Protein AF-A0A351SPX7-F1 (afdb_monomer)

pLDDT: mean 95.23, std 3.9, range [54.38, 98.81]

Mean predicted aligned error: 4.17 Å

Secondary structure (DSSP, 8-state):
----EEEE-SSEEEEE-SSEEEEEETTS-SS--TT-TTSSEEEEETTSS-EEETT---TTB-----S--TT-SS--PPPP-S-BTTSEEEEE-TT--EE-TTS-EE--SS----EEEEE-TT-HHHHHHHHHHHH-PPPPPPGGGGSEEEEEES---HHHHHHHHHHHHHTT----EEEESSS-SSSSS--TTT-S-HHHHHHHHHHTT-EEEEEE--SEEEEEETTEEEEEE--TT-HHHHHHHIIIIIHHHHHHT--EEEE---SS-HHHHHHHHHHHHHHHTTSTTS---EEE---STTGGGSSEEE--S-EESHHHHHHHHHHHHHHGGGT---EEEEET-SEEE---HHHHHHHHHHHHHSSEEEEEEESSTT----GGGS-HHHHHHHHHHHHHHHHTHHHHHHHHHHH-

Foldseek 3Di:
DFDWDWDDDPQWTWIDGPFKIWIAGPPDDQADDPVCRPPGIKIGGPPDPAIDGVPDDLPQFLAAADQFCVAHLARDDGHGFQDGQSQKDKDWCQFPWDQDPVRFIDTDPDRDTDMDMGRGNPPLVVSLVVLCVVQNAFDQDDLLQLAAEEAEQDFAALCRVVVQVVLCVVLLFDAQEYEYEPQDPFQQDGDCVRPVDLLVSLVVCVVVNHAYEYEDQQQWHWDADPNDIDIDGRDLRDPVSLVCSCVRGVVVVVVSGHLEYEYNHPDPPLSSQVSVQVSQQVSQCVPPPHHGAYEYGASQRSSSRHNAYENPQFEQDPSSLVRVVVNQVSNCSRLDQHYDYQQRGADDDAGDLVSSLSSLQVLLVGNGHYNHYYDDPRDDSSLVVDDPVSSVSSRVSSVSSVVCSVVSSVVSVVSD

Radius of gyration: 24.27 Å; Cα contacts (8 Å, |Δi|>4): 787; chains: 1; bounding box: 57×60×69 Å

Sequence (416 aa):
MPRVIVTEDEQKLILKTSYFELTYEKEKPFLGPKLSPEQYLKVKLLDTDKMWYFTQAEARNFKGTTTSLDDKMSIPKLEKGLYSTDGFVSIDDSKSLIFNPDGSVGKRSDVRQDTYLFMYKKDFGFCLKDYYRLTGYPPLIPRYALGVWWNRDMGYTVNDIYSLISKFRKNEIPISVLLLNKWSKNDVSFDTELIPSPENVLRDLHSDGIKIGVSLNLDQVPATNNGELVEVPFNVYDKVFMGNYFETFIRPLIEMGVDFYAIDYRGKDMYALRMMNYYFYNYMNKEPGKRGFILSRNGLVNAHLYPANTSGETIVDWKTLKMIPEFNSTSSNIGVSWWSHAIGGFKDGTEDAELYTRFVQLGTYSPIFRLSSKEGHYYKREPWKWDVKTMKIVRDYTNVRHKLIPYLYSEAYKYS

Nearest PDB structures (foldseek):
  7wj9-assembly1_A  TM=9.040E-01  e=1.070E-37  Lactococcus cremoris subsp. cremoris MG1363
  7wjc-assembly1_A  TM=8.987E-01  e=2.762E-37  Lactococcus cremoris subsp. cremoris MG1363
  4kmq-assembly1_A  TM=7.541E-01  e=2.410E-21  Listeria monocytogenes EGD-e
  5f7u-assembly1_A  TM=7.435E-01  e=3.242E-21  Listeria monocytogenes EGD-e
  4kwu-assembly1_A  TM=7.488E-01  e=1.126E-20  Listeria monocytogenes EGD-e

Structure (mmCIF, N/CA/C/O backbone):
data_AF-A0A351SPX7-F1
#
_entry.id   AF-A0A351SPX7-F1
#
loop_
_atom_site.group_PDB
_atom_site.id
_atom_site.type_symbol
_atom_site.label_atom_id
_atom_site.label_alt_id
_atom_site.label_comp_id
_atom_site.label_asym_id
_atom_site.label_entity_id
_atom_site.label_seq_id
_atom_site.pdbx_PDB_ins_code
_atom_site.Cartn_x
_atom_site.Cartn_y
_atom_site.Cartn_z
_atom_site.occupancy
_atom_site.B_iso_or_equiv
_atom_site.auth_seq_id
_atom_site.auth_comp_id
_atom_site.auth_asym_id
_atom_site.auth_atom_id
_atom_site.pdbx_PDB_model_num
ATOM 1 N N . MET A 1 1 ? -29.445 3.024 9.832 1.00 54.38 1 MET A N 1
ATOM 2 C CA . MET A 1 1 ? -28.714 3.030 11.118 1.00 54.38 1 MET A CA 1
ATOM 3 C C . MET A 1 1 ? -29.307 1.959 12.019 1.00 54.38 1 MET A C 1
ATOM 5 O O . MET A 1 1 ? -30.509 1.729 11.897 1.00 54.38 1 MET A O 1
ATOM 9 N N . PRO A 1 2 ? -28.515 1.275 12.864 1.00 68.12 2 PRO A N 1
ATOM 10 C CA . PRO A 1 2 ? -29.072 0.339 13.833 1.00 68.12 2 PRO A CA 1
ATOM 11 C C . PRO A 1 2 ? -30.033 1.076 14.771 1.00 68.12 2 PRO A C 1
ATOM 13 O O . PRO A 1 2 ? -29.800 2.228 15.133 1.00 68.12 2 PRO A O 1
ATOM 16 N N . ARG A 1 3 ? -31.130 0.417 15.146 1.00 87.56 3 ARG A N 1
ATOM 17 C CA . ARG A 1 3 ? -32.047 0.944 16.158 1.00 87.56 3 ARG A CA 1
ATOM 18 C C . ARG A 1 3 ? -31.314 0.949 17.499 1.00 87.56 3 ARG A C 1
ATOM 20 O O . ARG A 1 3 ? -30.902 -0.111 17.968 1.00 87.56 3 ARG A O 1
ATOM 27 N N . VAL A 1 4 ? -31.154 2.130 18.088 1.00 93.94 4 VAL A N 1
ATOM 28 C CA . VAL A 1 4 ? -30.577 2.308 19.424 1.00 93.94 4 VAL A CA 1
ATOM 29 C C . VAL A 1 4 ? -31.713 2.618 20.388 1.00 93.94 4 VAL A C 1
ATOM 31 O O . VAL A 1 4 ? -32.516 3.514 20.135 1.00 93.94 4 VAL A O 1
ATOM 34 N N . ILE A 1 5 ? -31.801 1.851 21.468 1.00 96.69 5 ILE A N 1
ATOM 35 C CA . ILE A 1 5 ? -32.680 2.142 22.599 1.00 96.69 5 ILE A CA 1
ATOM 36 C C . ILE A 1 5 ? -31.833 2.874 23.633 1.00 96.69 5 ILE A C 1
ATOM 38 O O . ILE A 1 5 ? -30.783 2.369 24.034 1.00 96.69 5 ILE A O 1
ATOM 42 N N . VAL A 1 6 ? -32.285 4.060 24.028 1.00 97.25 6 VAL A N 1
ATOM 43 C CA . VAL A 1 6 ? -31.617 4.908 25.017 1.00 97.25 6 VAL A CA 1
ATOM 44 C C . VAL A 1 6 ? -32.428 4.870 26.303 1.00 97.25 6 VAL A C 1
ATOM 46 O O . VAL A 1 6 ? -33.627 5.145 26.280 1.00 97.25 6 VAL A O 1
ATOM 49 N N . THR A 1 7 ? -31.769 4.537 27.408 1.00 97.25 7 THR A N 1
ATOM 50 C CA . THR A 1 7 ? -32.321 4.648 28.759 1.00 97.25 7 THR A CA 1
ATOM 51 C C . THR A 1 7 ? -31.362 5.495 29.578 1.00 97.25 7 THR A C 1
ATOM 53 O O . THR A 1 7 ? -30.182 5.163 29.667 1.00 97.25 7 THR A O 1
ATOM 56 N N . GLU A 1 8 ? -31.850 6.581 30.165 1.00 97.38 8 GLU A N 1
ATOM 57 C CA . GLU A 1 8 ? -31.019 7.539 30.891 1.00 97.38 8 GLU A CA 1
ATOM 58 C C . GLU A 1 8 ? -31.727 8.014 32.163 1.00 97.38 8 GLU A C 1
ATOM 60 O O . GLU A 1 8 ? -32.934 8.262 32.148 1.00 97.38 8 GLU A O 1
ATOM 65 N N . ASP A 1 9 ? -30.964 8.136 33.246 1.00 96.38 9 ASP A N 1
ATOM 66 C CA . ASP A 1 9 ? -31.350 8.821 34.479 1.00 96.38 9 ASP A CA 1
ATOM 67 C C . ASP A 1 9 ? -30.281 9.869 34.866 1.00 96.38 9 ASP A C 1
ATOM 69 O O . ASP A 1 9 ? -29.381 10.194 34.084 1.00 96.38 9 ASP A O 1
ATOM 73 N N . GLU A 1 10 ? -30.386 10.453 36.062 1.00 95.81 10 GLU A N 1
ATOM 74 C CA . GLU A 1 10 ? -29.439 11.476 36.529 1.00 95.81 10 GLU A CA 1
ATOM 75 C C . GLU A 1 10 ? -27.996 10.960 36.654 1.00 95.81 10 GLU A C 1
ATOM 77 O O . GLU A 1 10 ? -27.054 11.735 36.502 1.00 95.81 10 GLU A O 1
ATOM 82 N N . GLN A 1 11 ? -27.805 9.662 36.899 1.00 96.19 11 GLN A N 1
ATOM 83 C CA . GLN A 1 11 ? -26.508 9.055 37.202 1.00 96.19 11 GLN A CA 1
ATOM 84 C C . GLN A 1 11 ? -25.972 8.181 36.066 1.00 96.19 11 GLN A C 1
ATOM 86 O O . GLN A 1 11 ? -24.767 7.932 36.003 1.00 96.19 11 GLN A O 1
ATOM 91 N N . LYS A 1 12 ? -26.832 7.689 35.172 1.00 97.25 12 LYS A N 1
ATOM 92 C CA . LYS A 1 12 ? -26.485 6.607 34.253 1.00 97.25 12 LYS A CA 1
ATOM 93 C C . LYS A 1 12 ? -27.075 6.800 32.863 1.00 97.25 12 LYS A C 1
ATOM 95 O O . LYS A 1 12 ? -28.247 7.123 32.705 1.00 97.25 12 LYS A O 1
ATOM 100 N N . LEU A 1 13 ? -26.268 6.486 31.854 1.00 98.00 13 LEU A N 1
ATOM 101 C CA . LEU A 1 13 ? -26.671 6.345 30.458 1.00 98.00 13 LEU A CA 1
ATOM 102 C C . LEU A 1 13 ? -26.510 4.885 30.019 1.00 98.00 13 LEU A C 1
ATOM 104 O O . LEU A 1 13 ? -25.454 4.275 30.206 1.00 98.00 13 LEU A O 1
ATOM 108 N N . ILE A 1 14 ? -27.546 4.328 29.397 1.00 98.12 14 ILE A N 1
ATOM 109 C CA . ILE A 1 14 ? -27.534 3.000 28.786 1.00 98.12 14 ILE A CA 1
ATOM 110 C C . ILE A 1 14 ? -27.940 3.123 27.320 1.00 98.12 14 ILE A C 1
ATOM 112 O O . ILE A 1 14 ? -29.027 3.605 27.001 1.00 98.12 14 ILE A O 1
ATOM 116 N N . LEU A 1 15 ? -27.081 2.636 26.424 1.00 97.69 15 LEU A N 1
ATOM 117 C CA . LEU A 1 15 ? -27.372 2.524 24.995 1.00 97.69 15 LEU A CA 1
ATOM 118 C C . LEU A 1 15 ? -27.417 1.051 24.613 1.00 97.69 15 LEU A C 1
ATOM 120 O O . LEU A 1 15 ? -26.423 0.340 24.759 1.00 97.69 15 LEU A O 1
ATOM 124 N N . LYS A 1 16 ? -28.547 0.585 24.088 1.00 97.25 16 LYS A N 1
ATOM 125 C CA . LYS A 1 16 ? -28.729 -0.814 23.696 1.00 97.25 16 LYS A CA 1
ATOM 126 C C . LYS A 1 16 ? -29.019 -0.945 22.211 1.00 97.25 16 LYS A C 1
ATOM 128 O O . LYS A 1 16 ? -29.904 -0.282 21.674 1.00 97.25 16 LYS A O 1
ATOM 133 N N . THR A 1 17 ? -28.288 -1.841 21.560 1.00 95.06 17 THR A N 1
ATOM 134 C CA . THR A 1 17 ? -28.510 -2.257 20.169 1.00 95.06 17 THR A CA 1
ATOM 135 C C . THR A 1 17 ? -28.829 -3.752 20.113 1.00 95.06 17 THR A C 1
ATOM 137 O O . THR A 1 17 ? -28.938 -4.412 21.143 1.00 95.06 17 THR A O 1
ATOM 140 N N . SER A 1 18 ? -28.949 -4.323 18.912 1.00 92.88 18 SER A N 1
ATOM 141 C CA . SER A 1 18 ? -28.992 -5.781 18.727 1.00 92.88 18 SER A CA 1
ATOM 142 C C . SER A 1 18 ? -27.634 -6.473 18.937 1.00 92.88 18 SER A C 1
ATOM 144 O O . SER A 1 18 ? -27.575 -7.700 18.994 1.00 92.88 18 SER A O 1
ATOM 146 N N . TYR A 1 19 ? -26.536 -5.714 19.032 1.00 94.38 19 TYR A N 1
ATOM 147 C CA . TYR A 1 19 ? -25.175 -6.254 19.133 1.00 94.38 19 TYR A CA 1
ATOM 148 C C . TYR A 1 19 ? -24.564 -6.072 20.516 1.00 94.38 19 TYR A C 1
ATOM 150 O O . TYR A 1 19 ? -23.892 -6.977 21.008 1.00 94.38 19 TYR A O 1
ATOM 158 N N . PHE A 1 20 ? -24.785 -4.919 21.138 1.00 96.62 20 PHE A N 1
ATOM 159 C CA . PHE A 1 20 ? -24.135 -4.548 22.387 1.00 96.62 20 PHE A CA 1
ATOM 160 C C . PHE A 1 20 ? -25.026 -3.676 23.274 1.00 96.62 20 PHE A C 1
ATOM 162 O O . PHE A 1 20 ? -25.981 -3.051 22.808 1.00 96.62 20 PHE A O 1
ATOM 169 N N . GLU A 1 21 ? -24.663 -3.618 24.549 1.00 97.88 21 GLU A N 1
ATOM 170 C CA . GLU A 1 21 ? -25.208 -2.703 25.546 1.00 97.88 21 GLU A CA 1
ATOM 171 C C . GLU A 1 21 ? -24.055 -1.898 26.155 1.00 97.88 21 GLU A C 1
ATOM 173 O O . GLU A 1 21 ? -23.156 -2.463 26.779 1.00 97.88 21 GLU A O 1
ATOM 178 N N . LEU A 1 22 ? -24.057 -0.585 25.933 1.00 97.94 22 LEU A N 1
ATOM 179 C CA . LEU A 1 22 ? -23.143 0.364 26.559 1.00 97.94 22 LEU A CA 1
ATOM 180 C C . LEU A 1 22 ? -23.775 0.872 27.848 1.00 97.94 22 LEU A C 1
ATOM 182 O O . LEU A 1 22 ? -24.947 1.232 27.867 1.00 97.94 22 LEU A O 1
ATOM 186 N N . THR A 1 23 ? -22.9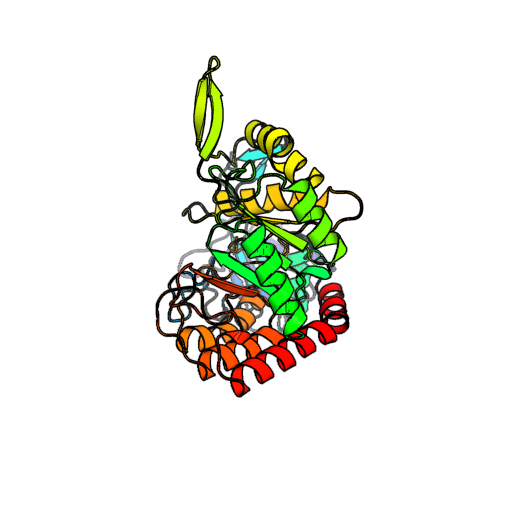86 0.914 28.912 1.00 98.12 23 THR A N 1
ATOM 187 C CA . THR A 1 23 ? -23.332 1.525 30.193 1.00 98.12 23 THR A CA 1
ATOM 188 C C . THR A 1 23 ? -22.275 2.561 30.540 1.00 98.12 23 THR A C 1
ATOM 190 O O . THR A 1 23 ? -21.090 2.227 30.555 1.00 98.12 23 THR A O 1
ATOM 193 N N . TYR A 1 24 ? -22.715 3.779 30.846 1.00 98.19 24 TYR A N 1
ATOM 194 C CA . TYR A 1 24 ? -21.867 4.879 31.284 1.00 98.19 24 TYR A CA 1
ATOM 195 C C . TYR A 1 24 ? -22.415 5.516 32.570 1.00 98.19 24 TYR A C 1
ATOM 197 O O . TYR A 1 24 ? -23.602 5.833 32.636 1.00 98.19 24 TYR A O 1
ATOM 205 N N . GLU A 1 25 ? -21.566 5.692 33.582 1.00 98.00 25 GLU A N 1
ATOM 206 C CA . GLU A 1 25 ? -21.853 6.528 34.753 1.00 98.00 25 GLU A CA 1
ATOM 207 C C . GLU A 1 25 ? -21.552 7.991 34.411 1.00 98.00 25 GLU A C 1
ATOM 209 O O . GLU A 1 25 ? -20.409 8.355 34.130 1.00 98.00 25 GLU A O 1
ATOM 214 N N . LYS A 1 26 ? -22.586 8.833 34.414 1.00 96.81 26 LYS A N 1
ATOM 215 C CA . LYS A 1 26 ? -22.487 10.239 34.012 1.00 96.81 26 LYS A CA 1
ATOM 216 C C . LYS A 1 26 ? -21.538 11.006 34.930 1.00 96.81 26 LYS A C 1
ATOM 218 O O . LYS A 1 26 ? -21.416 10.703 36.116 1.00 96.81 26 LYS A O 1
ATOM 223 N N . GLU A 1 27 ? -20.850 11.997 34.365 1.00 95.62 27 GLU A N 1
ATOM 224 C CA . GLU A 1 27 ? -19.856 12.835 35.058 1.00 95.62 27 GLU A CA 1
ATOM 225 C C . GLU A 1 27 ? -18.655 12.065 35.650 1.00 95.62 27 GLU A C 1
ATOM 227 O O . GLU A 1 27 ? -17.842 12.627 36.390 1.00 95.62 27 GLU A O 1
ATOM 232 N N . LYS A 1 28 ? -18.499 10.773 35.328 1.00 96.19 28 LYS A N 1
ATOM 233 C CA . LYS A 1 28 ? -17.324 9.972 35.688 1.00 96.19 28 LYS A CA 1
ATOM 234 C C . LYS A 1 28 ? -16.335 9.891 34.522 1.00 96.19 28 LYS A C 1
ATOM 236 O O . LYS A 1 28 ? -16.743 9.947 33.358 1.00 96.19 28 LYS A O 1
ATOM 241 N N . PRO A 1 29 ? -15.026 9.725 34.793 1.00 94.69 29 PRO A N 1
ATOM 242 C CA . PRO A 1 29 ? -14.066 9.422 33.736 1.00 94.69 29 PRO A CA 1
ATOM 243 C C . PRO A 1 29 ? -14.404 8.081 33.071 1.00 94.69 29 PRO A C 1
ATOM 245 O O . PRO A 1 29 ? -15.003 7.211 33.693 1.00 94.69 29 PRO A O 1
ATOM 248 N N . PHE A 1 30 ? -13.973 7.869 31.825 1.00 94.94 30 PHE A N 1
ATOM 249 C CA . PHE A 1 30 ? -14.219 6.594 31.137 1.00 94.94 30 PHE A CA 1
ATOM 250 C C . PHE A 1 30 ? -13.492 5.401 31.777 1.00 94.94 30 PHE A C 1
ATOM 252 O O . PHE A 1 30 ? -13.995 4.283 31.728 1.00 94.94 30 PHE A O 1
ATOM 259 N 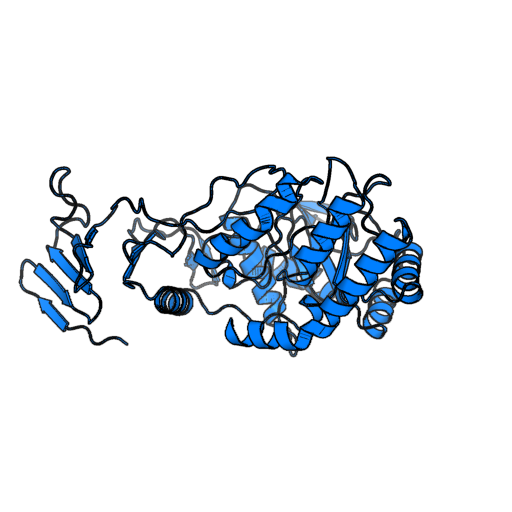N . LEU A 1 31 ? -12.320 5.621 32.384 1.00 95.44 31 LEU A N 1
ATOM 260 C CA . LEU A 1 31 ? -11.579 4.580 33.099 1.00 95.44 31 LEU A CA 1
ATOM 261 C C . LEU A 1 31 ? -11.982 4.544 34.576 1.00 95.44 31 LEU A C 1
ATOM 263 O O . LEU A 1 31 ? -11.848 5.545 35.282 1.00 95.44 31 LEU A O 1
ATOM 267 N N . GLY A 1 32 ? -12.425 3.377 35.040 1.00 96.12 32 GLY A N 1
ATOM 268 C CA . GLY A 1 32 ? -12.705 3.105 36.447 1.00 96.12 32 GLY A CA 1
ATOM 269 C C . GLY A 1 32 ? -11.456 2.944 37.327 1.00 96.12 32 GLY A C 1
ATOM 270 O O . GLY A 1 32 ? -10.319 2.997 36.847 1.00 96.12 32 GLY A O 1
ATOM 271 N N . PRO A 1 33 ? -11.640 2.720 38.641 1.00 96.25 33 PRO A N 1
ATOM 272 C CA . PRO A 1 33 ? -10.552 2.401 39.564 1.00 96.25 33 PRO A CA 1
ATOM 273 C C . PRO A 1 33 ? -9.794 1.131 39.153 1.00 96.25 33 PRO A C 1
ATOM 275 O O . PRO A 1 33 ? -10.348 0.240 38.522 1.00 96.25 33 PRO A O 1
ATOM 278 N N . LYS A 1 34 ? -8.539 0.978 39.594 1.00 93.81 34 LYS A N 1
ATOM 279 C CA . LYS A 1 34 ? -7.668 -0.154 39.205 1.00 93.81 34 LYS A CA 1
ATOM 280 C C . LYS A 1 34 ? -8.270 -1.550 39.458 1.00 93.81 34 LYS A C 1
ATOM 282 O O . LYS A 1 34 ? -7.951 -2.478 38.724 1.00 93.81 34 LYS A O 1
ATOM 287 N N . LEU A 1 35 ? -9.096 -1.704 40.495 1.00 95.19 35 LEU A N 1
ATOM 288 C CA . LEU A 1 35 ? -9.753 -2.974 40.843 1.00 95.19 35 LEU A CA 1
ATOM 289 C C . LEU A 1 35 ? -11.065 -3.219 40.071 1.00 95.19 35 LEU A C 1
ATOM 291 O O . LEU A 1 35 ? -11.552 -4.345 40.064 1.00 95.19 35 LEU A O 1
ATOM 295 N N . SER A 1 36 ? -11.614 -2.185 39.429 1.00 95.69 36 SER A N 1
ATOM 296 C CA . SER A 1 36 ? -12.869 -2.214 38.662 1.00 95.69 36 SER A CA 1
ATOM 297 C C . SER A 1 36 ? -12.788 -1.230 37.483 1.00 95.69 36 SER A C 1
ATOM 299 O O . SER A 1 36 ? -13.504 -0.224 37.458 1.00 95.69 36 SER A O 1
ATOM 301 N N . PRO A 1 37 ? -11.866 -1.443 36.524 1.00 96.38 37 PRO A N 1
ATOM 302 C CA . PRO A 1 37 ? -11.621 -0.494 35.435 1.00 96.38 37 PRO A CA 1
ATOM 303 C C . PRO A 1 37 ? -12.846 -0.267 34.532 1.00 96.38 37 PRO A C 1
ATOM 305 O O . PRO A 1 37 ? -12.955 0.772 33.886 1.00 96.38 37 PRO A O 1
ATOM 308 N N . GLU A 1 38 ? -13.785 -1.208 34.517 1.00 97.12 38 GLU A N 1
ATOM 309 C CA . GLU A 1 38 ? -15.047 -1.182 33.781 1.00 97.12 38 GLU A CA 1
ATOM 310 C C . GLU A 1 38 ? -16.186 -0.435 34.485 1.00 97.12 38 GLU A C 1
ATOM 312 O O . GLU A 1 38 ? -17.274 -0.324 33.922 1.00 97.12 38 GLU A O 1
ATOM 317 N N . GLN A 1 39 ? -15.973 0.036 35.720 1.00 97.00 39 GLN A N 1
ATOM 318 C CA . GLN A 1 39 ? -17.034 0.582 36.570 1.00 97.00 39 GLN A CA 1
ATOM 319 C C . GLN A 1 39 ? -17.809 1.714 35.885 1.00 97.00 39 GLN A C 1
ATOM 321 O O . GLN A 1 39 ? -19.037 1.687 35.867 1.00 97.00 39 GLN A O 1
ATOM 326 N N . TYR A 1 40 ? -17.091 2.677 35.305 1.00 97.56 40 TYR A N 1
ATOM 327 C CA . TYR A 1 40 ? -17.694 3.905 34.794 1.00 97.56 40 TYR A CA 1
ATOM 328 C C . TYR A 1 40 ? -18.104 3.826 33.328 1.00 97.56 40 TYR A C 1
ATOM 330 O O . TYR A 1 40 ? -19.131 4.389 32.977 1.00 97.56 40 TYR A O 1
ATOM 338 N N . LEU A 1 41 ? -17.352 3.131 32.469 1.00 97.88 41 LEU A N 1
ATOM 339 C CA . LEU A 1 41 ? -17.728 2.891 31.075 1.00 97.88 41 LEU A CA 1
ATOM 340 C C . LEU A 1 41 ? -17.442 1.443 30.690 1.00 97.88 41 LEU A C 1
ATOM 342 O O . LEU A 1 41 ? -16.296 0.987 30.706 1.00 97.88 41 LEU A O 1
ATOM 346 N N . LYS A 1 42 ? -18.489 0.749 30.246 1.00 97.69 42 LYS A N 1
ATOM 347 C CA . LYS A 1 42 ? -18.383 -0.607 29.712 1.00 97.69 42 LYS A CA 1
ATOM 348 C C . LYS A 1 42 ? -19.362 -0.853 28.585 1.00 97.69 42 LYS A C 1
ATOM 350 O O . LYS A 1 42 ? -20.456 -0.296 28.553 1.00 97.69 42 LYS A O 1
ATOM 355 N N . VAL A 1 43 ? -18.979 -1.743 27.683 1.00 98.25 43 VAL A N 1
ATOM 356 C CA . VAL A 1 43 ? -19.771 -2.139 26.525 1.00 98.25 43 VAL A CA 1
ATOM 357 C C . VAL A 1 43 ? -19.817 -3.658 26.475 1.00 98.25 43 VAL A C 1
ATOM 359 O O . VAL A 1 43 ? -18.838 -4.320 26.134 1.00 98.25 43 VAL A O 1
ATOM 362 N N . LYS A 1 44 ? -20.954 -4.235 26.860 1.00 98.00 44 LYS A N 1
ATOM 363 C CA . LYS A 1 44 ? -21.171 -5.682 26.836 1.00 98.00 44 LYS A CA 1
ATOM 364 C C . LYS A 1 44 ? -21.610 -6.113 25.446 1.00 98.00 44 LYS A C 1
ATOM 366 O O . LYS A 1 44 ? -22.560 -5.559 24.898 1.00 98.00 44 LYS A O 1
ATOM 371 N N . LEU A 1 45 ? -20.969 -7.138 24.904 1.00 96.94 45 LEU A N 1
ATOM 372 C CA . LEU A 1 45 ? -21.406 -7.779 23.675 1.00 96.94 45 LEU A CA 1
ATOM 373 C C . LEU A 1 45 ? -22.563 -8.737 24.009 1.00 96.94 45 LEU A C 1
ATOM 375 O O . LEU A 1 45 ? -22.402 -9.666 24.806 1.00 96.94 45 LEU A O 1
ATOM 379 N N . LEU A 1 46 ? -23.747 -8.493 23.446 1.00 96.25 46 LEU A N 1
ATOM 380 C CA . LEU A 1 46 ? -24.952 -9.258 23.780 1.00 96.25 46 LEU A CA 1
ATOM 381 C C . LEU A 1 46 ? -24.795 -10.738 23.408 1.00 96.25 46 LEU A C 1
ATOM 383 O O . LEU A 1 46 ? -24.131 -11.072 22.428 1.00 96.25 46 LEU A O 1
ATOM 387 N N . ASP A 1 47 ? -25.430 -11.611 24.193 1.00 94.94 47 ASP A N 1
ATOM 388 C CA . ASP A 1 47 ? -25.401 -13.078 24.041 1.00 94.94 47 ASP A CA 1
ATOM 389 C C . ASP A 1 47 ? -24.010 -13.713 24.209 1.00 94.94 47 ASP A C 1
ATOM 391 O O . ASP A 1 47 ? -23.758 -14.828 23.755 1.00 94.94 47 ASP A O 1
ATOM 395 N N . THR A 1 48 ? -23.090 -13.004 24.866 1.00 95.25 48 THR A N 1
ATOM 396 C CA . THR A 1 48 ? -21.747 -13.497 25.186 1.00 95.25 48 THR A CA 1
ATOM 397 C C . THR A 1 48 ? -21.342 -13.089 26.606 1.00 95.25 48 THR A C 1
ATOM 399 O O . THR A 1 48 ? -21.982 -12.246 27.244 1.00 95.25 48 THR A O 1
ATOM 402 N N . ASP A 1 49 ? -20.247 -13.667 27.091 1.00 94.75 49 ASP A N 1
ATOM 403 C CA . ASP A 1 49 ? -19.533 -13.253 28.302 1.00 94.75 49 ASP A CA 1
ATOM 404 C C . ASP A 1 49 ? -18.531 -12.112 28.038 1.00 94.75 49 ASP A C 1
ATOM 406 O O . ASP A 1 49 ? -17.787 -11.706 28.930 1.00 94.75 49 ASP A O 1
ATOM 410 N N . LYS A 1 50 ? -18.496 -11.588 26.807 1.00 96.56 50 LYS A N 1
ATOM 411 C CA . LYS A 1 50 ? -17.516 -10.608 26.354 1.00 96.56 50 LYS A CA 1
ATOM 412 C C . LYS A 1 50 ? -17.967 -9.189 26.652 1.00 96.56 50 LYS A C 1
ATOM 414 O O . LYS A 1 50 ? -19.122 -8.801 26.465 1.00 96.56 50 LYS A O 1
ATOM 419 N N . MET A 1 51 ? -17.008 -8.394 27.090 1.00 96.62 51 MET A N 1
ATOM 420 C CA . MET A 1 51 ? -17.183 -6.991 27.412 1.00 96.62 51 MET A CA 1
ATOM 421 C C . MET A 1 51 ? -15.918 -6.250 27.018 1.00 96.62 51 MET A C 1
ATOM 423 O O . MET A 1 51 ? -14.823 -6.800 27.149 1.00 96.62 51 MET A O 1
ATOM 427 N N . TRP A 1 52 ? -16.112 -5.027 26.542 1.00 97.81 52 TRP A N 1
ATOM 428 C CA . TRP A 1 52 ? -15.074 -4.028 26.396 1.00 97.81 52 TRP A CA 1
ATOM 429 C C . TRP A 1 52 ? -15.207 -2.975 27.505 1.00 97.81 52 TRP A C 1
ATOM 431 O O . TRP A 1 52 ? -16.320 -2.536 27.802 1.00 97.81 52 TRP A O 1
ATOM 441 N N . TYR A 1 53 ? -14.100 -2.529 28.084 1.00 96.62 53 TYR A N 1
ATOM 442 C CA . TYR A 1 53 ? -14.020 -1.308 28.889 1.00 96.62 53 TYR A CA 1
ATOM 443 C C . TYR A 1 53 ? -12.882 -0.416 28.390 1.00 96.62 53 TYR A C 1
ATOM 445 O O . TYR A 1 53 ? -11.973 -0.868 27.687 1.00 96.62 53 TYR A O 1
ATOM 453 N N . PHE A 1 54 ? -12.926 0.869 28.740 1.00 94.56 54 PHE A N 1
ATOM 454 C CA . PHE A 1 54 ? -11.940 1.834 28.262 1.00 94.56 54 PHE A CA 1
ATOM 455 C C . PHE A 1 54 ? -10.529 1.410 28.684 1.00 94.56 54 PHE A C 1
ATOM 457 O O . PHE A 1 54 ? -10.296 1.130 29.855 1.00 94.56 54 PHE A O 1
ATOM 464 N N . THR A 1 55 ? -9.581 1.357 27.742 1.00 90.75 55 THR A N 1
ATOM 465 C CA . THR A 1 55 ? -8.209 0.816 27.912 1.00 90.75 55 THR A CA 1
ATOM 466 C C . THR A 1 55 ? -8.073 -0.705 28.083 1.00 90.75 55 THR A C 1
ATOM 468 O O . THR A 1 55 ? -6.970 -1.185 28.355 1.00 90.75 55 THR A O 1
ATOM 471 N N . GLN A 1 56 ? -9.136 -1.491 27.881 1.00 94.12 56 GLN A N 1
ATOM 472 C CA . GLN A 1 56 ? -9.045 -2.950 27.957 1.00 94.12 56 GLN A CA 1
ATOM 473 C C . GLN A 1 56 ? -7.981 -3.516 27.012 1.00 94.12 56 GLN A C 1
ATOM 475 O O . GLN A 1 56 ? -7.908 -3.176 25.829 1.00 94.12 56 GLN A O 1
ATOM 480 N N . ALA A 1 57 ? -7.178 -4.445 27.533 1.00 93.88 57 ALA A N 1
ATOM 481 C CA . ALA A 1 57 ? -6.208 -5.167 26.730 1.00 93.88 57 ALA A CA 1
ATOM 482 C C . ALA A 1 57 ? -6.921 -6.089 25.727 1.00 93.88 57 ALA A C 1
ATOM 484 O O . ALA A 1 57 ? -7.580 -7.060 26.096 1.00 93.88 57 ALA A O 1
ATOM 485 N N . GLU A 1 58 ? -6.733 -5.827 24.438 1.00 96.19 58 GLU A N 1
ATOM 486 C CA . GLU A 1 58 ? -7.283 -6.630 23.338 1.00 96.19 58 GLU A CA 1
ATOM 487 C C . GLU A 1 58 ? -6.305 -7.757 22.961 1.00 96.19 58 GLU A C 1
ATOM 489 O O . GLU A 1 58 ? -5.764 -7.816 21.854 1.00 96.19 58 GLU A O 1
ATOM 494 N N . ALA A 1 59 ? -6.022 -8.642 23.923 1.00 95.06 59 ALA A N 1
ATOM 495 C CA . ALA A 1 59 ? -4.982 -9.668 23.801 1.00 95.06 59 ALA A CA 1
ATOM 496 C C . ALA A 1 59 ? -5.270 -10.720 22.714 1.00 95.06 59 ALA A C 1
ATOM 498 O O . ALA A 1 59 ? -4.335 -11.308 22.177 1.00 95.06 59 ALA A O 1
ATOM 499 N N . ARG A 1 60 ? -6.545 -10.935 22.357 1.00 96.00 60 ARG A N 1
ATOM 500 C CA . ARG A 1 60 ? -6.960 -11.898 21.322 1.00 96.00 60 ARG A CA 1
ATOM 501 C C . ARG A 1 60 ? -7.114 -11.295 19.918 1.00 96.00 60 ARG A C 1
ATOM 503 O O . ARG A 1 60 ? -7.821 -11.851 19.075 1.00 96.00 60 ARG A O 1
ATOM 510 N N . ASN A 1 61 ? -6.473 -10.152 19.673 1.00 96.56 61 ASN A N 1
ATOM 511 C CA . ASN A 1 61 ? -6.421 -9.494 18.372 1.00 96.56 61 ASN A CA 1
ATOM 512 C C . ASN A 1 61 ? -5.430 -10.198 17.431 1.00 96.56 61 ASN A C 1
ATOM 514 O O . ASN A 1 61 ? -4.271 -10.408 17.791 1.00 96.56 61 ASN A O 1
ATOM 518 N N . PHE A 1 62 ? -5.864 -10.482 16.204 1.00 96.06 62 PHE A N 1
ATOM 519 C CA . PHE A 1 62 ? -5.083 -11.204 15.188 1.00 96.06 62 PHE A CA 1
ATOM 520 C C . PHE A 1 62 ? -4.083 -10.321 14.434 1.00 96.06 62 PHE A C 1
ATOM 522 O O . PHE A 1 62 ? -3.450 -10.773 13.482 1.00 96.06 62 PHE A O 1
ATOM 529 N N . LYS A 1 63 ? -3.918 -9.071 14.884 1.00 96.38 63 LYS A N 1
ATOM 530 C CA . LYS A 1 63 ? -3.063 -8.048 14.279 1.00 96.38 63 LYS A CA 1
ATOM 531 C C . LYS A 1 63 ? -3.477 -7.729 12.845 1.00 96.38 63 LYS A C 1
ATOM 533 O O . LYS A 1 63 ? -4.416 -8.303 12.303 1.00 96.38 63 LYS A O 1
ATOM 538 N N . GLY A 1 64 ? -2.841 -6.716 12.282 1.00 95.81 64 GLY A N 1
ATOM 539 C CA . GLY A 1 64 ? -3.045 -6.279 10.913 1.00 95.81 64 GLY A CA 1
ATOM 540 C C . GLY A 1 64 ? -1.760 -6.454 10.130 1.00 95.81 64 GLY A C 1
ATOM 541 O O . GLY A 1 64 ? -1.418 -7.524 9.638 1.00 95.81 64 GLY A O 1
ATOM 542 N N . THR A 1 65 ? -1.023 -5.364 10.026 1.00 95.94 65 THR A N 1
ATOM 543 C CA . THR A 1 65 ? 0.125 -5.259 9.134 1.00 95.94 65 THR A CA 1
ATOM 544 C C . THR A 1 65 ? 1.141 -4.277 9.711 1.00 95.94 65 THR A C 1
ATOM 546 O O . THR A 1 65 ? 1.011 -3.838 10.852 1.00 95.94 65 THR A O 1
ATOM 549 N N . THR A 1 66 ? 2.167 -3.949 8.942 1.00 95.75 66 THR A N 1
ATOM 550 C CA . THR A 1 66 ? 3.156 -2.923 9.263 1.00 95.75 66 THR A CA 1
ATOM 551 C C . THR A 1 66 ? 3.337 -1.992 8.060 1.00 95.75 66 THR A C 1
ATOM 553 O O . THR A 1 66 ? 2.702 -2.180 7.019 1.00 95.75 66 THR A O 1
ATOM 556 N N . THR A 1 67 ? 4.191 -0.984 8.194 1.00 95.19 67 THR A N 1
ATOM 557 C CA . THR A 1 67 ? 4.475 -0.002 7.142 1.00 95.19 67 THR A CA 1
ATOM 558 C C . THR A 1 67 ? 5.106 -0.650 5.904 1.00 95.19 67 THR A C 1
ATOM 560 O O . THR A 1 67 ? 4.732 -0.323 4.778 1.00 95.19 67 THR A O 1
ATOM 563 N N . SER A 1 68 ? 6.045 -1.583 6.099 1.00 94.94 68 SER A N 1
ATOM 564 C CA . SER A 1 68 ? 6.747 -2.295 5.024 1.00 94.94 68 SER A CA 1
ATOM 565 C C . SER A 1 68 ? 7.463 -3.553 5.540 1.00 94.94 68 SER A C 1
ATOM 567 O O . SER A 1 68 ? 7.526 -3.813 6.741 1.00 94.94 68 SER A O 1
ATOM 569 N N . LEU A 1 69 ? 8.037 -4.329 4.621 1.00 96.06 69 LEU A N 1
ATOM 570 C CA . LEU A 1 69 ? 8.916 -5.469 4.892 1.00 96.06 69 LEU A CA 1
ATOM 571 C C . LEU A 1 69 ? 10.381 -5.160 4.531 1.00 96.06 69 LEU A C 1
ATOM 573 O O . LEU A 1 69 ? 11.150 -6.088 4.276 1.00 96.06 69 LEU A O 1
ATOM 577 N N . ASP A 1 70 ? 10.768 -3.876 4.518 1.00 94.56 70 ASP A N 1
ATOM 578 C CA . ASP A 1 70 ? 12.146 -3.453 4.236 1.00 94.56 70 ASP A CA 1
ATOM 579 C C . ASP A 1 70 ? 13.132 -4.207 5.148 1.00 94.56 70 ASP A C 1
ATOM 581 O O . ASP A 1 70 ? 12.995 -4.212 6.382 1.00 94.56 70 ASP A O 1
ATOM 585 N N . ASP A 1 71 ? 14.106 -4.873 4.522 1.00 92.94 71 ASP A N 1
ATOM 586 C CA . ASP A 1 71 ? 15.194 -5.610 5.178 1.00 92.94 71 ASP A CA 1
ATOM 587 C C . ASP A 1 71 ? 14.738 -6.720 6.154 1.00 92.94 71 ASP A C 1
ATOM 589 O O . ASP A 1 71 ? 15.487 -7.130 7.047 1.00 92.94 71 ASP A O 1
ATOM 593 N N . LYS A 1 72 ? 13.495 -7.216 6.042 1.00 91.38 72 LYS A N 1
ATOM 594 C CA . LYS A 1 72 ? 12.961 -8.251 6.946 1.00 91.38 72 LYS A CA 1
ATOM 595 C C . LYS A 1 72 ? 13.207 -9.663 6.420 1.00 91.38 72 LYS A C 1
ATOM 597 O O . LYS A 1 72 ? 12.961 -9.954 5.257 1.00 91.38 72 LYS A O 1
ATOM 602 N N . MET A 1 73 ? 13.607 -10.559 7.327 1.00 86.62 73 MET A N 1
ATOM 603 C CA . MET A 1 73 ? 13.726 -12.013 7.097 1.00 86.62 73 MET A CA 1
ATOM 604 C C . MET A 1 73 ? 12.699 -12.838 7.901 1.00 86.62 73 MET A C 1
ATOM 606 O O . MET A 1 73 ? 12.670 -14.065 7.807 1.00 86.62 73 MET A O 1
ATOM 610 N N . SER A 1 74 ? 11.891 -12.186 8.737 1.00 91.94 74 SER A N 1
ATOM 611 C CA . SER A 1 74 ? 10.769 -12.765 9.488 1.00 91.94 74 SER A CA 1
ATOM 612 C C . SER A 1 74 ? 9.654 -11.723 9.617 1.00 91.94 74 SER A C 1
ATOM 614 O O . SER A 1 74 ? 9.909 -10.525 9.450 1.00 91.94 74 SER A O 1
ATOM 616 N N . ILE A 1 75 ? 8.417 -12.174 9.862 1.00 89.94 75 ILE A N 1
ATOM 617 C CA . ILE A 1 75 ? 7.275 -11.264 9.983 1.00 89.94 75 ILE A CA 1
ATOM 618 C C . ILE A 1 75 ? 7.586 -10.295 11.126 1.00 89.94 75 ILE A C 1
ATOM 620 O O . ILE A 1 75 ? 7.842 -10.742 12.251 1.00 89.94 75 ILE A O 1
ATOM 624 N N . PRO A 1 76 ? 7.636 -8.981 10.850 1.00 93.25 76 PRO A N 1
ATOM 625 C CA . PRO A 1 76 ? 7.961 -8.004 11.871 1.00 93.25 76 PRO A CA 1
ATOM 626 C C . PRO A 1 76 ? 6.813 -7.894 12.874 1.00 93.25 76 PRO A C 1
ATOM 628 O O . PRO A 1 76 ? 5.734 -8.465 12.705 1.00 93.25 76 PRO A O 1
ATOM 631 N N . LYS A 1 77 ? 7.021 -7.099 13.924 1.00 94.50 77 LYS A N 1
ATOM 632 C CA . LYS A 1 77 ? 5.926 -6.728 14.817 1.00 94.50 77 LYS A CA 1
ATOM 633 C C . LYS A 1 77 ? 4.816 -6.056 14.000 1.00 94.50 77 LYS A C 1
ATOM 635 O O . LYS A 1 77 ? 5.037 -5.008 13.396 1.00 94.50 77 LYS A O 1
ATOM 640 N N . LEU A 1 78 ? 3.640 -6.676 14.003 1.00 96.00 78 LEU A N 1
ATOM 641 C CA . LEU A 1 78 ? 2.453 -6.166 13.331 1.00 96.00 78 LEU A CA 1
ATOM 642 C C . LEU A 1 78 ? 1.660 -5.248 14.261 1.00 96.00 78 LEU A C 1
ATOM 644 O O . LEU A 1 78 ? 1.556 -5.490 15.470 1.00 96.00 78 LEU A O 1
ATOM 648 N N . GLU A 1 79 ? 1.066 -4.221 13.670 1.00 95.50 79 GLU A N 1
ATOM 649 C CA . GLU A 1 79 ? 0.163 -3.307 14.351 1.00 95.50 79 GLU A CA 1
ATOM 650 C C . GLU A 1 79 ? -1.192 -3.957 14.620 1.00 95.50 79 GLU A C 1
ATOM 652 O O . GLU A 1 79 ? -1.522 -5.033 14.111 1.00 95.50 79 GLU A O 1
ATOM 657 N N . LYS A 1 80 ? -1.986 -3.310 15.471 1.00 95.44 80 LYS A N 1
ATOM 658 C CA . LYS A 1 80 ? -3.314 -3.802 15.831 1.00 95.44 80 LYS A CA 1
ATOM 659 C C . LYS A 1 80 ? -4.214 -3.889 14.593 1.00 95.44 80 LYS A C 1
ATOM 661 O O . LYS A 1 80 ? -4.316 -2.934 13.830 1.00 95.44 80 LYS A O 1
ATOM 666 N N . GLY A 1 81 ? -4.847 -5.048 14.407 1.00 96.12 81 GLY A N 1
ATOM 667 C CA . GLY A 1 81 ? -5.835 -5.272 13.352 1.00 96.12 81 GLY A CA 1
ATOM 668 C C . GLY A 1 81 ? -7.246 -4.997 13.840 1.00 96.12 81 GLY A C 1
ATOM 669 O O . GLY A 1 81 ? -7.432 -4.712 15.018 1.00 96.12 81 GLY A O 1
ATOM 670 N N . LEU A 1 82 ? -8.246 -5.149 12.979 1.00 96.81 82 LEU A N 1
ATOM 671 C CA . LEU A 1 82 ? -9.649 -5.053 13.381 1.00 96.81 82 LEU A CA 1
ATOM 672 C C . LEU A 1 82 ? -10.224 -6.399 13.832 1.00 96.81 82 LEU A C 1
ATOM 674 O O . LEU A 1 82 ? -11.181 -6.419 14.601 1.00 96.81 82 LEU A O 1
ATOM 678 N N . TYR A 1 83 ? -9.636 -7.520 13.406 1.00 97.06 83 TYR A N 1
ATOM 679 C CA . TYR A 1 83 ? -10.119 -8.856 13.755 1.00 97.06 83 TYR A CA 1
ATOM 680 C C . TYR A 1 83 ? -9.638 -9.330 15.139 1.00 97.06 83 TYR A C 1
ATOM 682 O O . TYR A 1 83 ? -8.446 -9.302 15.465 1.00 97.06 83 TYR A O 1
ATOM 690 N N . SER A 1 84 ? -10.579 -9.808 15.951 1.00 96.81 84 SER A N 1
ATOM 691 C CA . SER A 1 84 ? -10.377 -10.333 17.300 1.00 96.81 84 SER A CA 1
ATOM 692 C C . SER A 1 84 ? -11.371 -11.455 17.580 1.00 96.81 84 SER A C 1
ATOM 694 O O . SER A 1 84 ? -12.558 -11.331 17.276 1.00 96.81 84 SER A O 1
ATOM 696 N N . THR A 1 85 ? -10.924 -12.530 18.237 1.00 96.25 85 THR A N 1
ATOM 697 C CA . THR A 1 85 ? -11.847 -13.612 18.649 1.00 96.25 85 THR A CA 1
ATOM 698 C C . THR A 1 85 ? -12.784 -13.221 19.789 1.00 96.25 85 THR A C 1
ATOM 700 O O . THR A 1 85 ? -13.745 -13.941 20.047 1.00 96.25 85 THR A O 1
ATOM 703 N N . ASP A 1 86 ? -12.534 -12.097 20.468 1.00 96.88 86 ASP A N 1
ATOM 704 C CA . ASP A 1 86 ? -13.478 -11.553 21.453 1.00 96.88 86 ASP A CA 1
ATOM 705 C C . ASP A 1 86 ? -14.661 -10.824 20.786 1.00 96.88 86 ASP A C 1
ATOM 707 O O . ASP A 1 86 ? -15.645 -10.509 21.452 1.00 96.88 86 ASP A O 1
ATOM 711 N N . GLY A 1 87 ? -14.599 -10.599 19.467 1.00 96.50 87 GLY A N 1
ATOM 712 C CA . GLY A 1 87 ? -15.688 -10.014 18.687 1.00 96.50 87 GLY A CA 1
ATOM 713 C C . GLY A 1 87 ? -15.830 -8.502 18.815 1.00 96.50 87 GLY A C 1
ATOM 714 O O . GLY A 1 87 ? -16.888 -7.952 18.495 1.00 96.50 87 GLY A O 1
ATOM 715 N N . PHE A 1 88 ? -14.777 -7.841 19.294 1.00 97.19 88 PHE A N 1
ATOM 716 C CA . PHE A 1 88 ? -14.670 -6.392 19.345 1.00 97.19 88 PHE A CA 1
ATOM 717 C C . PHE A 1 88 ? -13.226 -5.913 19.186 1.00 97.19 88 PHE A C 1
ATOM 719 O O . PHE A 1 88 ? -12.270 -6.660 19.422 1.00 97.19 88 PHE A O 1
ATOM 726 N N . VAL A 1 89 ? -13.078 -4.643 18.816 1.00 97.31 89 VAL A N 1
ATOM 727 C CA . VAL A 1 89 ? -11.795 -3.933 18.757 1.00 97.31 89 VAL A CA 1
ATOM 728 C C . VAL A 1 89 ? -12.017 -2.430 18.896 1.00 97.31 89 VAL A C 1
ATOM 730 O O . VAL A 1 89 ? -13.016 -1.905 18.408 1.00 97.31 89 VAL A O 1
ATOM 733 N N . SER A 1 90 ? -11.071 -1.727 19.508 1.00 96.62 90 SER A N 1
ATOM 734 C CA . SER A 1 90 ? -11.047 -0.267 19.576 1.00 96.62 90 SER A CA 1
ATOM 735 C C . SER A 1 90 ? -9.955 0.342 18.691 1.00 96.62 90 SER A C 1
ATOM 737 O O . SER A 1 90 ? -8.938 -0.289 18.411 1.00 96.62 90 SER A O 1
ATOM 739 N N . ILE A 1 91 ? -10.110 1.596 18.284 1.00 95.19 91 ILE A N 1
ATOM 740 C CA . ILE A 1 91 ? -9.067 2.427 17.671 1.00 95.19 91 ILE A CA 1
ATOM 741 C C . ILE A 1 91 ? -8.989 3.715 18.482 1.00 95.19 91 ILE A C 1
ATOM 743 O O . ILE A 1 91 ? -10.020 4.321 18.751 1.00 95.19 91 ILE A O 1
ATOM 747 N N . ASP A 1 92 ? -7.778 4.115 18.861 1.00 93.50 92 ASP A N 1
ATOM 748 C CA . ASP A 1 92 ? -7.509 5.405 19.501 1.00 93.50 92 ASP A CA 1
ATOM 749 C C . ASP A 1 92 ? -7.000 6.393 18.443 1.00 93.50 92 ASP A C 1
ATOM 751 O O . ASP A 1 92 ? -5.917 6.205 17.885 1.00 93.50 92 ASP A O 1
ATOM 755 N N . ASP A 1 93 ? -7.798 7.422 18.164 1.00 92.81 93 ASP A N 1
ATOM 756 C CA . ASP A 1 93 ? -7.515 8.503 17.215 1.00 92.81 93 ASP A CA 1
ATOM 757 C C . ASP A 1 93 ? -7.193 9.838 17.916 1.00 92.81 93 ASP A C 1
ATOM 759 O O . ASP A 1 93 ? -7.065 10.892 17.288 1.00 92.81 93 ASP A O 1
ATOM 763 N N . SER A 1 94 ? -6.998 9.811 19.238 1.00 92.38 94 SER A N 1
ATOM 764 C CA . SER A 1 94 ? -6.832 11.015 20.067 1.00 92.38 94 SER A CA 1
ATOM 765 C C . SER A 1 94 ? -5.629 11.878 19.666 1.00 92.38 94 SER A C 1
ATOM 767 O O . SER A 1 94 ? -5.578 13.066 19.983 1.00 92.38 94 SER A O 1
ATOM 769 N N . LYS A 1 95 ? -4.632 11.289 18.989 1.00 90.19 95 LYS A N 1
ATOM 770 C CA . LYS A 1 95 ? -3.366 11.947 18.619 1.00 90.19 95 LYS A CA 1
ATOM 771 C C . LYS A 1 95 ? -3.237 12.275 17.133 1.00 90.19 95 LYS A C 1
ATOM 773 O O . LYS A 1 95 ? -2.226 12.868 16.755 1.00 90.19 95 LYS A O 1
ATOM 778 N N . SER A 1 96 ? -4.207 11.886 16.307 1.00 89.81 96 SER A N 1
ATOM 779 C CA . SER A 1 96 ? -4.144 12.137 14.869 1.00 89.81 96 SER A CA 1
ATOM 780 C C . SER A 1 96 ? -4.243 13.627 14.551 1.00 89.81 96 SER A C 1
ATOM 782 O O . SER A 1 96 ? -4.861 14.408 15.283 1.00 89.81 96 SER A O 1
ATOM 784 N N . LEU A 1 97 ? -3.617 14.013 13.439 1.00 91.06 97 LEU A N 1
ATOM 785 C CA . LEU A 1 97 ? -3.772 15.346 12.866 1.00 91.06 97 LEU A CA 1
ATOM 786 C C . LEU A 1 97 ? -5.188 15.520 12.305 1.00 91.06 97 LEU A C 1
ATOM 788 O O . LEU A 1 97 ? -5.831 14.548 11.910 1.00 91.06 97 LEU A O 1
ATOM 792 N N . ILE A 1 98 ? -5.652 16.765 12.252 1.00 91.88 98 ILE A N 1
ATOM 793 C CA . ILE A 1 98 ? -6.947 17.143 11.685 1.00 91.88 98 ILE A CA 1
ATOM 794 C C . ILE A 1 98 ? -6.756 18.068 10.486 1.00 91.88 98 ILE A C 1
ATOM 796 O O . ILE A 1 98 ? -5.771 18.804 10.407 1.00 91.88 98 ILE A O 1
ATOM 800 N N . PHE A 1 99 ? -7.728 18.047 9.576 1.00 90.81 99 PHE A N 1
ATOM 801 C CA . PHE A 1 99 ? -7.869 19.091 8.572 1.00 90.81 99 PHE A CA 1
ATOM 802 C C . PHE A 1 99 ? -8.535 20.310 9.207 1.00 90.81 99 PHE A C 1
ATOM 804 O O . PHE A 1 99 ? -9.610 20.209 9.800 1.00 90.81 99 PHE A O 1
ATOM 811 N N . ASN A 1 100 ? -7.894 21.460 9.068 1.00 90.19 100 ASN A N 1
ATOM 812 C CA . ASN A 1 100 ? -8.465 22.747 9.424 1.00 90.19 100 ASN A CA 1
ATOM 813 C C . ASN A 1 100 ? -9.495 23.177 8.360 1.00 90.19 100 ASN A C 1
ATOM 815 O O . ASN A 1 100 ? -9.438 22.701 7.222 1.00 90.19 100 ASN A O 1
ATOM 819 N N . PRO A 1 101 ? -10.423 24.103 8.676 1.00 89.69 101 PRO A N 1
ATOM 820 C CA . PRO A 1 101 ? -11.414 24.592 7.711 1.00 89.69 101 PRO A CA 1
ATOM 821 C C . PRO A 1 101 ? -10.808 25.204 6.441 1.00 89.69 101 PRO A C 1
ATOM 823 O O . PRO A 1 101 ? -11.418 25.159 5.377 1.00 89.69 101 PRO A O 1
ATOM 826 N N . ASP A 1 102 ? -9.595 25.752 6.538 1.00 87.19 102 ASP A N 1
ATOM 827 C CA . ASP A 1 102 ? -8.843 26.286 5.402 1.00 87.19 102 ASP A CA 1
ATOM 828 C C . ASP A 1 102 ? -8.167 25.191 4.553 1.00 87.19 102 ASP A C 1
ATOM 830 O O . ASP A 1 102 ? -7.529 25.498 3.548 1.00 87.19 102 ASP A O 1
ATOM 834 N N . GLY A 1 103 ? -8.296 23.915 4.925 1.00 83.88 103 GLY A N 1
ATOM 835 C CA . GLY A 1 103 ? -7.701 22.759 4.258 1.00 83.88 103 GLY A CA 1
ATOM 836 C C . GLY A 1 103 ? -6.241 22.480 4.622 1.00 83.88 103 GLY A C 1
ATOM 837 O O . GLY A 1 103 ? -5.664 21.556 4.052 1.00 83.88 103 GLY A O 1
ATOM 838 N N . SER A 1 104 ? -5.628 23.255 5.524 1.00 87.69 104 SER A N 1
ATOM 839 C CA . SER A 1 104 ? -4.322 22.914 6.102 1.00 87.69 104 SER A CA 1
ATOM 840 C C . SER A 1 104 ? -4.451 21.747 7.086 1.00 87.69 104 SER A C 1
ATOM 842 O O . SER A 1 104 ? -5.551 21.408 7.525 1.00 87.69 104 SER A O 1
ATOM 844 N N . VAL A 1 105 ? -3.331 21.113 7.437 1.00 91.56 105 VAL A N 1
ATOM 845 C CA . VAL A 1 105 ? -3.307 20.017 8.414 1.00 91.56 105 VAL A CA 1
ATOM 846 C C . VAL A 1 105 ? -2.546 20.441 9.653 1.00 91.56 105 VAL A C 1
ATOM 848 O O . VAL A 1 105 ? -1.460 21.008 9.566 1.00 91.56 105 VAL A O 1
ATOM 851 N N . GLY A 1 106 ? -3.112 20.147 10.820 1.00 90.81 106 GLY A N 1
ATOM 852 C CA . GLY A 1 106 ? -2.534 20.547 12.093 1.00 90.81 106 GLY A CA 1
ATOM 853 C C . GLY A 1 106 ? -2.880 19.606 13.233 1.00 90.81 106 GLY A C 1
ATOM 854 O O . GLY A 1 106 ? -3.703 18.697 13.117 1.00 90.81 106 GLY A O 1
ATOM 855 N N . LYS A 1 107 ? -2.220 19.826 14.370 1.00 90.44 107 LYS A N 1
ATOM 856 C CA . LYS A 1 107 ? -2.601 19.181 15.627 1.00 90.44 107 LYS A CA 1
ATOM 857 C C . LYS A 1 107 ? -3.918 19.776 16.119 1.00 90.44 107 LYS A C 1
ATOM 859 O O . LYS A 1 107 ? -4.199 20.950 15.891 1.00 90.44 107 LYS A O 1
ATOM 864 N N . ARG A 1 108 ? -4.689 18.971 16.845 1.00 88.25 108 ARG A N 1
ATOM 865 C CA . ARG A 1 108 ? -5.869 19.449 17.574 1.00 88.25 108 ARG A CA 1
ATOM 866 C C . ARG A 1 108 ? -5.443 20.507 18.599 1.00 88.25 108 ARG A C 1
ATOM 868 O O . ARG A 1 108 ? -4.383 20.379 19.212 1.00 88.25 108 ARG A O 1
ATOM 875 N N . SER A 1 109 ? -6.260 21.544 18.767 1.00 88.31 109 SER A N 1
ATOM 876 C CA . SER A 1 109 ? -6.014 22.618 19.740 1.00 88.31 109 SER A CA 1
ATOM 877 C C . SER A 1 109 ? -6.323 22.197 21.178 1.00 88.31 109 SER A C 1
ATOM 879 O O . SER A 1 109 ? -5.792 22.775 22.120 1.00 88.31 109 SER A O 1
ATOM 881 N N . ASP A 1 110 ? -7.193 21.205 21.348 1.00 89.44 110 ASP A N 1
ATOM 882 C CA . ASP A 1 110 ? -7.662 20.690 22.628 1.00 89.44 110 ASP A CA 1
ATOM 883 C C . ASP A 1 110 ? -7.143 19.273 22.910 1.00 89.44 110 ASP A C 1
ATOM 885 O O . ASP A 1 110 ? -6.864 18.486 22.002 1.00 89.44 110 ASP A O 1
ATOM 889 N N . VAL A 1 111 ? -7.048 18.933 24.198 1.00 87.12 111 VAL A N 1
ATOM 890 C CA . VAL A 1 111 ? -6.791 17.562 24.649 1.00 87.12 111 VAL A CA 1
ATOM 891 C C . VAL A 1 111 ? -8.123 16.825 24.691 1.00 87.12 111 VAL A C 1
ATOM 893 O O . VAL A 1 111 ? -8.979 17.144 25.513 1.00 87.12 111 VAL A O 1
ATOM 896 N N . ARG A 1 112 ? -8.288 15.820 23.830 1.00 89.12 112 ARG A N 1
ATOM 897 C CA . ARG A 1 112 ? -9.503 15.003 23.762 1.00 89.12 112 ARG A CA 1
ATOM 898 C C . ARG A 1 112 ? -9.194 13.517 23.729 1.00 89.12 112 ARG A C 1
ATOM 900 O O . ARG A 1 112 ? -8.115 13.113 23.304 1.00 89.12 112 ARG A O 1
ATOM 907 N N . GLN A 1 113 ? -10.171 12.725 24.152 1.00 90.50 113 GLN A N 1
ATOM 908 C CA . GLN A 1 113 ? -10.210 11.285 23.924 1.00 90.50 113 GLN A CA 1
ATOM 909 C C . GLN A 1 113 ? -11.102 11.029 22.709 1.00 90.50 113 GLN A C 1
ATOM 911 O O . GLN A 1 113 ? -12.249 11.468 22.691 1.00 90.50 113 GLN A O 1
ATOM 916 N N . ASP A 1 114 ? -10.567 10.353 21.698 1.00 92.56 114 ASP A N 1
ATOM 917 C CA . ASP A 1 114 ? -11.264 10.042 20.449 1.00 92.56 114 ASP A CA 1
ATOM 918 C C . ASP A 1 114 ? -11.098 8.544 20.160 1.00 92.56 114 ASP A C 1
ATOM 920 O O . ASP A 1 114 ? -10.144 8.118 19.510 1.00 92.56 114 ASP A O 1
ATOM 924 N N . THR A 1 115 ? -11.979 7.727 20.746 1.00 94.38 115 THR A N 1
ATOM 925 C CA . THR A 1 115 ? -11.920 6.262 20.651 1.00 94.38 115 THR A CA 1
ATOM 926 C C . THR A 1 115 ? -13.109 5.726 19.871 1.00 94.38 115 THR A C 1
ATOM 928 O O . THR A 1 115 ? -14.260 5.924 20.253 1.00 94.38 115 THR A O 1
ATOM 931 N N . TYR A 1 116 ? -12.822 4.942 18.838 1.00 95.50 116 TYR A N 1
ATOM 932 C CA . TYR A 1 116 ? -13.817 4.219 18.052 1.00 95.50 116 TYR A CA 1
ATOM 933 C C . TYR A 1 116 ? -13.852 2.765 18.503 1.00 95.50 116 TYR A C 1
ATOM 935 O O . TYR A 1 116 ? -12.814 2.111 18.524 1.00 95.50 116 TYR A O 1
ATOM 943 N N . LEU A 1 117 ? -15.026 2.243 18.850 1.00 96.94 117 LEU A N 1
ATOM 944 C CA . LEU A 1 117 ? -15.212 0.854 19.268 1.00 96.94 117 LEU A CA 1
ATOM 945 C C . LEU A 1 117 ? -16.102 0.118 18.266 1.00 96.94 117 LEU A C 1
ATOM 947 O O . LEU A 1 117 ? -17.253 0.493 18.053 1.00 96.94 117 LEU A O 1
ATOM 951 N N . PHE A 1 118 ? -15.586 -0.966 17.695 1.00 96.81 118 PHE A N 1
ATOM 952 C CA . PHE A 1 118 ? -16.323 -1.848 16.798 1.00 96.81 118 PHE A CA 1
ATOM 953 C C . PHE A 1 118 ? -16.742 -3.097 17.568 1.00 96.81 118 PHE A C 1
ATOM 955 O O . PHE A 1 118 ? -15.890 -3.837 18.056 1.00 96.81 118 PHE A O 1
ATOM 962 N N . MET A 1 119 ? -18.050 -3.342 17.652 1.00 96.44 119 MET A N 1
ATOM 963 C CA . MET A 1 119 ? -18.652 -4.490 18.339 1.00 96.44 119 MET A CA 1
ATOM 964 C C . MET A 1 119 ? -19.378 -5.359 17.307 1.00 96.44 119 MET A C 1
ATOM 966 O O . MET A 1 119 ? -20.447 -4.983 16.831 1.00 96.44 119 MET A O 1
ATOM 970 N N . TYR A 1 120 ? -18.811 -6.508 16.941 1.00 95.62 120 TYR A N 1
ATOM 971 C CA . TYR A 1 120 ? -19.230 -7.243 15.737 1.00 95.62 120 TYR A CA 1
ATOM 972 C C . TYR A 1 120 ? -19.436 -8.751 15.933 1.00 95.62 120 TYR A C 1
ATOM 974 O O . TYR A 1 120 ? -19.758 -9.458 14.976 1.00 95.62 120 TYR A O 1
ATOM 982 N N . LYS A 1 121 ? -19.307 -9.282 17.156 1.00 93.94 121 LYS A N 1
ATOM 983 C CA . LYS A 1 121 ? -19.468 -10.723 17.436 1.00 93.94 121 LYS A CA 1
ATOM 984 C C . LYS A 1 121 ? -18.534 -11.558 16.547 1.00 93.94 121 LYS A C 1
ATOM 986 O O . LYS A 1 121 ? -17.323 -11.488 16.697 1.00 93.94 121 LYS A O 1
ATOM 991 N N . LYS A 1 122 ? -19.077 -12.355 15.625 1.00 93.38 122 LYS A N 1
ATOM 992 C CA . LYS A 1 122 ? -18.304 -13.158 14.660 1.00 93.38 122 LYS A CA 1
ATOM 993 C C . LYS A 1 122 ? -18.372 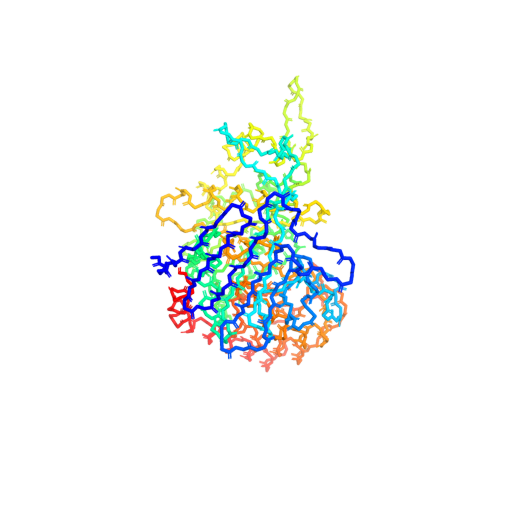-12.603 13.232 1.00 93.38 122 LYS A C 1
ATOM 995 O O . LYS A 1 122 ? -17.816 -13.207 12.323 1.00 93.38 122 LYS A O 1
ATOM 1000 N N . ASP A 1 123 ? -19.050 -11.476 13.026 1.00 94.75 123 ASP A N 1
ATOM 1001 C CA . ASP A 1 123 ? -19.265 -10.884 11.706 1.00 94.75 123 ASP A CA 1
ATOM 1002 C C . ASP A 1 123 ? -18.165 -9.867 11.377 1.00 94.75 123 ASP A C 1
ATOM 1004 O O . ASP A 1 123 ? -18.338 -8.649 11.458 1.00 94.75 123 ASP A O 1
ATOM 1008 N N . PHE A 1 124 ? -16.987 -10.381 11.023 1.00 95.94 124 PHE A N 1
ATOM 1009 C CA . PHE A 1 124 ? -15.863 -9.523 10.653 1.00 95.94 124 PHE A CA 1
ATOM 1010 C C . PHE A 1 124 ? -16.138 -8.703 9.378 1.00 95.94 124 PHE A C 1
ATOM 1012 O O . PHE A 1 124 ? -15.672 -7.571 9.254 1.00 95.94 124 PHE A O 1
ATOM 1019 N N . GLY A 1 125 ? -16.958 -9.224 8.459 1.00 95.00 125 GLY A N 1
ATOM 1020 C CA . GLY A 1 125 ? -17.381 -8.483 7.271 1.00 95.00 125 GLY A CA 1
ATOM 1021 C C . GLY A 1 125 ? -18.188 -7.232 7.627 1.00 95.00 125 GLY A C 1
ATOM 1022 O O . GLY A 1 125 ? -17.999 -6.181 7.016 1.00 95.00 125 GLY A O 1
ATOM 1023 N N . PHE A 1 126 ? -19.049 -7.312 8.644 1.00 93.19 126 PHE A N 1
ATOM 1024 C CA . PHE A 1 126 ? -19.759 -6.151 9.177 1.00 93.19 126 PHE A CA 1
ATOM 1025 C C . PHE A 1 126 ? -18.811 -5.144 9.841 1.00 93.19 126 PHE A C 1
ATOM 1027 O O . PHE A 1 126 ? -18.935 -3.949 9.582 1.00 93.19 126 PHE A O 1
ATOM 1034 N N . CYS A 1 127 ? -17.810 -5.614 10.599 1.00 96.12 127 CYS A N 1
ATOM 1035 C CA . CYS A 1 127 ? -16.767 -4.748 11.162 1.00 96.12 127 CYS A CA 1
ATOM 1036 C C . CYS A 1 127 ? -16.035 -3.942 10.083 1.00 96.12 127 CYS A C 1
ATOM 1038 O O . CYS A 1 127 ? -15.906 -2.726 10.217 1.00 96.12 127 CYS A O 1
ATOM 1040 N N . LEU A 1 128 ? -15.601 -4.598 9.001 1.00 95.81 128 LEU A N 1
ATOM 1041 C CA . LEU A 1 128 ? -14.936 -3.921 7.886 1.00 95.81 128 LEU A CA 1
ATOM 1042 C C . LEU A 1 128 ? -15.855 -2.903 7.205 1.00 95.81 128 LEU A C 1
ATOM 1044 O O . LEU A 1 128 ? -15.425 -1.78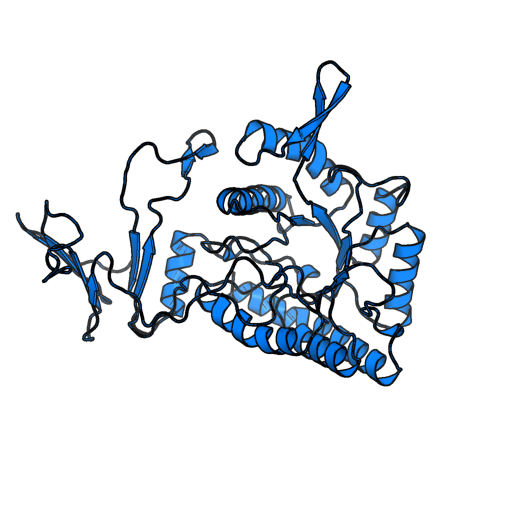9 6.925 1.00 95.81 128 LEU A O 1
ATOM 1048 N N . LYS A 1 129 ? -17.135 -3.233 6.996 1.00 95.31 129 LYS A N 1
ATOM 1049 C CA . LYS A 1 129 ? -18.107 -2.285 6.425 1.00 95.31 129 LYS A CA 1
ATOM 1050 C C . LYS A 1 129 ? -18.304 -1.055 7.308 1.00 95.31 129 LYS A C 1
ATOM 1052 O O . LYS A 1 129 ? -18.366 0.049 6.779 1.00 95.31 129 LYS A O 1
ATOM 1057 N N . ASP A 1 130 ? -18.395 -1.216 8.626 1.00 95.06 130 ASP A N 1
ATOM 1058 C CA . ASP A 1 130 ? -18.490 -0.077 9.546 1.00 95.06 130 ASP A CA 1
ATOM 1059 C C . ASP A 1 130 ? -17.200 0.747 9.569 1.00 95.06 130 ASP A C 1
ATOM 1061 O O . ASP A 1 130 ? -17.254 1.977 9.554 1.00 95.06 130 ASP A O 1
ATOM 1065 N N . TYR A 1 131 ? -16.042 0.089 9.501 1.00 96.62 131 TYR A N 1
ATOM 1066 C CA . TYR A 1 131 ? -14.759 0.768 9.363 1.00 96.62 131 TYR A CA 1
ATOM 1067 C C . TYR A 1 131 ? -14.678 1.597 8.072 1.00 96.62 131 TYR A C 1
ATOM 1069 O O . TYR A 1 131 ? -14.270 2.758 8.111 1.00 96.62 131 TYR A O 1
ATOM 1077 N N . TYR A 1 132 ? -15.134 1.056 6.941 1.00 96.19 132 TYR A N 1
ATOM 1078 C CA . TYR A 1 132 ? -15.182 1.770 5.662 1.00 96.19 132 TYR A CA 1
ATOM 1079 C C . TYR A 1 132 ? -16.239 2.875 5.634 1.00 96.19 132 TYR A C 1
ATOM 1081 O O . TYR A 1 132 ? -16.013 3.921 5.040 1.00 96.19 132 TYR A O 1
ATOM 1089 N N . ARG A 1 133 ? -17.377 2.714 6.316 1.00 95.25 133 ARG A N 1
ATOM 1090 C CA . ARG A 1 133 ? -18.347 3.812 6.480 1.00 95.25 133 ARG A CA 1
ATOM 1091 C C . ARG A 1 133 ? -17.746 4.995 7.231 1.00 95.25 133 ARG A C 1
ATOM 1093 O O . ARG A 1 133 ? -18.068 6.130 6.902 1.00 95.25 133 ARG A O 1
ATOM 1100 N N . LEU A 1 134 ? -16.900 4.722 8.224 1.00 94.19 134 LEU A N 1
ATOM 1101 C CA . LEU A 1 134 ? -16.228 5.752 9.009 1.00 94.19 134 LEU A CA 1
ATOM 1102 C C . LEU A 1 134 ? -15.081 6.415 8.237 1.00 94.19 134 LEU A C 1
ATOM 1104 O O . LEU A 1 134 ? -14.919 7.629 8.294 1.00 94.19 134 LEU A O 1
ATOM 1108 N N . THR A 1 135 ? -14.266 5.616 7.550 1.00 93.75 135 THR A N 1
ATOM 1109 C CA . THR A 1 135 ? -12.987 6.076 6.983 1.00 93.75 135 THR A CA 1
ATOM 1110 C C . THR A 1 135 ? -13.022 6.328 5.478 1.00 93.75 135 THR A C 1
ATOM 1112 O O . THR A 1 135 ? -12.139 7.001 4.962 1.00 93.75 135 THR A O 1
ATOM 1115 N N . GLY A 1 136 ? -14.039 5.828 4.778 1.00 95.06 136 GLY A N 1
ATOM 1116 C CA . GLY A 1 136 ? -14.142 5.778 3.321 1.00 95.06 136 GLY A CA 1
ATOM 1117 C C . GLY A 1 136 ? -13.963 4.354 2.784 1.00 95.06 136 GLY A C 1
ATOM 1118 O O . GLY A 1 136 ? -13.274 3.524 3.383 1.00 95.06 136 GLY A O 1
ATOM 1119 N N . TYR A 1 137 ? -14.606 4.066 1.652 1.00 95.44 137 TYR A N 1
ATOM 1120 C CA . TYR A 1 137 ? -14.493 2.774 0.970 1.00 95.44 137 TYR A CA 1
ATOM 1121 C C . TYR A 1 137 ? -13.217 2.707 0.120 1.00 95.44 137 TYR A C 1
ATOM 1123 O O . TYR A 1 137 ? -12.786 3.743 -0.401 1.00 95.44 137 TYR A O 1
ATOM 1131 N N . PRO A 1 138 ? -12.602 1.518 -0.033 1.00 95.38 138 PRO A N 1
ATOM 1132 C CA . PRO A 1 138 ? -11.435 1.354 -0.891 1.00 95.38 138 PRO A CA 1
ATOM 1133 C C . PRO A 1 138 ? -11.750 1.760 -2.337 1.00 95.38 138 PRO A C 1
ATOM 1135 O O . PRO A 1 138 ? -12.763 1.330 -2.885 1.00 95.38 138 PRO A O 1
ATOM 1138 N N . PRO A 1 139 ? -10.901 2.544 -3.014 1.00 95.25 139 PRO A N 1
ATOM 1139 C CA . PRO A 1 139 ? -11.158 2.899 -4.398 1.00 95.25 139 PRO A CA 1
ATOM 1140 C C . PRO A 1 139 ? -10.918 1.716 -5.331 1.00 95.25 139 PRO A C 1
ATOM 1142 O O . PRO A 1 139 ? -10.043 0.874 -5.107 1.00 95.25 139 PRO A O 1
ATOM 1145 N N . LEU A 1 140 ? -11.660 1.689 -6.436 1.00 95.81 140 LEU A N 1
ATOM 1146 C CA . LEU A 1 140 ? -11.427 0.705 -7.481 1.00 95.81 140 LEU A CA 1
ATOM 1147 C C . LEU A 1 140 ? -10.147 1.052 -8.242 1.00 95.81 140 LEU A C 1
ATOM 1149 O O . LEU A 1 140 ? -10.044 2.113 -8.853 1.00 95.81 140 LEU A O 1
ATOM 1153 N N . ILE A 1 141 ? -9.182 0.137 -8.260 1.00 95.62 141 ILE A N 1
ATOM 1154 C CA . ILE A 1 141 ? -7.906 0.353 -8.949 1.00 95.62 141 ILE A CA 1
ATOM 1155 C C . ILE A 1 141 ? -8.085 0.394 -10.484 1.00 95.62 141 ILE A C 1
ATOM 1157 O O . ILE A 1 141 ? -9.052 -0.162 -11.030 1.00 95.62 141 ILE A O 1
ATOM 1161 N N . PRO A 1 142 ? -7.183 1.048 -11.237 1.00 96.75 142 PRO A N 1
ATOM 1162 C CA . PRO A 1 142 ? -7.207 0.989 -12.689 1.00 96.75 142 PRO A CA 1
ATOM 1163 C C . PRO A 1 142 ? -6.835 -0.413 -13.182 1.00 96.75 142 PRO A C 1
ATOM 1165 O O . PRO A 1 142 ? -5.965 -1.088 -12.635 1.00 96.75 142 PRO A O 1
ATOM 1168 N N . ARG A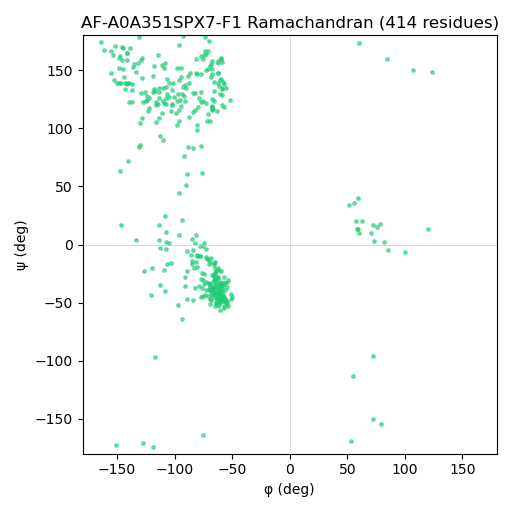 1 143 ? -7.470 -0.851 -14.274 1.00 96.62 143 ARG A N 1
ATOM 1169 C CA . ARG A 1 143 ? -7.311 -2.217 -14.801 1.00 96.62 143 ARG A CA 1
ATOM 1170 C C . ARG A 1 143 ? -5.862 -2.564 -15.168 1.00 96.62 143 ARG A C 1
ATOM 1172 O O . ARG A 1 143 ? -5.466 -3.713 -14.999 1.00 96.62 143 ARG A O 1
ATOM 1179 N N . TYR A 1 144 ? -5.071 -1.594 -15.635 1.00 97.25 144 TYR A N 1
ATOM 1180 C CA . TYR A 1 144 ? -3.667 -1.823 -16.001 1.00 97.25 144 TYR A CA 1
ATOM 1181 C C . TYR A 1 144 ? -2.806 -2.268 -14.809 1.00 97.25 144 TYR A C 1
ATOM 1183 O O . TYR A 1 144 ? -1.857 -3.027 -14.995 1.00 97.25 144 TYR A O 1
ATOM 1191 N N . ALA A 1 145 ? -3.161 -1.858 -13.582 1.00 97.88 145 ALA A N 1
ATOM 1192 C CA . ALA A 1 145 ? -2.424 -2.208 -12.369 1.00 97.88 145 ALA A CA 1
ATOM 1193 C C . ALA A 1 145 ? -2.471 -3.717 -12.076 1.00 97.88 145 ALA A C 1
ATOM 1195 O O . ALA A 1 145 ? -1.591 -4.251 -11.406 1.00 97.88 145 ALA A O 1
ATOM 1196 N N . LEU A 1 146 ? -3.456 -4.432 -12.627 1.00 98.12 146 LEU A N 1
ATOM 1197 C CA . LEU A 1 146 ? -3.586 -5.881 -12.490 1.00 98.12 146 LEU A CA 1
ATOM 1198 C C . LEU A 1 146 ? -2.682 -6.669 -13.449 1.00 98.12 146 LEU A C 1
ATOM 1200 O O . LEU A 1 146 ? -2.567 -7.883 -13.295 1.00 98.12 146 LEU A O 1
ATOM 1204 N N . GLY A 1 147 ? -2.041 -6.016 -14.419 1.00 98.19 147 GLY A N 1
ATOM 1205 C CA . GLY A 1 147 ? -1.132 -6.662 -15.363 1.00 98.19 147 GLY A CA 1
ATOM 1206 C C . GLY A 1 147 ? 0.234 -7.021 -14.772 1.00 98.19 147 GLY A C 1
ATOM 1207 O O . GLY A 1 147 ? 0.422 -7.059 -13.557 1.00 98.19 147 GLY A O 1
ATOM 1208 N N . VAL A 1 148 ? 1.197 -7.298 -15.653 1.00 98.69 148 VAL A N 1
ATOM 1209 C CA . VAL A 1 148 ? 2.590 -7.597 -15.283 1.00 98.69 148 VAL A CA 1
ATOM 1210 C C . VAL A 1 148 ? 3.399 -6.309 -15.287 1.00 98.69 148 VAL A C 1
ATOM 1212 O O . VAL A 1 148 ? 3.391 -5.573 -16.275 1.00 98.69 148 VAL A O 1
ATOM 1215 N N . TRP A 1 149 ? 4.097 -6.040 -14.189 1.00 98.69 149 TRP A N 1
ATOM 1216 C CA . TRP A 1 149 ? 4.917 -4.846 -14.051 1.00 98.69 149 TRP A CA 1
ATOM 1217 C C . TRP A 1 149 ? 6.393 -5.195 -14.138 1.00 98.69 149 TRP A C 1
ATOM 1219 O O . TRP A 1 149 ? 6.837 -6.202 -13.573 1.00 98.69 149 TRP A O 1
ATOM 1229 N N . TRP A 1 150 ? 7.149 -4.306 -14.772 1.00 98.69 150 TRP A N 1
ATOM 1230 C CA . TRP A 1 150 ? 8.598 -4.286 -14.710 1.00 98.69 150 TRP A CA 1
ATOM 1231 C C . TRP A 1 150 ? 9.089 -3.085 -13.911 1.00 98.69 150 TRP A C 1
ATOM 1233 O O . TRP A 1 150 ? 8.644 -1.954 -14.112 1.00 98.69 150 TRP A O 1
ATOM 1243 N N . ASN A 1 151 ? 10.042 -3.342 -13.025 1.00 97.81 151 ASN A N 1
ATOM 1244 C CA . ASN A 1 151 ? 10.726 -2.335 -12.249 1.00 97.81 151 ASN A CA 1
ATOM 1245 C C . ASN A 1 151 ? 12.170 -2.774 -11.976 1.00 97.81 151 ASN A C 1
ATOM 1247 O O . ASN A 1 151 ? 12.435 -3.932 -11.658 1.00 97.81 151 ASN A O 1
ATOM 1251 N N . ARG A 1 152 ? 13.111 -1.841 -12.070 1.00 96.94 152 ARG A N 1
ATOM 1252 C CA . ARG A 1 152 ? 14.462 -2.019 -11.540 1.00 96.94 152 ARG A CA 1
ATOM 1253 C C . ARG A 1 152 ? 14.999 -0.666 -11.132 1.00 96.94 152 ARG A C 1
ATOM 1255 O O . ARG A 1 152 ? 14.837 0.288 -11.890 1.00 96.94 152 ARG A O 1
ATOM 1262 N N . ASP A 1 153 ? 15.672 -0.633 -9.992 1.00 96.19 153 ASP A N 1
ATOM 1263 C CA . ASP A 1 153 ? 16.201 0.588 -9.393 1.00 96.19 153 ASP A CA 1
ATOM 1264 C C . ASP A 1 153 ? 17.470 1.108 -10.093 1.00 96.19 153 ASP A C 1
ATOM 1266 O O . ASP A 1 153 ? 18.557 1.150 -9.524 1.00 96.19 153 ASP A O 1
ATOM 1270 N N . MET A 1 154 ? 17.338 1.440 -11.378 1.00 96.19 154 MET A N 1
ATOM 1271 C CA . MET A 1 154 ? 18.393 1.980 -12.234 1.00 96.19 154 MET A CA 1
ATOM 1272 C C . MET A 1 154 ? 17.846 3.065 -13.167 1.00 96.19 154 MET A C 1
ATOM 1274 O O . MET A 1 154 ? 16.631 3.182 -13.357 1.00 96.19 154 MET A O 1
ATOM 1278 N N . GLY A 1 155 ? 18.754 3.838 -13.763 1.00 97.06 155 GLY A N 1
ATOM 1279 C CA . GLY A 1 155 ? 18.433 4.728 -14.878 1.00 97.06 155 GLY A CA 1
ATOM 1280 C C . GLY A 1 155 ? 18.298 3.930 -16.172 1.00 97.06 155 GLY A C 1
ATOM 1281 O O . GLY A 1 155 ? 18.980 2.920 -16.350 1.00 97.06 155 GLY A O 1
ATOM 1282 N N . TYR A 1 156 ? 17.414 4.370 -17.062 1.00 98.06 156 TYR A N 1
ATOM 1283 C CA . TYR A 1 156 ? 17.209 3.749 -18.368 1.00 98.06 156 TYR A CA 1
ATOM 1284 C C . TYR A 1 156 ? 17.442 4.769 -19.466 1.00 98.06 156 TYR A C 1
ATOM 1286 O O . TYR A 1 156 ? 16.781 5.805 -19.483 1.00 98.06 156 TYR A O 1
ATOM 1294 N N . THR A 1 157 ? 18.312 4.444 -20.419 1.00 98.56 157 THR A N 1
ATOM 1295 C CA . THR A 1 157 ? 18.344 5.179 -21.682 1.00 98.56 157 THR A CA 1
ATOM 1296 C C . THR A 1 157 ? 17.153 4.792 -22.561 1.00 98.56 157 THR A C 1
ATOM 1298 O O . THR A 1 157 ? 16.549 3.729 -22.388 1.00 98.56 157 THR A O 1
ATOM 1301 N N . VAL A 1 158 ? 16.852 5.605 -23.575 1.00 98.38 158 VAL A N 1
ATOM 1302 C CA . VAL A 1 158 ? 15.854 5.270 -24.612 1.00 98.38 158 VAL A CA 1
ATOM 1303 C C . VAL A 1 158 ? 16.100 3.877 -25.220 1.00 98.38 158 VAL A C 1
ATOM 1305 O O . VAL A 1 158 ? 15.174 3.076 -25.369 1.00 98.38 158 VAL A O 1
ATOM 1308 N N . ASN A 1 159 ? 17.364 3.544 -25.504 1.00 98.50 159 ASN A N 1
ATOM 1309 C CA . ASN A 1 159 ? 17.745 2.242 -26.056 1.00 98.50 159 ASN A CA 1
ATOM 1310 C C . ASN A 1 159 ? 17.497 1.094 -25.071 1.00 98.50 159 ASN A C 1
ATOM 1312 O O . ASN A 1 159 ? 17.058 0.019 -25.489 1.00 98.50 159 ASN A O 1
ATOM 1316 N N . ASP A 1 160 ? 17.743 1.306 -23.775 1.00 98.19 160 ASP A N 1
ATOM 1317 C CA . ASP A 1 160 ? 17.462 0.301 -22.746 1.00 98.19 160 ASP A CA 1
ATOM 1318 C C . ASP A 1 160 ? 15.968 -0.017 -22.684 1.00 98.19 160 ASP A C 1
ATOM 1320 O O . ASP A 1 160 ? 15.597 -1.193 -22.649 1.00 98.19 160 ASP A O 1
ATOM 1324 N N . ILE A 1 161 ? 15.113 1.014 -22.728 1.00 98.56 161 ILE A N 1
ATOM 1325 C CA . ILE A 1 161 ? 13.651 0.870 -22.708 1.00 98.56 161 ILE A CA 1
ATOM 1326 C C . ILE A 1 161 ? 13.186 0.052 -23.914 1.00 98.56 161 ILE A C 1
ATOM 1328 O O . ILE A 1 161 ? 12.563 -0.997 -23.740 1.00 98.56 161 ILE A O 1
ATOM 1332 N N . TYR A 1 162 ? 13.523 0.464 -25.139 1.00 98.50 162 TYR A N 1
ATOM 1333 C CA . TYR A 1 162 ? 13.062 -0.255 -26.331 1.00 98.50 162 TYR A CA 1
ATOM 1334 C C . TYR A 1 162 ? 13.643 -1.672 -26.426 1.00 98.50 162 TYR A C 1
ATOM 1336 O O . TYR A 1 162 ? 12.936 -2.607 -26.809 1.00 98.50 162 TYR A O 1
ATOM 1344 N N . SER A 1 163 ? 14.902 -1.876 -26.020 1.00 98.50 163 SER A N 1
ATOM 1345 C CA . SER A 1 163 ? 15.520 -3.208 -25.947 1.00 98.50 163 SER A CA 1
ATOM 1346 C C . SER A 1 163 ? 14.800 -4.110 -24.944 1.00 98.50 163 SER A C 1
ATOM 1348 O O . SER A 1 163 ? 14.550 -5.286 -25.227 1.00 98.50 163 SER A O 1
ATOM 1350 N N . LEU A 1 164 ? 14.428 -3.570 -23.782 1.00 98.38 164 LEU A N 1
ATOM 1351 C CA . LEU A 1 164 ? 13.665 -4.282 -22.764 1.00 98.38 164 LEU A CA 1
ATOM 1352 C C . LEU A 1 164 ? 12.283 -4.689 -23.289 1.00 98.38 164 LEU A C 1
ATOM 1354 O O . LEU A 1 164 ? 11.942 -5.872 -23.229 1.00 98.38 164 LEU A O 1
ATOM 1358 N N . ILE A 1 165 ? 11.513 -3.747 -23.840 1.00 98.50 165 ILE A N 1
ATOM 1359 C CA . ILE A 1 165 ? 10.171 -4.024 -24.375 1.00 98.50 165 ILE A CA 1
ATOM 1360 C C . ILE A 1 165 ? 10.234 -5.029 -25.531 1.00 98.50 165 ILE A C 1
ATOM 1362 O O . ILE A 1 165 ? 9.456 -5.984 -25.569 1.00 98.50 165 ILE A O 1
ATOM 1366 N N . SER A 1 166 ? 11.215 -4.890 -26.425 1.00 98.56 166 SER A N 1
ATOM 1367 C CA . SER A 1 166 ? 11.456 -5.847 -27.510 1.00 98.56 166 SER A CA 1
ATOM 1368 C C . SER A 1 166 ? 11.725 -7.260 -26.982 1.00 98.56 166 SER A C 1
ATOM 1370 O O . SER A 1 166 ? 11.198 -8.234 -27.520 1.00 98.56 166 SER A O 1
ATOM 1372 N N . LYS A 1 167 ? 12.469 -7.403 -25.877 1.00 98.56 167 LYS A N 1
ATOM 1373 C CA . LYS A 1 167 ? 12.696 -8.708 -25.234 1.00 98.56 167 LYS A CA 1
ATOM 1374 C C . LYS A 1 167 ? 11.430 -9.277 -24.600 1.00 98.56 167 LYS A C 1
ATOM 1376 O O . LYS A 1 167 ? 11.205 -10.475 -24.745 1.00 98.56 167 LYS A O 1
ATOM 1381 N N . PHE A 1 168 ? 10.589 -8.471 -23.952 1.00 98.62 168 PHE A N 1
ATOM 1382 C CA . PHE A 1 168 ? 9.276 -8.940 -23.484 1.00 98.62 168 PHE A CA 1
ATOM 1383 C C . PHE A 1 168 ? 8.441 -9.487 -24.648 1.00 98.62 168 PHE A C 1
ATOM 1385 O O . PHE A 1 168 ? 7.977 -10.627 -24.593 1.00 98.62 168 PHE A O 1
ATOM 1392 N N . ARG A 1 169 ? 8.355 -8.723 -25.744 1.00 98.25 169 ARG A N 1
ATOM 1393 C CA . ARG A 1 169 ? 7.612 -9.094 -26.955 1.00 98.25 169 ARG A CA 1
ATOM 1394 C C . ARG A 1 169 ? 8.154 -10.364 -27.611 1.00 98.25 169 ARG A C 1
ATOM 1396 O O . ARG A 1 169 ? 7.396 -11.300 -27.839 1.00 98.25 169 ARG A O 1
ATOM 1403 N N . LYS A 1 170 ? 9.465 -10.427 -27.871 1.00 98.44 170 LYS A N 1
ATOM 1404 C CA . LYS A 1 170 ? 10.139 -11.576 -28.505 1.00 98.44 170 LYS A CA 1
ATOM 1405 C C . LYS A 1 170 ? 9.933 -12.876 -27.729 1.00 98.44 170 LYS A C 1
ATOM 1407 O O . LYS A 1 170 ? 9.898 -13.944 -28.328 1.00 98.44 170 LYS A O 1
ATOM 1412 N N . ASN A 1 171 ? 9.833 -12.779 -26.407 1.00 98.38 171 ASN A N 1
ATOM 1413 C CA . ASN A 1 171 ? 9.667 -13.929 -25.529 1.00 98.38 171 ASN A CA 1
ATOM 1414 C C . ASN A 1 171 ? 8.199 -14.198 -25.158 1.00 98.38 171 ASN A C 1
ATOM 1416 O O . ASN A 1 171 ? 7.955 -15.050 -24.308 1.00 98.38 171 ASN A O 1
ATOM 1420 N N . GLU A 1 172 ? 7.239 -13.496 -25.774 1.00 98.19 172 GLU A N 1
ATOM 1421 C CA . GLU A 1 172 ? 5.793 -13.660 -25.547 1.00 98.19 172 GLU A CA 1
ATOM 1422 C C . GLU A 1 172 ? 5.394 -13.486 -24.067 1.00 98.19 172 GLU A C 1
ATOM 1424 O O . GLU A 1 172 ? 4.521 -14.181 -23.538 1.00 98.19 172 GLU A O 1
ATOM 1429 N N . ILE A 1 173 ? 6.068 -12.566 -23.373 1.00 98.44 173 ILE A N 1
ATOM 1430 C CA . ILE A 1 173 ? 5.802 -12.237 -21.973 1.00 98.44 173 ILE A CA 1
ATOM 1431 C C . ILE A 1 173 ? 5.021 -10.923 -21.944 1.00 98.44 173 ILE A C 1
ATOM 1433 O O . ILE A 1 173 ? 5.532 -9.912 -22.434 1.00 98.44 173 ILE A O 1
ATOM 1437 N N . PRO A 1 174 ? 3.801 -10.898 -21.380 1.00 98.31 174 PRO A N 1
ATOM 1438 C CA . PRO A 1 174 ? 3.032 -9.668 -21.304 1.00 98.31 174 PRO A CA 1
ATOM 1439 C C . PRO A 1 174 ? 3.703 -8.670 -20.360 1.00 98.31 174 PRO A C 1
ATOM 1441 O O . PRO A 1 174 ? 4.269 -9.043 -19.332 1.00 98.31 174 PRO A O 1
ATOM 1444 N N . ILE A 1 175 ? 3.564 -7.389 -20.680 1.00 98.50 175 ILE A N 1
ATOM 1445 C CA . ILE A 1 175 ? 3.932 -6.267 -19.822 1.00 98.50 175 ILE A CA 1
ATOM 1446 C C . ILE A 1 175 ? 2.818 -5.226 -19.907 1.00 98.50 175 ILE A C 1
ATOM 1448 O O . ILE A 1 175 ? 2.243 -5.000 -20.967 1.00 98.50 175 ILE A O 1
ATOM 1452 N N . SER A 1 176 ? 2.460 -4.645 -18.770 1.00 98.62 176 SER A N 1
ATOM 1453 C CA . SER A 1 176 ? 1.392 -3.644 -18.667 1.00 98.62 176 SER A CA 1
ATOM 1454 C C . SER A 1 176 ? 1.860 -2.372 -17.984 1.00 98.62 176 SER A C 1
ATOM 1456 O O . SER A 1 176 ? 1.257 -1.327 -18.193 1.00 98.62 176 SER A O 1
ATOM 1458 N N . VAL A 1 177 ? 2.918 -2.453 -17.174 1.00 98.81 177 VAL A N 1
ATOM 1459 C CA . VAL A 1 177 ? 3.470 -1.311 -16.449 1.00 98.81 177 VAL A CA 1
ATOM 1460 C C . VAL A 1 177 ? 4.992 -1.327 -16.517 1.00 98.81 177 VAL A C 1
ATOM 1462 O O . VAL A 1 177 ? 5.615 -2.351 -16.227 1.00 98.81 177 VAL A O 1
ATOM 1465 N N . LEU A 1 178 ? 5.576 -0.176 -16.835 1.00 98.81 178 LEU A N 1
ATOM 1466 C CA . LEU A 1 178 ? 6.988 0.129 -16.651 1.00 98.81 178 LEU A CA 1
ATOM 1467 C C . LEU A 1 178 ? 7.114 1.179 -15.540 1.00 98.81 178 LEU A C 1
ATOM 1469 O O . LEU A 1 178 ? 6.657 2.306 -15.702 1.00 98.81 178 LEU A O 1
ATOM 1473 N N . LEU A 1 179 ? 7.710 0.805 -14.407 1.00 98.75 179 LEU A N 1
ATOM 1474 C CA . LEU A 1 179 ? 7.980 1.716 -13.291 1.00 98.75 179 LEU A CA 1
ATOM 1475 C C . LEU A 1 179 ? 9.464 2.102 -13.286 1.00 98.75 179 LEU A C 1
ATOM 1477 O O . LEU A 1 179 ? 10.319 1.241 -13.054 1.00 98.75 179 LEU A O 1
ATOM 1481 N N . LEU A 1 180 ? 9.749 3.383 -13.519 1.00 98.44 180 LEU A N 1
ATOM 1482 C CA . LEU A 1 180 ? 11.095 3.950 -13.596 1.00 98.44 180 LEU A CA 1
ATOM 1483 C C . LEU A 1 180 ? 11.499 4.585 -12.257 1.00 98.44 180 LEU A C 1
ATOM 1485 O O . LEU A 1 180 ? 10.752 5.393 -11.711 1.00 98.44 180 LEU A O 1
ATOM 1489 N N . ASN A 1 181 ? 12.680 4.234 -11.735 1.00 95.06 181 ASN A N 1
ATOM 1490 C CA . ASN A 1 181 ? 13.170 4.778 -10.464 1.00 95.06 181 ASN A CA 1
ATOM 1491 C C . ASN A 1 181 ? 14.065 6.005 -10.639 1.00 95.06 181 ASN A C 1
ATOM 1493 O O . ASN A 1 181 ? 13.705 7.104 -10.242 1.00 95.06 181 ASN A O 1
ATOM 1497 N N . LYS A 1 182 ? 15.225 5.826 -11.278 1.00 95.56 182 LYS A N 1
ATOM 1498 C CA . LYS A 1 182 ? 16.203 6.899 -11.512 1.00 95.56 182 LYS A CA 1
ATOM 1499 C C . LYS A 1 182 ? 15.917 7.601 -12.843 1.00 95.56 182 LYS A C 1
ATOM 1501 O O . LYS A 1 182 ? 16.766 7.659 -13.727 1.00 95.56 182 LYS A O 1
ATOM 1506 N N . TRP A 1 183 ? 14.664 8.018 -13.021 1.00 96.62 183 TRP A N 1
ATOM 1507 C CA . TRP A 1 183 ? 14.178 8.723 -14.216 1.00 96.62 183 TRP A CA 1
ATOM 1508 C C . TRP A 1 183 ? 14.527 10.217 -14.189 1.00 96.62 183 TRP A C 1
ATOM 1510 O O . TRP A 1 183 ? 14.504 10.866 -15.231 1.00 96.62 183 TRP A O 1
ATOM 1520 N N . SER A 1 184 ? 14.829 10.744 -13.000 1.00 95.56 184 SER A N 1
ATOM 1521 C CA . SER A 1 184 ? 15.094 12.150 -12.712 1.00 95.56 184 SER A CA 1
ATOM 1522 C C . SER A 1 184 ? 16.316 12.296 -11.806 1.00 95.56 184 SER A C 1
ATOM 1524 O O . SER A 1 184 ? 16.637 11.386 -11.040 1.00 95.56 184 SER A O 1
ATOM 1526 N N . LYS A 1 185 ? 16.966 13.465 -11.865 1.00 91.25 185 LYS A N 1
ATOM 1527 C CA . LYS A 1 185 ? 18.008 13.881 -10.911 1.00 91.25 185 LYS A CA 1
ATOM 1528 C C . LYS A 1 185 ? 17.420 14.497 -9.627 1.00 91.25 185 LYS A C 1
ATOM 1530 O O . LYS A 1 185 ? 18.120 14.549 -8.625 1.00 91.25 185 LYS A O 1
ATOM 1535 N N . ASN A 1 186 ? 16.170 14.968 -9.657 1.00 88.75 186 ASN A N 1
ATOM 1536 C CA . ASN A 1 186 ? 15.551 15.788 -8.603 1.00 88.75 186 ASN A CA 1
ATOM 1537 C C . ASN A 1 186 ? 14.038 15.536 -8.416 1.00 88.75 186 ASN A C 1
ATOM 1539 O O . ASN A 1 186 ? 13.339 16.369 -7.846 1.00 88.75 186 ASN A O 1
ATOM 1543 N N . ASP A 1 187 ? 13.525 14.420 -8.937 1.00 91.31 187 ASP A N 1
ATOM 1544 C CA . ASP A 1 187 ? 12.120 13.994 -8.882 1.00 91.31 187 ASP A CA 1
ATOM 1545 C C . ASP A 1 187 ? 11.086 14.957 -9.503 1.00 91.31 187 ASP A C 1
ATOM 1547 O O . ASP A 1 187 ? 9.884 14.771 -9.301 1.00 91.31 187 ASP A O 1
ATOM 1551 N N . VAL A 1 188 ? 11.506 15.966 -10.279 1.00 93.19 188 VAL A N 1
ATOM 1552 C CA . VAL A 1 188 ? 10.573 16.935 -10.892 1.00 93.19 188 VAL A CA 1
ATOM 1553 C C . VAL A 1 188 ? 10.601 16.984 -12.419 1.00 93.19 188 VAL A C 1
ATOM 1555 O O . VAL A 1 188 ? 9.630 17.427 -13.028 1.00 93.19 188 VAL A O 1
ATOM 1558 N N . SER A 1 189 ? 11.668 16.511 -13.061 1.00 94.75 189 SER A N 1
ATOM 1559 C CA . SER A 1 189 ? 11.766 16.437 -14.524 1.00 94.75 189 SER A CA 1
ATOM 1560 C C . SER A 1 189 ? 12.614 15.253 -14.983 1.00 94.75 189 SER A C 1
ATOM 1562 O O . SER A 1 189 ? 13.503 14.797 -14.262 1.00 94.75 189 SER A O 1
ATOM 1564 N N . PHE A 1 190 ? 12.338 14.735 -16.183 1.00 97.62 190 PHE A N 1
ATOM 1565 C CA . PHE A 1 190 ? 13.116 13.635 -16.753 1.00 97.62 190 PHE A CA 1
ATOM 1566 C C . PHE A 1 190 ? 14.575 14.045 -16.966 1.00 97.62 190 PHE A C 1
ATOM 1568 O O . PHE A 1 190 ? 14.860 15.149 -17.432 1.00 97.62 190 PHE A O 1
ATOM 1575 N N . ASP A 1 191 ? 15.495 13.132 -16.662 1.00 97.50 191 ASP A N 1
ATOM 1576 C CA . ASP A 1 191 ? 16.903 13.283 -17.003 1.00 97.50 191 ASP A CA 1
ATOM 1577 C C . ASP A 1 191 ? 17.083 13.179 -18.523 1.00 97.50 191 ASP A C 1
ATOM 1579 O O . ASP A 1 191 ? 16.994 12.096 -19.110 1.00 97.50 191 ASP A O 1
ATOM 1583 N N . THR A 1 192 ? 17.335 14.317 -19.167 1.00 96.50 192 THR A N 1
ATOM 1584 C CA . THR A 1 192 ? 17.457 14.416 -20.624 1.00 96.50 192 THR A CA 1
ATOM 1585 C C . THR A 1 192 ? 18.740 13.789 -21.167 1.00 96.50 192 THR A C 1
ATOM 1587 O O . THR A 1 192 ? 18.818 13.546 -22.369 1.00 96.50 192 THR A O 1
ATOM 1590 N N . GLU A 1 193 ? 19.719 13.456 -20.317 1.00 97.69 193 GLU A N 1
ATOM 1591 C CA . GLU A 1 193 ? 20.885 12.655 -20.720 1.00 97.69 193 GLU A CA 1
ATOM 1592 C C . GLU A 1 193 ? 20.497 11.185 -20.946 1.00 97.69 193 GLU A C 1
ATOM 1594 O O . GLU A 1 193 ? 21.056 10.514 -21.815 1.00 97.69 193 GLU A O 1
ATOM 1599 N N . LEU A 1 194 ? 19.510 10.688 -20.195 1.00 97.81 194 LEU A N 1
ATOM 1600 C CA . LEU A 1 194 ? 18.985 9.329 -20.325 1.00 97.81 194 LEU A CA 1
ATOM 1601 C C . LEU A 1 194 ? 17.845 9.259 -21.348 1.00 97.81 194 LEU A C 1
ATOM 1603 O O . LEU A 1 194 ? 17.815 8.374 -22.211 1.00 97.81 194 LEU A O 1
ATOM 1607 N N . ILE A 1 195 ? 16.902 10.198 -21.259 1.00 97.81 195 ILE A N 1
ATOM 1608 C CA . ILE A 1 195 ? 15.682 10.239 -22.066 1.00 97.81 195 ILE A CA 1
ATOM 1609 C C . ILE A 1 195 ? 15.529 11.651 -22.660 1.00 97.81 195 ILE A C 1
ATOM 1611 O O . ILE A 1 195 ? 14.800 12.472 -22.109 1.00 97.81 195 ILE A O 1
ATOM 1615 N N . PRO A 1 196 ? 16.187 11.956 -23.798 1.00 97.19 196 PRO A N 1
ATOM 1616 C CA . PRO A 1 196 ? 16.185 13.304 -24.382 1.00 97.19 196 PRO A CA 1
ATOM 1617 C C . PRO A 1 196 ? 14.816 13.819 -24.854 1.00 97.19 196 PRO A C 1
ATOM 1619 O O . PRO A 1 196 ? 14.631 15.021 -25.019 1.00 97.19 196 PRO A O 1
ATOM 1622 N N . SER A 1 197 ? 13.864 12.926 -25.142 1.00 96.25 197 SER A N 1
ATOM 1623 C CA . SER A 1 197 ? 12.517 13.276 -25.626 1.00 96.25 197 SER A CA 1
ATOM 1624 C C . SER A 1 197 ? 11.464 12.374 -24.974 1.00 96.25 197 SER A C 1
ATOM 1626 O O . SER A 1 197 ? 10.945 11.458 -25.627 1.00 96.25 197 SER A O 1
ATOM 1628 N N . PRO A 1 198 ? 11.192 12.566 -23.671 1.00 97.38 198 PRO A N 1
ATOM 1629 C CA . PRO A 1 198 ? 10.346 11.667 -22.892 1.00 97.38 198 PRO A CA 1
ATOM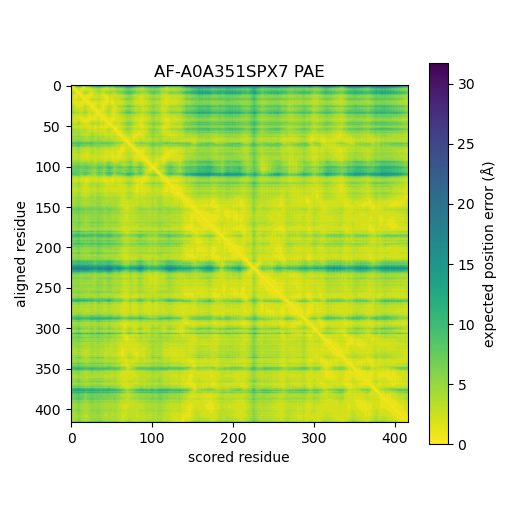 1630 C C . PRO A 1 198 ? 8.919 11.568 -23.440 1.00 97.38 198 PRO A C 1
ATOM 1632 O O . PRO A 1 198 ? 8.368 10.472 -23.466 1.00 97.38 198 PRO A O 1
ATOM 1635 N N . GLU A 1 199 ? 8.352 12.645 -23.989 1.00 97.50 199 GLU A N 1
ATOM 1636 C CA . GLU A 1 199 ? 7.009 12.671 -24.585 1.00 97.50 199 GLU A CA 1
ATOM 1637 C C . GLU A 1 199 ? 6.851 11.631 -25.702 1.00 97.50 199 GLU A C 1
ATOM 1639 O O . GLU A 1 199 ? 5.795 11.016 -25.844 1.00 97.50 199 GLU A O 1
ATOM 1644 N N . ASN A 1 200 ? 7.886 11.446 -26.528 1.00 97.69 200 ASN A N 1
ATOM 1645 C CA . ASN A 1 200 ? 7.849 10.485 -27.630 1.00 97.69 200 ASN A CA 1
ATOM 1646 C C . ASN A 1 200 ? 7.946 9.053 -27.095 1.00 97.69 200 ASN A C 1
ATOM 1648 O O . ASN A 1 200 ? 7.156 8.201 -27.489 1.00 97.69 200 ASN A O 1
ATOM 1652 N N . VAL A 1 201 ? 8.843 8.810 -26.134 1.00 98.31 201 VAL A N 1
ATOM 1653 C CA . VAL A 1 201 ? 9.008 7.488 -25.510 1.00 98.31 201 VAL A CA 1
ATOM 1654 C C . VAL A 1 201 ? 7.733 7.059 -24.781 1.00 98.31 201 VAL A C 1
ATOM 1656 O O . VAL A 1 201 ? 7.278 5.929 -24.947 1.00 98.31 201 VAL A O 1
ATOM 1659 N N . LEU A 1 202 ? 7.124 7.955 -24.001 1.00 98.50 202 LEU A N 1
ATOM 1660 C CA . LEU A 1 202 ? 5.876 7.688 -23.282 1.00 98.50 202 LEU A CA 1
ATOM 1661 C C . LEU A 1 202 ? 4.722 7.420 -24.256 1.00 98.50 202 LEU A C 1
ATOM 1663 O O . LEU A 1 202 ? 3.968 6.468 -24.056 1.00 98.50 202 LEU A O 1
ATOM 1667 N N . ARG A 1 203 ? 4.623 8.191 -25.347 1.00 98.56 203 ARG A N 1
ATOM 1668 C CA . ARG A 1 203 ? 3.618 7.975 -26.400 1.00 98.56 203 ARG A CA 1
ATOM 1669 C C . ARG A 1 203 ? 3.774 6.616 -27.078 1.00 98.56 203 ARG A C 1
ATOM 1671 O O . ARG A 1 203 ? 2.774 5.925 -27.270 1.00 98.56 203 ARG A O 1
ATOM 1678 N N . ASP A 1 204 ? 5.000 6.215 -27.404 1.00 98.38 204 ASP A N 1
ATOM 1679 C CA . ASP A 1 204 ? 5.278 4.912 -28.012 1.00 98.38 204 ASP A CA 1
ATOM 1680 C C . ASP A 1 204 ? 4.886 3.771 -27.063 1.00 98.38 204 ASP A C 1
ATOM 1682 O O . ASP A 1 204 ? 4.161 2.855 -27.456 1.00 98.38 204 ASP A O 1
ATOM 1686 N N . LEU A 1 205 ? 5.276 3.859 -25.787 1.00 98.62 205 LEU A N 1
ATOM 1687 C CA . LEU A 1 205 ? 4.897 2.884 -24.760 1.00 98.62 205 LEU A CA 1
ATOM 1688 C C . LEU A 1 205 ? 3.374 2.806 -24.569 1.00 98.62 205 LEU A C 1
ATOM 1690 O O . LEU A 1 205 ? 2.821 1.708 -24.472 1.00 98.62 205 LEU A O 1
ATOM 1694 N N . HIS A 1 206 ? 2.673 3.944 -24.568 1.00 98.69 206 HIS A N 1
ATOM 1695 C CA . HIS A 1 206 ? 1.210 3.975 -24.521 1.00 98.69 206 HIS A CA 1
ATOM 1696 C C . HIS A 1 206 ? 0.571 3.342 -25.757 1.00 98.69 206 HIS A C 1
ATOM 1698 O O . HIS A 1 206 ? -0.451 2.670 -25.611 1.00 98.69 206 HIS A O 1
ATOM 1704 N N . SER A 1 207 ? 1.158 3.512 -26.946 1.00 98.25 207 SER A N 1
ATOM 1705 C CA . SER A 1 207 ? 0.672 2.870 -28.177 1.00 98.25 207 SER A CA 1
ATOM 1706 C C . SER A 1 207 ? 0.783 1.339 -28.123 1.00 98.25 207 SER A C 1
ATOM 1708 O O . SER A 1 207 ? -0.075 0.638 -28.656 1.00 98.25 207 SER A O 1
ATOM 1710 N N . ASP A 1 208 ? 1.762 0.831 -27.369 1.00 96.94 208 ASP A N 1
ATOM 1711 C CA . ASP A 1 208 ? 1.930 -0.587 -27.032 1.00 96.94 208 ASP A CA 1
ATOM 1712 C C . ASP A 1 208 ? 1.056 -1.041 -25.838 1.00 96.94 208 ASP A C 1
ATOM 1714 O O . ASP A 1 208 ? 1.107 -2.200 -25.421 1.00 96.94 208 ASP A O 1
ATOM 1718 N N . GLY A 1 209 ? 0.245 -0.147 -25.260 1.00 97.56 209 GLY A N 1
ATOM 1719 C CA . GLY A 1 209 ? -0.619 -0.429 -24.109 1.00 97.56 209 GLY A CA 1
ATOM 1720 C C . GLY A 1 209 ? 0.110 -0.515 -22.762 1.00 97.56 209 GLY A C 1
ATOM 1721 O O . GLY A 1 209 ? -0.463 -1.011 -21.788 1.00 97.56 209 GLY A O 1
ATOM 1722 N N . ILE A 1 210 ? 1.355 -0.039 -22.684 1.00 98.75 210 ILE A N 1
ATOM 1723 C CA . ILE A 1 210 ? 2.189 -0.062 -21.478 1.00 98.75 210 ILE A CA 1
ATOM 1724 C C . ILE A 1 210 ? 2.028 1.254 -20.728 1.00 98.75 210 ILE A C 1
ATOM 1726 O O . ILE A 1 210 ? 2.178 2.323 -21.303 1.00 98.75 210 ILE A O 1
ATOM 1730 N N . LYS A 1 211 ? 1.744 1.175 -19.430 1.00 98.62 211 LYS A N 1
ATOM 1731 C CA . LYS A 1 211 ? 1.560 2.326 -18.544 1.00 98.62 211 LYS A CA 1
ATOM 1732 C C . LYS A 1 211 ? 2.845 2.681 -17.812 1.00 98.62 211 LYS A C 1
ATOM 1734 O O . LYS A 1 211 ? 3.608 1.789 -17.444 1.00 98.62 211 LYS A O 1
ATOM 1739 N N . ILE A 1 212 ? 3.087 3.969 -17.602 1.00 98.62 212 ILE A N 1
ATOM 1740 C CA . ILE A 1 212 ? 4.351 4.478 -17.074 1.00 98.62 212 ILE A CA 1
ATOM 1741 C C . ILE A 1 212 ? 4.135 4.980 -15.654 1.00 98.62 212 ILE A C 1
ATOM 1743 O O . ILE A 1 212 ? 3.318 5.863 -15.406 1.00 98.62 212 ILE A O 1
ATOM 1747 N N . GLY A 1 213 ? 4.888 4.409 -14.721 1.00 98.50 213 GLY A N 1
ATOM 1748 C CA . GLY A 1 213 ? 5.029 4.943 -13.375 1.00 98.50 213 GLY A CA 1
ATOM 1749 C C . GLY A 1 213 ? 6.419 5.518 -13.167 1.00 98.50 213 GLY A C 1
ATOM 1750 O O . GLY A 1 213 ? 7.388 5.023 -13.746 1.00 98.50 213 GLY A O 1
ATOM 1751 N N . VAL A 1 214 ? 6.530 6.505 -12.286 1.00 98.56 214 VAL A N 1
ATOM 1752 C CA . VAL A 1 214 ? 7.820 7.056 -11.853 1.00 98.56 214 VAL A CA 1
ATOM 1753 C C . VAL A 1 214 ? 7.908 7.075 -10.328 1.00 98.56 214 VAL A C 1
ATOM 1755 O O . VAL A 1 214 ? 6.889 7.273 -9.662 1.00 98.56 214 VAL A O 1
ATOM 1758 N N . SER A 1 215 ? 9.085 6.817 -9.752 1.00 97.38 215 SER A N 1
ATOM 1759 C CA . SER A 1 215 ? 9.272 6.934 -8.298 1.00 97.38 215 SER A CA 1
ATOM 1760 C C . SER A 1 215 ? 9.645 8.345 -7.872 1.00 97.38 215 SER A C 1
ATOM 1762 O O . SER A 1 215 ? 10.360 9.027 -8.596 1.00 97.38 215 SER A O 1
ATOM 1764 N N . LEU A 1 216 ? 9.211 8.739 -6.678 1.00 96.75 216 LEU A N 1
ATOM 1765 C CA . LEU A 1 216 ? 9.540 10.011 -6.044 1.00 96.75 216 LEU A CA 1
ATOM 1766 C C . LEU A 1 216 ? 10.079 9.729 -4.636 1.00 96.75 216 LEU A C 1
ATOM 1768 O O . LEU A 1 216 ? 9.373 9.115 -3.833 1.00 96.75 216 LEU A O 1
ATOM 1772 N N . ASN A 1 217 ? 11.297 10.172 -4.332 1.00 92.06 217 ASN A N 1
ATOM 1773 C CA . ASN A 1 217 ? 11.891 10.083 -2.996 1.00 92.06 217 ASN A CA 1
ATOM 1774 C C . ASN A 1 217 ? 11.339 11.178 -2.073 1.00 92.06 217 ASN A C 1
ATOM 1776 O O . ASN A 1 217 ? 11.074 10.917 -0.901 1.00 92.06 217 ASN A O 1
ATOM 1780 N N . LEU A 1 218 ? 11.083 12.371 -2.632 1.00 89.88 218 LEU A N 1
ATOM 1781 C CA . LEU A 1 218 ? 10.469 13.518 -1.943 1.00 89.88 218 LEU A CA 1
ATOM 1782 C C . LEU A 1 218 ? 11.254 14.003 -0.711 1.00 89.88 218 LEU A C 1
ATOM 1784 O O . LEU A 1 218 ? 10.657 14.368 0.301 1.00 89.88 218 LEU A O 1
ATOM 1788 N N . ASP A 1 219 ? 12.584 14.025 -0.794 1.00 89.19 219 ASP A N 1
ATOM 1789 C CA . ASP A 1 219 ? 13.432 14.584 0.267 1.00 89.19 219 ASP A CA 1
ATOM 1790 C C . ASP A 1 219 ? 13.581 16.106 0.120 1.00 89.19 219 ASP A C 1
ATOM 1792 O O . ASP A 1 219 ? 13.402 16.869 1.075 1.00 89.19 219 ASP A O 1
ATOM 1796 N N . GLN A 1 220 ? 13.890 16.557 -1.096 1.00 90.88 220 GLN A N 1
ATOM 1797 C CA . GLN A 1 220 ? 14.095 17.960 -1.447 1.00 90.88 220 GLN A CA 1
ATOM 1798 C C . GLN A 1 220 ? 13.503 18.245 -2.824 1.00 90.88 220 GLN A C 1
ATOM 1800 O O . GLN A 1 220 ? 13.300 17.331 -3.623 1.00 90.88 220 GLN A O 1
ATOM 1805 N N . VAL A 1 221 ? 13.219 19.516 -3.094 1.00 91.75 221 VAL A N 1
ATOM 1806 C CA . VAL A 1 221 ? 12.759 19.979 -4.405 1.00 91.75 221 VAL A CA 1
ATOM 1807 C C . VAL A 1 221 ? 13.524 21.221 -4.838 1.00 91.75 221 VAL A C 1
ATOM 1809 O O . VAL A 1 221 ? 13.894 22.039 -3.988 1.00 91.75 221 VAL A O 1
ATOM 1812 N N . PRO A 1 222 ? 13.739 21.400 -6.150 1.00 90.62 222 PRO A N 1
ATOM 1813 C CA . PRO A 1 222 ? 14.314 22.628 -6.663 1.00 90.62 222 PRO A CA 1
ATOM 1814 C C . PRO A 1 222 ? 13.360 23.807 -6.445 1.00 90.62 222 PRO A C 1
ATOM 1816 O O . PRO A 1 222 ? 12.148 23.708 -6.646 1.00 90.62 222 PRO A O 1
ATOM 1819 N N . ALA A 1 223 ? 13.930 24.946 -6.075 1.00 88.25 223 ALA A N 1
ATOM 1820 C CA . ALA A 1 223 ? 13.258 26.225 -5.929 1.00 88.25 223 ALA A CA 1
ATOM 1821 C C . ALA A 1 223 ? 14.164 27.355 -6.431 1.00 88.25 223 ALA A C 1
ATOM 1823 O O . ALA A 1 223 ? 15.369 27.182 -6.608 1.00 88.25 223 ALA A O 1
ATOM 1824 N N . THR A 1 224 ? 13.589 28.533 -6.650 1.00 85.56 224 THR A N 1
ATOM 1825 C CA . THR A 1 224 ? 14.353 29.732 -7.006 1.00 85.56 224 THR A CA 1
ATOM 1826 C C . THR A 1 224 ? 14.319 30.716 -5.848 1.00 85.56 224 THR A C 1
ATOM 1828 O O . THR A 1 224 ? 13.243 31.127 -5.417 1.00 85.56 224 THR A O 1
ATOM 1831 N N . ASN A 1 225 ? 15.491 31.120 -5.361 1.00 84.94 225 ASN A N 1
ATOM 1832 C CA . ASN A 1 225 ? 15.639 32.154 -4.343 1.00 84.94 225 ASN A CA 1
ATOM 1833 C C . ASN A 1 225 ? 16.522 33.276 -4.901 1.00 84.94 225 ASN A C 1
ATOM 1835 O O . ASN A 1 225 ? 17.667 33.034 -5.261 1.00 84.94 225 ASN A O 1
ATOM 1839 N N . ASN A 1 226 ? 15.981 34.492 -5.022 1.00 86.94 226 ASN A N 1
ATOM 1840 C CA . ASN A 1 226 ? 16.673 35.648 -5.617 1.00 86.94 226 ASN A CA 1
ATOM 1841 C C . ASN A 1 226 ? 17.299 35.386 -7.006 1.00 86.94 226 ASN A C 1
ATOM 1843 O O . ASN A 1 226 ? 18.331 35.956 -7.346 1.00 86.94 226 ASN A O 1
ATOM 1847 N N . GLY A 1 227 ? 16.665 34.538 -7.821 1.00 86.88 227 GLY A N 1
ATOM 1848 C CA . GLY A 1 227 ? 17.149 34.178 -9.160 1.00 86.88 227 GLY A CA 1
ATOM 1849 C C . GLY A 1 227 ? 18.159 33.027 -9.191 1.00 86.88 227 GLY A C 1
ATOM 1850 O O . GLY A 1 227 ? 18.501 32.567 -10.277 1.00 86.88 227 GLY A O 1
ATOM 1851 N N . GLU A 1 228 ? 18.587 32.516 -8.036 1.00 89.00 228 GLU A N 1
ATOM 1852 C CA . GLU A 1 228 ? 19.465 31.350 -7.936 1.00 89.00 228 GLU A CA 1
ATOM 1853 C C . GLU A 1 228 ? 18.660 30.071 -7.697 1.00 89.00 228 GLU A C 1
ATOM 1855 O O . GLU A 1 228 ? 17.667 30.064 -6.962 1.00 89.00 228 GLU A O 1
ATOM 1860 N N . LEU A 1 229 ? 19.094 28.977 -8.328 1.00 88.12 229 LEU A N 1
ATOM 1861 C CA . LEU A 1 229 ? 18.533 27.652 -8.097 1.00 88.12 229 LEU A CA 1
ATOM 1862 C C . LEU A 1 229 ? 19.040 27.120 -6.754 1.00 88.12 229 LEU A C 1
ATOM 1864 O O . LEU A 1 229 ? 20.245 27.007 -6.539 1.00 88.12 229 LEU A O 1
ATOM 1868 N N . VAL A 1 230 ? 18.112 26.775 -5.871 1.00 91.44 230 VAL A N 1
ATOM 1869 C CA . VAL A 1 230 ? 18.383 26.195 -4.554 1.00 91.44 230 VAL A CA 1
ATOM 1870 C C . VAL A 1 230 ? 17.545 24.935 -4.365 1.00 91.44 230 VAL A C 1
ATOM 1872 O O . VAL A 1 230 ? 16.515 24.769 -5.015 1.00 91.44 230 VAL A O 1
ATOM 1875 N N . GLU A 1 231 ? 17.953 24.060 -3.453 1.00 92.06 231 GLU A N 1
ATOM 1876 C CA . GLU A 1 231 ? 17.134 22.929 -3.017 1.00 92.06 231 GLU A CA 1
ATOM 1877 C C . GLU A 1 231 ? 16.507 23.248 -1.661 1.00 92.06 231 GLU A C 1
ATOM 1879 O O . GLU A 1 231 ? 17.175 23.734 -0.744 1.00 92.06 231 GLU A O 1
ATOM 1884 N N . VAL A 1 232 ? 15.204 23.000 -1.535 1.00 92.56 232 VAL A N 1
ATOM 1885 C CA . VAL A 1 232 ? 14.463 23.185 -0.283 1.00 92.56 232 VAL A CA 1
ATOM 1886 C C . VAL A 1 232 ? 13.880 21.853 0.188 1.00 92.56 232 VAL A C 1
ATOM 1888 O O . VAL A 1 232 ? 13.464 21.048 -0.648 1.00 92.56 232 VAL A O 1
ATOM 1891 N N . PRO A 1 233 ? 13.815 21.596 1.509 1.00 93.56 233 PRO A N 1
ATOM 1892 C CA . PRO A 1 233 ? 13.195 20.383 2.032 1.00 93.56 233 PRO A CA 1
ATOM 1893 C C . PRO A 1 233 ? 11.742 20.244 1.576 1.00 93.56 233 PRO A C 1
ATOM 1895 O O . PRO A 1 233 ? 10.980 21.214 1.610 1.00 93.56 233 PRO A O 1
ATOM 1898 N N . PHE A 1 234 ? 11.335 19.031 1.201 1.00 94.12 234 PHE A N 1
ATOM 1899 C CA . PHE A 1 234 ? 9.946 18.772 0.841 1.00 94.12 234 PHE A CA 1
ATOM 1900 C C . PHE A 1 234 ? 9.040 18.901 2.074 1.00 94.12 234 PHE A C 1
ATOM 1902 O O . PHE A 1 234 ? 9.148 18.127 3.028 1.00 94.12 234 PHE A O 1
ATOM 1909 N N . ASN A 1 235 ? 8.123 19.871 2.067 1.00 94.00 235 ASN A N 1
ATOM 1910 C CA . ASN A 1 235 ? 7.245 20.137 3.204 1.00 94.00 235 ASN A CA 1
ATOM 1911 C C . ASN A 1 235 ? 5.793 19.757 2.904 1.00 94.00 235 ASN A C 1
ATOM 1913 O O . ASN A 1 235 ? 4.982 20.583 2.491 1.00 94.00 235 ASN A O 1
ATOM 1917 N N . VAL A 1 236 ? 5.442 18.504 3.195 1.00 94.50 236 VAL A N 1
ATOM 1918 C CA . VAL A 1 236 ? 4.080 17.993 2.977 1.00 94.50 236 VAL A CA 1
ATOM 1919 C C . VAL A 1 236 ? 3.016 18.659 3.863 1.00 94.50 236 VAL A C 1
ATOM 1921 O O . VAL A 1 236 ? 1.827 18.570 3.572 1.00 94.50 236 VAL A O 1
ATOM 1924 N N . TYR A 1 237 ? 3.404 19.334 4.946 1.00 94.25 237 TYR A N 1
ATOM 1925 C CA . TYR A 1 237 ? 2.457 19.996 5.849 1.00 94.25 237 TYR A CA 1
ATOM 1926 C C . TYR A 1 237 ? 2.072 21.404 5.393 1.00 94.25 237 TYR A C 1
ATOM 1928 O O . TYR A 1 237 ? 1.063 21.941 5.851 1.00 94.25 237 TYR A O 1
ATOM 1936 N N . ASP A 1 238 ? 2.845 21.997 4.485 1.00 93.94 238 ASP A N 1
ATOM 1937 C CA . ASP A 1 238 ? 2.541 23.302 3.918 1.00 93.94 238 ASP A CA 1
ATOM 1938 C C . ASP A 1 238 ? 1.624 23.140 2.698 1.00 93.94 238 ASP A C 1
ATOM 1940 O O . ASP A 1 238 ? 2.006 22.655 1.632 1.00 93.94 238 ASP A O 1
ATOM 1944 N N . LYS A 1 239 ? 0.369 23.562 2.867 1.00 91.62 239 LYS A N 1
ATOM 1945 C CA . LYS A 1 239 ? -0.658 23.488 1.824 1.00 91.62 239 LYS A CA 1
ATOM 1946 C C . LYS A 1 239 ? -0.285 24.305 0.579 1.00 91.62 239 LYS A C 1
ATOM 1948 O O . LYS A 1 239 ? -0.597 23.876 -0.531 1.00 91.62 239 LYS A O 1
ATOM 1953 N N . VAL A 1 240 ? 0.332 25.478 0.747 1.00 92.75 240 VAL A N 1
ATOM 1954 C CA . VAL A 1 240 ? 0.716 26.349 -0.376 1.00 92.75 240 VAL A CA 1
ATOM 1955 C C . VAL A 1 240 ? 1.873 25.714 -1.134 1.00 92.75 240 VAL A C 1
ATOM 1957 O O . VAL A 1 240 ? 1.820 25.625 -2.359 1.00 92.75 240 VAL A O 1
ATOM 1960 N N . PHE A 1 241 ? 2.863 25.191 -0.406 1.00 94.56 241 PHE A N 1
ATOM 1961 C CA . PHE A 1 241 ? 3.949 24.407 -0.988 1.00 94.56 241 PHE A CA 1
ATOM 1962 C C . PHE A 1 241 ? 3.409 23.235 -1.813 1.00 94.56 241 PHE A C 1
ATOM 1964 O O . PHE A 1 241 ? 3.762 23.104 -2.982 1.00 94.56 241 PHE A O 1
ATOM 1971 N N . MET A 1 242 ? 2.504 22.425 -1.250 1.00 95.44 242 MET A N 1
ATOM 1972 C CA . MET A 1 242 ? 1.932 21.273 -1.954 1.00 95.44 242 MET A CA 1
ATOM 1973 C C . MET A 1 242 ? 1.142 21.681 -3.201 1.00 95.44 242 MET A C 1
ATOM 1975 O O . MET A 1 242 ? 1.271 21.035 -4.239 1.00 95.44 242 MET A O 1
ATOM 1979 N N . GLY A 1 243 ? 0.353 22.758 -3.126 1.00 94.81 243 GLY A N 1
ATOM 1980 C CA . GLY A 1 243 ? -0.364 23.294 -4.285 1.00 94.81 243 GLY A CA 1
ATOM 1981 C C . GLY A 1 243 ? 0.586 23.700 -5.412 1.00 94.81 243 GLY A C 1
ATOM 1982 O O . GLY A 1 243 ? 0.409 23.274 -6.551 1.00 94.81 243 GLY A O 1
ATOM 1983 N N . ASN A 1 244 ? 1.638 24.451 -5.079 1.00 94.94 244 ASN A N 1
ATOM 1984 C CA . ASN A 1 244 ? 2.643 24.877 -6.050 1.00 94.94 244 ASN A CA 1
ATOM 1985 C C . ASN A 1 244 ? 3.430 23.691 -6.616 1.00 94.94 244 ASN A C 1
ATOM 1987 O O . ASN A 1 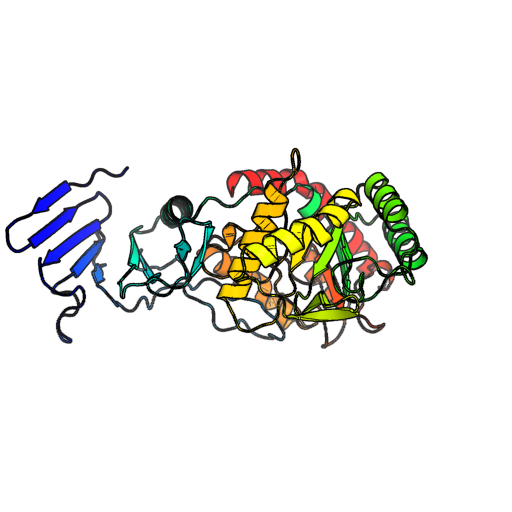244 ? 3.673 23.647 -7.819 1.00 94.94 244 ASN A O 1
ATOM 1991 N N . TYR A 1 245 ? 3.800 22.720 -5.778 1.00 96.50 245 TYR A N 1
ATOM 1992 C CA . TYR A 1 245 ? 4.515 21.518 -6.199 1.00 96.50 245 TYR A CA 1
ATOM 1993 C C . TYR A 1 245 ? 3.705 20.716 -7.224 1.00 96.50 245 TYR A C 1
ATOM 1995 O O . TYR A 1 245 ? 4.239 20.320 -8.262 1.00 96.50 245 TYR A O 1
ATOM 2003 N N . PHE A 1 246 ? 2.405 20.521 -6.976 1.00 97.00 246 PHE A N 1
ATOM 2004 C CA . PHE A 1 246 ? 1.556 19.798 -7.915 1.00 97.00 246 PHE A CA 1
ATOM 2005 C C . PHE A 1 246 ? 1.425 20.514 -9.257 1.00 97.00 246 PHE A C 1
ATOM 2007 O O . PHE A 1 246 ? 1.663 19.894 -10.288 1.00 97.00 246 PHE A O 1
ATOM 2014 N N . GLU A 1 247 ? 1.106 21.807 -9.257 1.00 96.12 247 GLU A N 1
ATOM 2015 C CA . GLU A 1 247 ? 0.902 22.547 -10.507 1.00 96.12 247 GLU A CA 1
ATOM 2016 C C . GLU A 1 247 ? 2.203 22.760 -11.290 1.00 96.12 247 GLU A C 1
ATOM 2018 O O . GLU A 1 247 ? 2.193 22.726 -12.518 1.00 96.12 247 GLU A O 1
ATOM 2023 N N . THR A 1 248 ? 3.330 22.940 -10.596 1.00 95.25 248 THR A N 1
ATOM 2024 C CA . THR A 1 248 ? 4.620 23.234 -11.240 1.00 95.25 248 THR A CA 1
ATOM 2025 C C . THR A 1 248 ? 5.312 21.976 -11.752 1.00 95.25 248 THR A C 1
ATOM 2027 O O . THR A 1 248 ? 5.941 22.022 -12.805 1.00 95.25 248 THR A O 1
ATOM 2030 N N . PHE A 1 249 ? 5.222 20.857 -11.024 1.00 96.00 249 PHE A N 1
ATOM 2031 C CA . PHE A 1 249 ? 6.047 19.677 -11.303 1.00 96.00 249 PHE A CA 1
ATOM 2032 C C . PHE A 1 249 ? 5.234 18.427 -11.625 1.00 96.00 249 PHE A C 1
ATOM 2034 O O . PHE A 1 249 ? 5.552 17.718 -12.574 1.00 96.00 249 PHE A O 1
ATOM 2041 N N . ILE A 1 250 ? 4.157 18.151 -10.889 1.00 97.00 250 ILE A N 1
ATOM 2042 C CA . ILE A 1 250 ? 3.372 16.928 -11.114 1.00 97.00 250 ILE A CA 1
ATOM 2043 C C . ILE A 1 250 ? 2.474 17.062 -12.345 1.00 97.00 250 ILE A C 1
ATOM 2045 O O . ILE A 1 250 ? 2.452 16.157 -13.179 1.00 97.00 250 ILE A O 1
ATOM 2049 N N . ARG A 1 251 ? 1.772 18.188 -12.510 1.00 96.75 251 ARG A N 1
ATOM 2050 C CA . ARG A 1 251 ? 0.853 18.410 -13.632 1.00 96.75 251 ARG A CA 1
ATOM 2051 C C . ARG A 1 251 ? 1.534 18.277 -14.999 1.00 96.75 251 ARG A C 1
ATOM 2053 O O . ARG A 1 251 ? 1.014 17.511 -15.811 1.00 96.75 251 ARG A O 1
ATOM 2060 N N . PRO A 1 252 ? 2.714 18.884 -15.246 1.00 96.75 252 PRO A N 1
ATOM 2061 C CA . PRO A 1 252 ? 3.421 18.687 -16.511 1.00 96.75 252 PRO A CA 1
ATOM 2062 C C . PRO A 1 252 ? 3.787 17.223 -16.783 1.00 96.75 252 PRO A C 1
ATOM 2064 O O . PRO A 1 252 ? 3.715 16.775 -17.922 1.00 96.75 252 PRO A O 1
ATOM 2067 N N . LEU A 1 253 ? 4.134 16.443 -15.753 1.00 97.38 253 LEU A N 1
ATOM 2068 C CA . LEU A 1 253 ? 4.445 15.017 -15.907 1.00 97.38 253 LEU A CA 1
ATOM 2069 C C . LEU A 1 253 ? 3.198 14.189 -16.261 1.00 97.38 253 LEU A C 1
ATOM 2071 O O . LEU A 1 253 ? 3.280 13.287 -17.097 1.00 97.38 253 LEU A O 1
ATOM 2075 N N . ILE A 1 254 ? 2.038 14.500 -15.672 1.00 95.94 254 ILE A N 1
ATOM 2076 C CA . ILE A 1 254 ? 0.760 13.869 -16.045 1.00 95.94 254 ILE A CA 1
ATOM 2077 C C . ILE A 1 254 ? 0.414 14.193 -17.503 1.00 95.94 254 ILE A C 1
ATOM 2079 O O . ILE A 1 254 ? 0.052 13.289 -18.261 1.00 95.94 254 ILE A O 1
ATOM 2083 N N . GLU A 1 255 ? 0.539 15.462 -17.903 1.00 95.62 255 GLU A N 1
ATOM 2084 C CA . GLU A 1 255 ? 0.277 15.927 -19.273 1.00 95.62 255 GLU A CA 1
ATOM 2085 C C . GLU A 1 255 ? 1.241 15.290 -20.289 1.00 95.62 255 GLU A C 1
ATOM 2087 O O . GLU A 1 255 ? 0.831 14.947 -21.398 1.00 95.62 255 GLU A O 1
ATOM 2092 N N . MET A 1 256 ? 2.490 15.043 -19.884 1.00 96.56 256 MET A N 1
ATOM 2093 C CA . MET A 1 256 ? 3.505 14.329 -20.665 1.00 96.56 256 MET A CA 1
ATOM 2094 C C . MET A 1 256 ? 3.181 12.838 -20.863 1.00 96.56 256 MET A C 1
ATOM 2096 O O . MET A 1 256 ? 3.620 12.238 -21.845 1.00 96.56 256 MET A O 1
ATOM 2100 N N . GLY A 1 257 ? 2.407 12.232 -19.955 1.00 96.44 257 GLY A N 1
ATOM 2101 C CA . GLY A 1 257 ? 1.969 10.837 -20.050 1.00 96.44 257 GLY A CA 1
ATOM 2102 C C . GLY A 1 257 ? 2.396 9.925 -18.896 1.00 96.44 257 GLY A C 1
ATOM 2103 O O . GLY A 1 257 ? 2.258 8.708 -19.015 1.00 96.44 257 GLY A O 1
ATOM 2104 N N . VAL A 1 258 ? 2.890 10.462 -17.777 1.00 98.06 258 VAL A N 1
ATOM 2105 C CA . VAL A 1 258 ? 3.077 9.671 -16.551 1.00 98.06 258 VAL A CA 1
ATOM 2106 C C . VAL A 1 258 ? 1.704 9.269 -16.001 1.00 98.06 258 VAL A C 1
ATOM 2108 O O . VAL A 1 258 ? 0.833 10.108 -15.778 1.00 98.06 258 VAL A O 1
ATOM 2111 N N . ASP A 1 259 ? 1.485 7.969 -15.794 1.00 97.94 259 ASP A N 1
ATOM 2112 C CA . ASP A 1 259 ? 0.184 7.431 -15.382 1.00 97.94 259 ASP A CA 1
ATOM 2113 C C . ASP A 1 259 ? 0.029 7.336 -13.857 1.00 97.94 259 ASP A C 1
ATOM 2115 O O . ASP A 1 259 ? -1.096 7.382 -13.358 1.00 97.94 259 ASP A O 1
ATOM 2119 N N . PHE A 1 260 ? 1.125 7.165 -13.107 1.00 98.12 260 PHE A N 1
ATOM 2120 C CA . PHE A 1 260 ? 1.094 7.117 -11.643 1.00 98.12 260 PHE A CA 1
ATOM 2121 C C . PHE A 1 260 ? 2.455 7.377 -10.988 1.00 98.12 260 PHE A C 1
ATOM 2123 O O . PHE A 1 260 ? 3.504 7.297 -11.628 1.00 98.12 260 PHE A O 1
ATOM 2130 N N . TYR A 1 261 ? 2.426 7.595 -9.672 1.00 98.12 261 TYR A N 1
ATOM 2131 C CA . TYR A 1 261 ? 3.612 7.869 -8.864 1.00 98.12 261 TYR A CA 1
ATOM 2132 C C . TYR A 1 261 ? 3.834 6.790 -7.804 1.00 98.12 261 TYR A C 1
ATOM 2134 O O . TYR A 1 261 ? 2.902 6.385 -7.098 1.00 98.12 261 TYR A O 1
ATOM 2142 N N . ALA A 1 262 ? 5.076 6.321 -7.692 1.00 98.06 262 ALA A N 1
ATOM 2143 C CA . ALA A 1 262 ? 5.528 5.491 -6.586 1.00 98.06 262 ALA A CA 1
ATOM 2144 C C . ALA A 1 262 ? 6.210 6.372 -5.529 1.00 98.06 262 ALA A C 1
ATOM 2146 O O . ALA A 1 262 ? 7.324 6.839 -5.735 1.00 98.06 262 ALA A O 1
ATOM 2147 N N . ILE A 1 263 ? 5.539 6.608 -4.408 1.00 97.12 263 ILE A N 1
ATOM 2148 C CA . ILE A 1 263 ? 6.036 7.440 -3.310 1.00 97.12 263 ILE A CA 1
ATOM 2149 C C . ILE A 1 263 ? 6.994 6.586 -2.472 1.00 97.12 263 ILE A C 1
ATOM 2151 O O . ILE A 1 263 ? 6.562 5.731 -1.696 1.00 97.12 263 ILE A O 1
ATOM 2155 N N . ASP A 1 264 ? 8.298 6.796 -2.637 1.00 93.31 264 ASP A N 1
ATOM 2156 C CA . ASP A 1 264 ? 9.358 6.061 -1.938 1.00 93.31 264 ASP A CA 1
ATOM 2157 C C . ASP A 1 264 ? 9.856 6.818 -0.698 1.00 93.31 264 ASP A C 1
ATOM 2159 O O . ASP A 1 264 ? 11.048 6.887 -0.414 1.00 93.31 264 ASP A O 1
ATOM 2163 N N . TYR A 1 265 ? 8.926 7.363 0.089 1.00 90.75 265 TYR A N 1
ATOM 2164 C CA . TYR A 1 265 ? 9.263 7.985 1.365 1.00 90.75 265 TYR A CA 1
ATOM 2165 C C . TYR A 1 265 ? 9.793 6.932 2.351 1.00 90.75 265 TYR A C 1
ATOM 2167 O O . TYR A 1 265 ? 9.120 5.935 2.650 1.00 90.75 265 TYR A O 1
ATOM 2175 N N . ARG A 1 266 ? 11.007 7.159 2.864 1.00 84.81 266 ARG A N 1
ATOM 2176 C CA . ARG A 1 266 ? 11.713 6.271 3.815 1.00 84.81 266 ARG A CA 1
ATOM 2177 C C . ARG A 1 266 ? 11.899 6.893 5.201 1.00 84.81 266 ARG A C 1
ATOM 2179 O O . ARG A 1 266 ? 12.550 6.303 6.066 1.00 84.81 266 ARG A O 1
ATOM 2186 N N . GLY A 1 267 ? 11.349 8.085 5.426 1.00 85.62 267 GLY A N 1
ATOM 2187 C CA . GLY A 1 267 ? 11.441 8.763 6.713 1.00 85.62 267 GLY A CA 1
ATOM 2188 C C . GLY A 1 267 ? 10.591 8.102 7.804 1.00 85.62 267 GLY A C 1
ATOM 2189 O O . GLY A 1 267 ? 9.734 7.256 7.553 1.00 85.62 267 GLY A O 1
ATOM 2190 N N . LYS A 1 268 ? 10.844 8.493 9.057 1.00 87.69 268 LYS A N 1
ATOM 2191 C CA . LYS A 1 268 ? 10.160 7.939 10.242 1.00 87.69 268 LYS A CA 1
ATOM 2192 C C . LYS A 1 268 ? 8.837 8.638 10.570 1.00 87.69 268 LYS A C 1
ATOM 2194 O O . LYS A 1 268 ? 8.121 8.182 11.461 1.00 87.69 268 LYS A O 1
ATOM 2199 N N . ASP A 1 269 ? 8.528 9.750 9.903 1.00 92.88 269 ASP A N 1
ATOM 2200 C CA . ASP A 1 269 ? 7.309 10.509 10.164 1.00 92.88 269 ASP A CA 1
ATOM 2201 C C . ASP A 1 269 ? 6.109 9.862 9.455 1.00 92.88 269 ASP A C 1
ATOM 2203 O O . ASP A 1 269 ? 5.859 10.053 8.264 1.00 92.88 269 ASP A O 1
ATOM 2207 N N . MET A 1 270 ? 5.345 9.078 10.217 1.00 91.94 270 MET A N 1
ATOM 2208 C CA . MET A 1 270 ? 4.144 8.406 9.718 1.00 91.94 270 MET A CA 1
ATOM 2209 C C . MET A 1 270 ? 3.028 9.377 9.327 1.00 91.94 270 MET A C 1
ATOM 2211 O O . MET A 1 270 ? 2.196 9.024 8.490 1.00 91.94 270 MET A O 1
ATOM 2215 N N . TYR A 1 271 ? 2.981 10.579 9.909 1.00 93.00 271 TYR A N 1
ATOM 2216 C CA . TYR A 1 271 ? 2.010 11.583 9.488 1.00 93.00 271 TYR A CA 1
ATOM 2217 C C . TYR A 1 271 ? 2.393 12.149 8.124 1.00 93.00 271 TYR A C 1
ATOM 2219 O O . TYR A 1 271 ? 1.517 12.267 7.270 1.00 93.00 271 TYR A O 1
ATOM 2227 N N . ALA A 1 272 ? 3.685 12.374 7.872 1.00 94.31 272 ALA A N 1
ATOM 2228 C CA . ALA A 1 272 ? 4.158 12.812 6.565 1.00 94.31 272 ALA A CA 1
ATOM 2229 C C . ALA A 1 272 ? 3.816 11.779 5.482 1.00 94.31 272 ALA A C 1
ATOM 2231 O O . ALA A 1 272 ? 3.219 12.144 4.473 1.00 94.31 272 ALA A O 1
ATOM 2232 N N . LEU A 1 273 ? 4.071 10.485 5.727 1.00 94.94 273 LEU A N 1
ATOM 2233 C CA . LEU A 1 273 ? 3.688 9.404 4.805 1.00 94.94 273 LEU A CA 1
ATOM 2234 C C . LEU A 1 273 ? 2.180 9.403 4.503 1.00 94.94 273 LEU A C 1
ATOM 2236 O O . LEU A 1 273 ? 1.772 9.328 3.344 1.00 94.94 273 LEU A O 1
ATOM 2240 N N . ARG A 1 274 ? 1.333 9.501 5.537 1.00 94.25 274 ARG A N 1
ATOM 2241 C CA . ARG A 1 274 ? -0.130 9.553 5.363 1.00 94.25 274 ARG A CA 1
ATOM 2242 C C . ARG A 1 274 ? -0.561 10.775 4.559 1.00 94.25 274 ARG A C 1
ATOM 2244 O O . ARG A 1 274 ? -1.431 10.647 3.702 1.00 94.25 274 ARG A O 1
ATOM 2251 N N . MET A 1 275 ? 0.054 11.930 4.809 1.00 94.31 275 MET A N 1
ATOM 2252 C CA . MET A 1 275 ? -0.246 13.161 4.084 1.00 94.31 275 MET A CA 1
ATOM 2253 C C . MET A 1 275 ? 0.226 13.112 2.633 1.00 94.31 275 MET A C 1
ATOM 2255 O O . MET A 1 275 ? -0.514 13.541 1.752 1.00 94.31 275 MET A O 1
ATOM 2259 N N . MET A 1 276 ? 1.396 12.530 2.357 1.00 95.25 276 MET A N 1
ATOM 2260 C CA . MET A 1 276 ? 1.864 12.292 0.990 1.00 95.25 276 MET A CA 1
ATOM 2261 C C . MET A 1 276 ? 0.872 11.397 0.245 1.00 95.25 276 MET A C 1
ATOM 2263 O O . MET A 1 276 ? 0.395 11.771 -0.824 1.00 95.25 276 MET A O 1
ATOM 2267 N N . ASN A 1 277 ? 0.474 10.270 0.845 1.00 96.12 277 ASN A N 1
ATOM 2268 C CA . ASN A 1 277 ? -0.514 9.371 0.248 1.00 96.12 277 ASN A CA 1
ATOM 2269 C C . ASN A 1 277 ? -1.842 10.092 -0.021 1.00 96.12 277 ASN A C 1
ATOM 2271 O O . ASN A 1 277 ? -2.371 9.996 -1.127 1.00 96.12 277 ASN A O 1
ATOM 2275 N N . TYR A 1 278 ? -2.342 10.859 0.954 1.00 94.75 278 TYR A N 1
ATOM 2276 C CA . TYR A 1 278 ? -3.561 11.656 0.823 1.00 94.75 278 TYR A CA 1
ATOM 2277 C C . TYR A 1 278 ? -3.486 12.646 -0.339 1.00 94.75 278 TYR A C 1
ATOM 2279 O O . TYR A 1 278 ? -4.363 12.652 -1.204 1.00 94.75 278 TYR A O 1
ATOM 2287 N N . TYR A 1 279 ? -2.458 13.493 -0.370 1.00 95.50 279 TYR A N 1
ATOM 2288 C CA . TYR A 1 279 ? -2.367 14.566 -1.350 1.00 95.50 279 TYR A CA 1
ATOM 2289 C C . TYR A 1 279 ? -2.144 14.037 -2.764 1.00 95.50 279 TYR A C 1
ATOM 2291 O O . TYR A 1 279 ? -2.884 14.423 -3.667 1.00 95.50 279 TYR A O 1
ATOM 2299 N N . PHE A 1 280 ? -1.193 13.118 -2.957 1.00 96.88 280 PHE A N 1
ATOM 2300 C CA . PHE A 1 280 ? -0.923 12.551 -4.278 1.00 96.88 280 PHE A CA 1
ATOM 2301 C C . PHE A 1 280 ? -2.116 11.758 -4.803 1.00 96.88 280 PHE A C 1
ATOM 2303 O O . PHE A 1 280 ? -2.510 11.946 -5.951 1.00 96.88 280 PHE A O 1
ATOM 2310 N N . TYR A 1 281 ? -2.735 10.906 -3.980 1.00 96.69 281 TYR A N 1
ATOM 2311 C CA . TYR A 1 281 ? -3.892 10.139 -4.432 1.00 96.69 281 TYR A CA 1
ATOM 2312 C C . TYR A 1 281 ? -5.065 11.049 -4.807 1.00 96.69 281 TYR A C 1
ATOM 2314 O O . TYR A 1 281 ? -5.638 10.888 -5.883 1.00 96.69 281 TYR A O 1
ATOM 2322 N N . ASN A 1 282 ? -5.400 12.035 -3.969 1.00 94.56 282 ASN A N 1
ATOM 2323 C CA . ASN A 1 282 ? -6.498 12.953 -4.268 1.00 94.56 282 ASN A CA 1
ATOM 2324 C C . ASN A 1 282 ? -6.213 13.849 -5.472 1.00 94.56 282 ASN A C 1
ATOM 2326 O O . ASN A 1 282 ? -7.154 14.205 -6.176 1.00 94.56 282 ASN A O 1
ATOM 2330 N N . TYR A 1 283 ? -4.954 14.220 -5.712 1.00 95.69 283 TYR A N 1
ATOM 2331 C CA . TYR A 1 283 ? -4.576 14.936 -6.926 1.00 95.69 283 TYR A CA 1
ATOM 2332 C C . TYR A 1 283 ? -4.802 14.049 -8.156 1.00 95.69 283 TYR A C 1
ATOM 2334 O O . TYR A 1 283 ? -5.592 14.395 -9.028 1.00 95.69 283 TYR A O 1
ATOM 2342 N N . MET A 1 284 ? -4.240 12.835 -8.153 1.00 95.06 284 MET A N 1
ATOM 2343 C CA . MET A 1 284 ? -4.390 11.871 -9.251 1.00 95.06 284 MET A CA 1
ATOM 2344 C C . MET A 1 284 ? -5.842 11.462 -9.514 1.00 95.06 284 MET A C 1
ATOM 2346 O O . MET A 1 284 ? -6.209 11.166 -10.647 1.00 95.06 284 MET A O 1
ATOM 2350 N N . ASN A 1 285 ? -6.678 11.409 -8.478 1.00 93.81 285 ASN A N 1
ATOM 2351 C CA . ASN A 1 285 ? -8.070 10.987 -8.603 1.00 93.81 285 ASN A CA 1
ATOM 2352 C C . ASN A 1 285 ? -9.006 12.097 -9.117 1.00 93.81 285 ASN A C 1
ATOM 2354 O O . ASN A 1 285 ? -10.162 11.815 -9.425 1.00 93.81 285 ASN A O 1
ATOM 2358 N N . LYS A 1 286 ? -8.532 13.346 -9.212 1.00 93.06 286 LYS A N 1
ATOM 2359 C CA . LYS A 1 286 ? -9.280 14.448 -9.842 1.00 93.06 286 LYS A CA 1
ATOM 2360 C C . LYS A 1 286 ? -9.164 14.451 -11.365 1.00 93.06 286 LYS A C 1
ATOM 2362 O O . LYS A 1 286 ? -9.976 15.106 -12.013 1.00 93.06 286 LYS A O 1
ATOM 2367 N N . GLU A 1 287 ? -8.205 13.714 -11.924 1.00 89.75 287 GLU A N 1
ATOM 2368 C CA . GLU A 1 287 ? -7.971 13.643 -13.365 1.00 89.75 287 GLU A CA 1
ATOM 2369 C C . GLU A 1 287 ? -9.184 13.044 -14.105 1.00 89.75 287 GLU A C 1
ATOM 2371 O O . GLU A 1 287 ? -9.511 11.864 -13.912 1.00 89.75 287 GLU A O 1
ATOM 2376 N N . PRO A 1 288 ? -9.868 13.818 -14.973 1.00 88.06 288 PRO A N 1
ATOM 2377 C CA . PRO A 1 288 ? -11.077 13.358 -15.645 1.00 88.06 288 PRO A CA 1
ATOM 2378 C C . PRO A 1 288 ? -10.844 12.094 -16.480 1.00 88.06 288 PRO A C 1
ATOM 2380 O O . PRO A 1 288 ? -9.886 11.987 -17.243 1.00 88.06 288 PRO A O 1
ATOM 2383 N N . GLY A 1 289 ? -11.753 11.124 -16.361 1.00 88.00 289 GLY A N 1
ATOM 2384 C CA . GLY A 1 289 ? -11.710 9.885 -17.147 1.00 88.00 289 GLY A CA 1
ATOM 2385 C C . GLY A 1 289 ? -10.617 8.890 -16.736 1.00 88.00 289 GLY A C 1
ATOM 2386 O O . GLY A 1 289 ? -10.503 7.830 -17.354 1.00 88.00 289 GLY A O 1
ATOM 2387 N N . LYS A 1 290 ? -9.844 9.182 -15.684 1.00 90.75 290 LYS A N 1
ATOM 2388 C CA . LYS A 1 290 ? -8.850 8.274 -15.104 1.00 90.75 290 LYS A CA 1
ATOM 2389 C C . LYS A 1 290 ? -9.259 7.878 -13.687 1.00 90.75 290 LYS A C 1
ATOM 2391 O O . LYS A 1 290 ? -10.121 8.488 -13.064 1.00 90.75 290 LYS A O 1
ATOM 2396 N N . ARG A 1 291 ? -8.651 6.804 -13.186 1.00 94.38 291 ARG A N 1
ATOM 2397 C CA . ARG A 1 291 ? -8.714 6.445 -11.766 1.00 94.38 291 ARG A CA 1
ATOM 2398 C C . ARG A 1 291 ? -7.369 6.752 -11.157 1.00 94.38 291 ARG A C 1
ATOM 2400 O O . ARG A 1 291 ? -6.360 6.308 -11.708 1.00 94.38 291 ARG A O 1
ATOM 2407 N N . GLY A 1 292 ? -7.371 7.479 -10.044 1.00 94.25 292 GLY A N 1
ATOM 2408 C CA . GLY A 1 292 ? -6.142 7.783 -9.331 1.00 94.25 292 GLY A CA 1
ATOM 2409 C C . GLY A 1 292 ? -5.420 6.499 -8.932 1.00 94.25 292 GLY A C 1
ATOM 2410 O O . GLY A 1 292 ? -6.043 5.514 -8.528 1.00 94.25 292 GLY A O 1
ATOM 2411 N N . PHE A 1 293 ? -4.098 6.503 -9.051 1.00 97.38 293 PHE A N 1
ATOM 2412 C CA . PHE A 1 293 ? -3.267 5.397 -8.606 1.00 97.38 293 PHE A CA 1
ATOM 2413 C C . PHE A 1 293 ? -1.965 5.927 -8.024 1.00 97.38 293 PHE A C 1
ATOM 2415 O O . PHE A 1 293 ? -1.321 6.795 -8.608 1.00 97.38 293 PHE A O 1
ATOM 2422 N N . ILE A 1 294 ? -1.588 5.388 -6.870 1.00 98.06 294 ILE A N 1
ATOM 2423 C CA . ILE A 1 294 ? -0.280 5.588 -6.255 1.00 98.06 294 ILE A CA 1
ATOM 2424 C C . ILE A 1 294 ? 0.218 4.242 -5.739 1.00 98.06 294 ILE A C 1
ATOM 2426 O O . ILE A 1 294 ? -0.583 3.371 -5.390 1.00 98.06 294 ILE A O 1
ATOM 2430 N N . LEU A 1 295 ? 1.536 4.088 -5.677 1.00 98.25 295 LEU A N 1
ATOM 2431 C CA . LEU A 1 295 ? 2.190 2.990 -4.976 1.00 98.25 295 LEU A CA 1
ATOM 2432 C C . LEU A 1 295 ? 3.013 3.581 -3.832 1.00 98.25 295 LEU A C 1
ATOM 2434 O O . LEU A 1 295 ? 3.908 4.372 -4.085 1.00 98.25 295 LEU A O 1
ATOM 2438 N N . SER A 1 296 ? 2.740 3.212 -2.586 1.00 97.31 296 SER A N 1
ATOM 2439 C CA . SER A 1 296 ? 3.446 3.798 -1.435 1.00 97.31 296 SER A CA 1
ATOM 2440 C C . SER A 1 296 ? 3.646 2.787 -0.314 1.00 97.31 296 SER A C 1
ATOM 2442 O O . SER A 1 296 ? 3.093 1.691 -0.357 1.00 97.31 296 SER A O 1
ATOM 2444 N N . ARG A 1 297 ? 4.450 3.115 0.697 1.00 95.88 297 ARG A N 1
ATOM 2445 C CA . ARG A 1 297 ? 4.454 2.348 1.949 1.00 95.88 297 ARG A CA 1
ATOM 2446 C C . ARG A 1 297 ? 3.121 2.529 2.684 1.00 95.88 297 ARG A C 1
ATOM 2448 O O . ARG A 1 297 ? 2.393 3.506 2.494 1.00 95.88 297 ARG A O 1
ATOM 2455 N N . ASN A 1 298 ? 2.811 1.571 3.549 1.00 95.38 298 ASN A N 1
ATOM 2456 C CA . ASN A 1 298 ? 1.527 1.503 4.227 1.00 95.38 298 ASN A CA 1
ATOM 2457 C C . ASN A 1 298 ? 1.417 2.510 5.384 1.00 95.38 298 ASN A C 1
ATOM 2459 O O . ASN A 1 298 ? 2.180 2.461 6.346 1.00 95.38 298 ASN A O 1
ATOM 2463 N N . GLY A 1 299 ? 0.407 3.382 5.321 1.00 93.81 299 GLY A N 1
ATOM 2464 C CA . GLY A 1 299 ? 0.078 4.357 6.369 1.00 93.81 299 GLY A CA 1
ATOM 2465 C C . GLY A 1 299 ? -0.560 3.759 7.636 1.00 93.81 299 GLY A C 1
ATOM 2466 O O . GLY A 1 299 ? -0.766 4.484 8.613 1.00 93.81 299 GLY A O 1
ATOM 2467 N N . LEU A 1 300 ? -0.823 2.448 7.652 1.00 92.44 300 LEU A N 1
ATOM 2468 C CA . LEU A 1 300 ? -1.510 1.676 8.691 1.00 92.44 300 LEU A CA 1
ATOM 2469 C C . LEU A 1 300 ? -3.016 1.961 8.737 1.00 92.44 300 LEU A C 1
ATOM 2471 O O . LEU A 1 300 ? -3.783 1.366 7.985 1.00 92.44 300 LEU A O 1
ATOM 2475 N N . VAL A 1 301 ? -3.452 2.859 9.619 1.00 88.06 301 VAL A N 1
ATOM 2476 C CA . VAL A 1 301 ? -4.859 3.268 9.713 1.00 88.06 301 VAL A CA 1
ATOM 2477 C C . VAL A 1 301 ? -5.267 3.891 8.383 1.00 88.06 301 VAL A C 1
ATOM 2479 O O . VAL A 1 301 ? -4.486 4.662 7.845 1.00 88.06 301 VAL A O 1
ATOM 2482 N N . ASN A 1 302 ? -6.456 3.540 7.884 1.00 91.12 302 ASN A N 1
ATOM 2483 C CA . ASN A 1 302 ? -7.099 4.000 6.647 1.00 91.12 302 ASN A CA 1
ATOM 2484 C C . ASN A 1 302 ? -6.329 3.758 5.340 1.00 91.12 302 ASN A C 1
ATOM 2486 O O . ASN A 1 302 ? -6.699 4.285 4.293 1.00 91.12 302 ASN A O 1
ATOM 2490 N N . ALA A 1 303 ? -5.293 2.921 5.366 1.00 93.19 303 ALA A N 1
ATOM 2491 C CA . ALA A 1 303 ? -4.448 2.700 4.201 1.00 93.19 303 ALA A CA 1
ATOM 2492 C C . ALA A 1 303 ? -5.163 2.038 3.010 1.00 93.19 303 ALA A C 1
ATOM 2494 O O . ALA A 1 303 ? -4.655 2.093 1.893 1.00 93.19 303 ALA A O 1
ATOM 2495 N N . HIS A 1 304 ? -6.347 1.449 3.213 1.00 95.12 304 HIS A N 1
ATOM 2496 C CA . HIS A 1 304 ? -7.192 0.922 2.136 1.00 95.12 304 HIS A CA 1
ATOM 2497 C C . HIS A 1 304 ? -7.737 2.007 1.199 1.00 95.12 304 HIS A C 1
ATOM 2499 O O . HIS A 1 304 ? -8.168 1.681 0.098 1.00 95.12 304 HIS A O 1
ATOM 2505 N N . LEU A 1 305 ? -7.696 3.282 1.600 1.00 94.88 305 LEU A N 1
ATOM 2506 C CA . LEU A 1 305 ? -8.056 4.415 0.742 1.00 94.88 305 LEU A CA 1
ATOM 2507 C C . LEU A 1 305 ? -7.039 4.659 -0.380 1.00 94.88 305 LEU A C 1
ATOM 2509 O O . LEU A 1 305 ? -7.348 5.362 -1.339 1.00 94.88 305 LEU A O 1
ATOM 2513 N N . TYR A 1 306 ? -5.833 4.097 -0.261 1.00 93.88 306 TYR A N 1
ATOM 2514 C CA . TYR A 1 306 ? -4.739 4.320 -1.196 1.00 93.88 306 TYR A CA 1
ATOM 2515 C C . TYR A 1 306 ? -4.508 3.061 -2.057 1.00 93.88 306 TYR A C 1
ATOM 2517 O O . TYR A 1 306 ? -4.246 1.990 -1.505 1.00 93.88 306 TYR A O 1
ATOM 2525 N N . PRO A 1 307 ? -4.608 3.162 -3.400 1.00 86.44 307 PRO A N 1
ATOM 2526 C CA . PRO A 1 307 ? -4.785 2.028 -4.318 1.00 86.44 307 PRO A CA 1
ATOM 2527 C C . P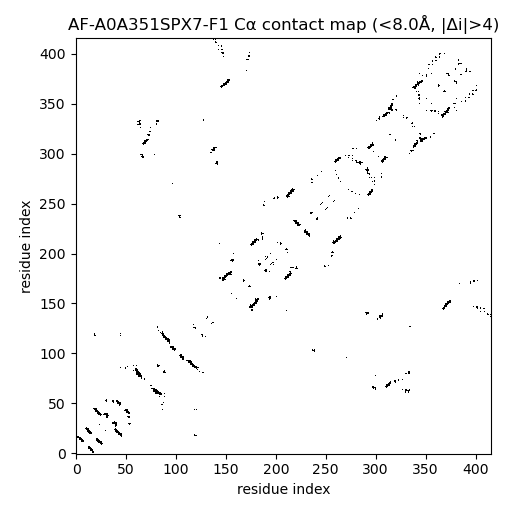RO A 1 307 ? -3.794 0.862 -4.239 1.00 86.44 307 PRO A C 1
ATOM 2529 O O . PRO A 1 307 ? -4.186 -0.259 -4.555 1.00 86.44 307 PRO A O 1
ATOM 2532 N N . ALA A 1 308 ? -2.530 1.081 -3.872 1.00 95.56 308 ALA A N 1
ATOM 2533 C CA . ALA A 1 308 ? -1.573 -0.007 -3.689 1.00 95.56 308 ALA A CA 1
ATOM 2534 C C . ALA A 1 308 ? -0.474 0.334 -2.678 1.00 95.56 308 ALA A C 1
ATOM 2536 O O . ALA A 1 308 ? 0.079 1.435 -2.667 1.00 95.56 308 ALA A O 1
ATOM 2537 N N . ASN A 1 309 ? -0.097 -0.669 -1.886 1.00 96.69 309 ASN A N 1
ATOM 2538 C CA . ASN A 1 309 ? 0.998 -0.603 -0.929 1.00 96.69 309 ASN A CA 1
ATOM 2539 C C . ASN A 1 309 ? 2.197 -1.423 -1.425 1.00 96.69 309 ASN A C 1
ATOM 2541 O O . ASN A 1 309 ? 2.031 -2.552 -1.885 1.00 96.69 309 ASN A O 1
ATOM 2545 N N . THR A 1 310 ? 3.418 -0.898 -1.328 1.00 96.38 310 THR A N 1
ATOM 2546 C CA . THR A 1 310 ? 4.653 -1.653 -1.590 1.00 96.38 310 THR A CA 1
ATOM 2547 C C . THR A 1 310 ? 5.182 -2.256 -0.298 1.00 96.38 310 THR A C 1
ATOM 2549 O O . THR A 1 310 ? 5.276 -1.569 0.718 1.00 96.38 310 THR A O 1
ATOM 2552 N N . SER A 1 311 ? 5.602 -3.524 -0.328 1.00 95.50 311 SER A N 1
ATOM 2553 C CA . SER A 1 311 ? 6.306 -4.120 0.815 1.00 95.50 311 SER A CA 1
ATOM 2554 C C . SER A 1 311 ? 7.751 -3.632 0.959 1.00 95.50 311 SER A C 1
ATOM 2556 O O . SER A 1 311 ? 8.441 -4.087 1.864 1.00 95.50 311 SER A O 1
ATOM 2558 N N . GLY A 1 312 ? 8.209 -2.727 0.092 1.00 94.50 312 GLY A N 1
ATOM 2559 C CA . GLY A 1 312 ? 9.553 -2.158 0.143 1.00 94.50 312 GLY A CA 1
ATOM 2560 C C . GLY A 1 312 ? 10.629 -3.076 -0.440 1.00 94.50 312 GLY A C 1
ATOM 2561 O O . GLY A 1 312 ? 10.357 -3.918 -1.303 1.00 94.50 312 GLY A O 1
ATOM 2562 N N . GLU A 1 313 ? 11.857 -2.884 0.025 1.00 95.50 313 GLU A N 1
ATOM 2563 C CA . GLU A 1 313 ? 13.068 -3.573 -0.408 1.00 95.50 313 GLU A CA 1
ATOM 2564 C C . GLU A 1 313 ? 13.279 -4.869 0.389 1.00 95.50 313 GLU A C 1
ATOM 2566 O O . GLU A 1 313 ? 13.991 -4.911 1.393 1.00 95.50 313 GLU A O 1
ATOM 2571 N N . THR A 1 314 ? 12.633 -5.948 -0.048 1.00 96.75 314 THR A N 1
ATOM 2572 C CA . THR A 1 314 ? 12.754 -7.265 0.592 1.00 96.75 314 THR A CA 1
ATOM 2573 C C . THR A 1 314 ? 14.019 -8.012 0.161 1.00 96.75 314 THR A C 1
ATOM 2575 O O . THR A 1 314 ? 14.562 -7.769 -0.917 1.00 96.75 314 THR A O 1
ATOM 2578 N N . ILE A 1 315 ? 14.453 -8.988 0.954 1.00 96.94 315 ILE A N 1
ATOM 2579 C CA . ILE A 1 315 ? 15.674 -9.759 0.683 1.00 96.94 315 ILE A CA 1
ATOM 2580 C C . ILE A 1 315 ? 15.408 -10.864 -0.358 1.00 96.94 315 ILE A C 1
ATOM 2582 O O . ILE A 1 315 ? 14.304 -11.409 -0.428 1.00 96.94 315 ILE A O 1
ATOM 2586 N N . VAL A 1 316 ? 16.396 -11.197 -1.196 1.00 96.88 316 VAL A N 1
ATOM 2587 C CA . VAL A 1 316 ? 16.332 -12.363 -2.105 1.00 96.88 316 VAL A CA 1
ATOM 2588 C C . VAL A 1 316 ? 16.590 -13.650 -1.315 1.00 96.88 316 VAL A C 1
ATOM 2590 O O . VAL A 1 316 ? 17.721 -14.133 -1.232 1.00 96.88 316 VAL A O 1
ATOM 2593 N N . ASP A 1 317 ? 15.543 -14.199 -0.691 1.00 96.19 317 ASP A N 1
ATOM 2594 C CA . ASP A 1 317 ? 15.613 -15.480 0.018 1.00 96.19 317 ASP A CA 1
ATOM 2595 C C . ASP A 1 317 ? 14.262 -16.225 0.144 1.00 96.19 317 ASP A C 1
ATOM 2597 O O . ASP A 1 317 ? 13.168 -15.691 -0.065 1.00 96.19 317 ASP A O 1
ATOM 2601 N N . TRP A 1 318 ? 14.340 -17.506 0.526 1.00 97.44 318 TRP A N 1
ATOM 2602 C CA . TRP A 1 318 ? 13.173 -18.361 0.784 1.00 97.44 318 TRP A CA 1
ATOM 2603 C C . TRP A 1 318 ? 12.339 -17.910 1.989 1.00 97.44 318 TRP A C 1
ATOM 2605 O O . TRP A 1 318 ? 11.137 -18.184 2.044 1.00 97.44 318 TRP A O 1
ATOM 2615 N N . LYS A 1 319 ? 12.951 -17.227 2.966 1.00 96.69 319 LYS A N 1
ATOM 2616 C CA . LYS A 1 319 ? 12.232 -16.727 4.144 1.00 96.69 319 LYS A CA 1
ATOM 2617 C C . LYS A 1 319 ? 11.270 -15.617 3.739 1.00 96.69 319 LYS A C 1
ATOM 2619 O O . LYS A 1 319 ? 10.110 -15.666 4.133 1.00 96.69 319 LYS A O 1
ATOM 2624 N N . THR A 1 320 ? 11.705 -14.701 2.878 1.00 96.75 320 THR A N 1
ATOM 2625 C CA . THR A 1 320 ? 10.874 -13.659 2.269 1.00 96.75 320 THR A CA 1
ATOM 2626 C C . THR A 1 320 ? 9.676 -14.260 1.560 1.00 96.75 320 THR A C 1
ATOM 2628 O O . THR A 1 320 ? 8.543 -13.880 1.854 1.00 96.75 320 THR A O 1
ATOM 2631 N N . LEU A 1 321 ? 9.897 -15.260 0.702 1.00 97.38 321 LEU A N 1
ATOM 2632 C CA . LEU A 1 321 ? 8.801 -15.948 0.023 1.00 97.38 321 LEU A CA 1
ATOM 2633 C C . LEU A 1 321 ? 7.792 -16.553 1.012 1.00 97.38 321 LEU A C 1
ATOM 2635 O O . LEU A 1 321 ? 6.584 -16.392 0.842 1.00 97.38 321 LEU A O 1
ATOM 2639 N N . LYS A 1 322 ? 8.285 -17.227 2.059 1.00 97.06 322 LYS A N 1
ATOM 2640 C CA . LYS A 1 322 ? 7.451 -17.891 3.070 1.00 97.06 322 LYS A CA 1
ATOM 2641 C C . LYS A 1 322 ? 6.569 -16.915 3.858 1.00 97.06 322 LYS A C 1
ATOM 2643 O O . LYS A 1 322 ? 5.477 -17.299 4.264 1.00 97.06 322 LYS A O 1
ATOM 2648 N N . MET A 1 323 ? 7.019 -15.682 4.081 1.00 95.88 323 MET A N 1
ATOM 2649 C CA . MET A 1 323 ? 6.279 -14.690 4.872 1.00 95.88 323 MET A CA 1
ATOM 2650 C C . MET A 1 323 ? 5.085 -14.071 4.146 1.00 95.88 323 MET A C 1
ATOM 2652 O O . MET A 1 323 ? 4.117 -13.677 4.793 1.00 95.88 323 MET A O 1
ATOM 2656 N N . ILE A 1 324 ? 5.153 -13.950 2.817 1.00 96.56 324 ILE A N 1
ATOM 2657 C CA . ILE A 1 324 ? 4.177 -13.185 2.026 1.00 96.56 324 ILE A CA 1
ATOM 2658 C C . ILE A 1 324 ? 2.726 -13.670 2.219 1.00 96.56 324 ILE A C 1
ATOM 2660 O O . ILE A 1 324 ? 1.861 -12.817 2.427 1.00 96.56 324 ILE A O 1
ATOM 2664 N N . PRO A 1 325 ? 2.410 -14.984 2.188 1.00 96.12 325 PRO A N 1
ATOM 2665 C CA . PRO A 1 325 ? 1.030 -15.444 2.351 1.00 96.12 325 PRO A CA 1
ATOM 2666 C C . PRO A 1 325 ? 0.419 -15.055 3.701 1.00 96.12 325 PRO A C 1
ATOM 2668 O O . PRO A 1 325 ? -0.698 -14.542 3.748 1.00 96.12 325 PRO A O 1
ATOM 2671 N N . GLU A 1 326 ? 1.164 -15.257 4.792 1.00 95.44 326 GLU A N 1
ATOM 2672 C CA . GLU A 1 326 ? 0.713 -14.895 6.137 1.00 95.44 326 GLU A CA 1
ATOM 2673 C C . GLU A 1 326 ? 0.564 -13.376 6.266 1.00 95.44 326 GLU A C 1
ATOM 2675 O O . GLU A 1 326 ? -0.482 -12.906 6.703 1.00 95.44 326 GLU A O 1
ATOM 2680 N N . PHE A 1 327 ? 1.540 -12.603 5.781 1.00 96.81 327 PHE A N 1
ATOM 2681 C CA . PHE A 1 327 ? 1.492 -11.140 5.803 1.00 96.81 327 PHE A CA 1
ATOM 2682 C C . PHE A 1 327 ? 0.296 -10.558 5.030 1.00 96.81 327 PHE A C 1
ATOM 2684 O O . PHE A 1 327 ? -0.349 -9.611 5.491 1.00 96.81 327 PHE A O 1
ATOM 2691 N N . ASN A 1 328 ? -0.041 -11.129 3.871 1.00 96.25 328 ASN A N 1
ATOM 2692 C CA . ASN A 1 328 ? -1.222 -10.722 3.108 1.00 96.25 328 ASN A CA 1
ATOM 2693 C C . ASN A 1 328 ? -2.512 -11.074 3.850 1.00 96.25 328 ASN A C 1
ATOM 2695 O O . ASN A 1 328 ? -3.420 -10.245 3.936 1.00 96.25 328 ASN A O 1
ATOM 2699 N N . SER A 1 329 ? -2.576 -12.270 4.443 1.00 95.06 329 SER A N 1
ATOM 2700 C CA . SER A 1 329 ? -3.731 -12.690 5.236 1.00 95.06 329 SER A CA 1
ATOM 2701 C C . SER A 1 329 ? -3.947 -11.774 6.439 1.00 95.06 329 SER A C 1
ATOM 2703 O O . SER A 1 329 ? -5.070 -11.326 6.659 1.00 95.06 329 SER A O 1
ATOM 2705 N N . THR A 1 330 ? -2.904 -11.448 7.204 1.00 95.88 330 THR A N 1
ATOM 2706 C CA . THR A 1 330 ? -3.045 -10.562 8.368 1.00 95.88 330 THR A CA 1
ATOM 2707 C C . THR A 1 330 ? -3.356 -9.127 7.950 1.00 95.88 330 THR A C 1
ATOM 2709 O O . THR A 1 330 ? -4.147 -8.463 8.611 1.00 95.88 330 THR A O 1
ATOM 2712 N N . SER A 1 331 ? -2.831 -8.645 6.818 1.00 96.56 331 SER A N 1
ATOM 2713 C CA . SER A 1 331 ? -3.146 -7.301 6.303 1.00 96.56 331 SER A CA 1
ATOM 2714 C C . SER A 1 331 ? -4.634 -7.106 6.000 1.00 96.56 331 SER A C 1
ATOM 2716 O O . SER A 1 331 ? -5.179 -6.026 6.249 1.00 96.56 331 SER A O 1
ATOM 2718 N N . SER A 1 332 ? -5.324 -8.166 5.568 1.00 95.19 332 SER A N 1
ATOM 2719 C CA . SER A 1 332 ? -6.776 -8.132 5.359 1.00 95.19 332 SER A CA 1
ATOM 2720 C C . SER A 1 332 ? -7.567 -7.849 6.647 1.00 95.19 332 SER A C 1
ATOM 2722 O O . SER A 1 332 ? -8.674 -7.315 6.582 1.00 95.19 332 SER A O 1
ATOM 2724 N N . ASN A 1 333 ? -6.972 -8.075 7.829 1.00 96.44 333 ASN A N 1
ATOM 2725 C CA . ASN A 1 333 ? -7.594 -7.748 9.112 1.00 96.44 333 ASN A CA 1
ATOM 2726 C C . ASN A 1 333 ? -7.735 -6.238 9.349 1.00 96.44 333 ASN A C 1
ATOM 2728 O O . ASN A 1 333 ? -8.415 -5.856 10.294 1.00 96.44 333 ASN A O 1
ATOM 2732 N N . ILE A 1 334 ? -7.103 -5.374 8.550 1.00 95.06 334 ILE A N 1
ATOM 2733 C CA . ILE A 1 334 ? -7.379 -3.923 8.534 1.00 95.06 334 ILE A CA 1
ATOM 2734 C C . ILE A 1 334 ? -7.992 -3.471 7.208 1.00 95.06 334 ILE A C 1
ATOM 2736 O O . ILE A 1 334 ? -7.976 -2.290 6.875 1.00 95.06 334 ILE A O 1
ATOM 2740 N N . GLY A 1 335 ? -8.500 -4.420 6.424 1.00 94.38 335 GLY A N 1
ATOM 2741 C CA . GLY A 1 335 ? -9.109 -4.135 5.141 1.00 94.38 335 GLY A CA 1
ATOM 2742 C C . GLY A 1 335 ? -8.120 -3.749 4.045 1.00 94.38 335 GLY A C 1
ATOM 2743 O O . GLY A 1 335 ? -8.573 -3.199 3.049 1.00 94.38 335 GLY A O 1
ATOM 2744 N N . VAL A 1 336 ? -6.815 -4.010 4.196 1.00 95.62 336 VAL A N 1
ATOM 2745 C CA . VAL A 1 336 ? -5.796 -3.732 3.169 1.00 95.62 336 VAL A CA 1
ATOM 2746 C C . VAL A 1 336 ? -5.532 -4.990 2.348 1.00 95.62 336 VAL A C 1
ATOM 2748 O O . VAL A 1 336 ? -5.003 -5.975 2.864 1.00 95.62 336 VAL A O 1
ATOM 2751 N N . SER A 1 337 ? -5.859 -4.921 1.056 1.00 93.25 337 SER A N 1
ATOM 2752 C CA . SER A 1 337 ? -5.721 -6.049 0.125 1.00 93.25 337 SER A CA 1
ATOM 2753 C C . SER A 1 337 ? -4.652 -5.822 -0.944 1.00 93.25 337 SER A C 1
ATOM 2755 O O . SER A 1 337 ? -3.979 -6.766 -1.339 1.00 93.25 337 SER A O 1
ATOM 2757 N N . TRP A 1 338 ? -4.462 -4.590 -1.422 1.00 95.88 338 TRP A N 1
ATOM 2758 C CA . TRP A 1 338 ? -3.572 -4.303 -2.552 1.00 95.88 338 TRP A CA 1
ATOM 2759 C C . TRP A 1 338 ? -2.110 -4.149 -2.131 1.00 95.88 338 TRP A C 1
ATOM 2761 O O . TRP A 1 338 ? -1.619 -3.035 -1.958 1.00 95.88 338 TRP A O 1
ATOM 2771 N N . TRP A 1 339 ? -1.405 -5.273 -1.994 1.00 97.31 339 TRP A N 1
ATOM 2772 C CA . TRP A 1 339 ? 0.045 -5.310 -1.788 1.00 97.31 339 TRP A CA 1
ATOM 2773 C C . TRP A 1 339 ? 0.820 -5.647 -3.066 1.00 97.31 339 TRP A C 1
ATOM 2775 O O . TRP A 1 339 ? 0.458 -6.539 -3.837 1.00 97.31 339 TRP A O 1
ATOM 2785 N N . SER A 1 340 ? 1.935 -4.945 -3.250 1.00 97.62 340 SER A N 1
ATOM 2786 C CA . SER A 1 340 ? 2.953 -5.174 -4.268 1.00 97.62 340 SER A CA 1
ATOM 2787 C C . SER A 1 340 ? 4.254 -5.605 -3.601 1.00 97.62 340 SER A C 1
ATOM 2789 O O . SER A 1 340 ? 4.960 -4.794 -2.996 1.00 97.62 340 SER A O 1
ATOM 2791 N N . HIS A 1 341 ? 4.599 -6.879 -3.764 1.00 97.69 341 HIS A N 1
ATOM 2792 C CA . HIS A 1 341 ? 5.883 -7.435 -3.342 1.00 97.69 341 HIS A CA 1
ATOM 2793 C C . HIS A 1 341 ? 6.881 -7.433 -4.501 1.00 97.69 341 HIS A C 1
ATOM 2795 O O . HIS A 1 341 ? 6.489 -7.529 -5.664 1.00 97.69 341 HIS A O 1
ATOM 2801 N N . ALA A 1 342 ? 8.180 -7.348 -4.204 1.00 97.50 342 ALA A N 1
ATOM 2802 C CA . ALA A 1 342 ? 9.207 -7.614 -5.206 1.00 97.50 342 ALA A CA 1
ATOM 2803 C C . ALA A 1 342 ? 9.243 -9.122 -5.508 1.00 97.50 342 ALA A C 1
ATOM 2805 O O . ALA A 1 342 ? 9.698 -9.920 -4.688 1.00 97.50 342 ALA A O 1
ATOM 2806 N N . ILE A 1 343 ? 8.727 -9.528 -6.670 1.00 98.00 343 ILE A N 1
ATOM 2807 C CA . ILE A 1 343 ? 8.741 -10.933 -7.095 1.00 98.00 343 ILE A CA 1
ATOM 2808 C C . ILE A 1 343 ? 10.192 -11.360 -7.330 1.00 98.00 343 ILE A C 1
ATOM 2810 O O . ILE A 1 343 ? 10.852 -10.836 -8.222 1.00 98.00 343 ILE A O 1
ATOM 2814 N N . GLY A 1 344 ? 10.661 -12.322 -6.535 1.00 95.44 344 GLY A N 1
ATOM 2815 C CA . GLY A 1 344 ? 12.045 -12.796 -6.487 1.00 95.44 344 GLY A CA 1
ATOM 2816 C C . GLY A 1 344 ? 12.847 -12.220 -5.316 1.00 95.44 344 GLY A C 1
ATOM 2817 O O . GLY A 1 344 ? 13.967 -12.651 -5.099 1.00 95.44 344 GLY A O 1
ATOM 2818 N N . GLY A 1 345 ? 12.297 -11.271 -4.553 1.00 96.25 345 GLY A N 1
ATOM 2819 C CA . GLY A 1 345 ? 13.057 -10.422 -3.633 1.00 96.25 345 GLY A CA 1
ATOM 2820 C C . GLY A 1 345 ? 13.657 -9.208 -4.350 1.00 96.25 345 GLY A C 1
ATOM 2821 O O . GLY A 1 345 ? 13.776 -9.191 -5.577 1.00 96.25 345 GLY A O 1
ATOM 2822 N N . PHE A 1 346 ? 14.012 -8.164 -3.605 1.00 97.00 346 PHE A N 1
ATOM 2823 C CA . PHE A 1 346 ? 14.471 -6.898 -4.173 1.00 97.00 346 PHE A CA 1
ATOM 2824 C C . PHE A 1 346 ? 15.998 -6.783 -4.208 1.00 97.00 346 PHE A C 1
ATOM 2826 O O . PHE A 1 346 ? 16.555 -6.481 -5.263 1.00 97.00 346 PHE A O 1
ATOM 2833 N N . LYS A 1 347 ? 16.669 -7.017 -3.075 1.00 96.38 347 LYS A N 1
ATOM 2834 C CA . LYS A 1 347 ? 18.119 -6.825 -2.918 1.00 96.38 347 LYS A CA 1
ATOM 2835 C C . LYS A 1 347 ? 18.748 -7.867 -2.000 1.00 96.38 347 LYS A C 1
ATOM 2837 O O . LYS A 1 347 ? 18.043 -8.575 -1.284 1.00 96.38 347 LYS A O 1
ATOM 2842 N N . ASP A 1 348 ? 20.076 -7.888 -2.004 1.00 95.44 348 ASP A N 1
ATOM 2843 C CA . ASP A 1 348 ? 20.929 -8.758 -1.198 1.00 95.44 348 ASP A CA 1
ATOM 2844 C C . ASP A 1 348 ? 20.552 -10.240 -1.367 1.00 95.44 348 ASP A C 1
ATOM 2846 O O . ASP A 1 348 ? 19.808 -10.592 -2.278 1.00 95.44 348 ASP A O 1
ATOM 2850 N N . GLY A 1 349 ? 21.085 -11.139 -0.540 1.00 93.94 349 GLY A N 1
ATOM 2851 C CA . GLY A 1 349 ? 20.746 -12.563 -0.615 1.00 93.94 349 GLY A CA 1
ATOM 2852 C C . GLY A 1 349 ? 21.336 -13.286 -1.832 1.00 93.94 349 GLY A C 1
ATOM 2853 O O . GLY A 1 349 ? 22.440 -12.976 -2.283 1.00 93.94 349 GLY A O 1
ATOM 2854 N N . THR A 1 350 ? 20.655 -14.326 -2.319 1.00 92.94 350 THR A N 1
ATOM 2855 C CA . THR A 1 350 ? 21.186 -15.204 -3.377 1.00 92.94 350 THR A CA 1
ATOM 2856 C C . THR A 1 350 ? 20.102 -15.583 -4.374 1.00 92.94 350 THR A C 1
ATOM 2858 O O . THR A 1 350 ? 19.086 -16.170 -4.011 1.00 92.94 350 THR A O 1
ATOM 2861 N N . GLU A 1 351 ? 20.346 -15.267 -5.646 1.00 94.00 351 GLU A N 1
ATOM 2862 C CA . GLU A 1 351 ? 19.482 -15.682 -6.748 1.00 94.00 351 GLU A CA 1
ATOM 2863 C C . GLU A 1 351 ? 19.504 -17.199 -6.930 1.00 94.00 351 GLU A C 1
ATOM 2865 O O . GLU A 1 351 ? 20.564 -17.815 -7.041 1.00 94.00 351 GLU A O 1
ATOM 2870 N N . ASP A 1 352 ? 18.317 -17.780 -7.048 1.00 95.06 352 ASP A N 1
ATOM 2871 C CA . ASP A 1 352 ? 18.117 -19.191 -7.337 1.00 95.06 352 ASP A CA 1
ATOM 2872 C C . ASP A 1 352 ? 16.932 -19.352 -8.300 1.00 95.06 352 ASP A C 1
ATOM 2874 O O . ASP A 1 352 ? 15.912 -18.666 -8.181 1.00 95.06 352 ASP A O 1
ATOM 2878 N N . ALA A 1 353 ? 17.078 -20.244 -9.281 1.00 97.06 353 ALA A N 1
ATOM 2879 C CA . ALA A 1 353 ? 16.087 -20.425 -10.339 1.00 97.06 353 ALA A CA 1
ATOM 2880 C C . ALA A 1 353 ? 14.769 -20.985 -9.787 1.00 97.06 353 ALA A C 1
ATOM 2882 O O . ALA A 1 353 ? 13.684 -20.577 -10.219 1.00 97.06 353 ALA A O 1
ATOM 2883 N N . GLU A 1 354 ? 14.849 -21.897 -8.810 1.00 98.25 354 GLU A N 1
ATOM 2884 C CA . GLU A 1 354 ? 13.660 -22.437 -8.162 1.00 98.25 354 GLU A CA 1
ATOM 2885 C C . GLU A 1 354 ? 12.982 -21.366 -7.304 1.00 98.25 354 GLU A C 1
ATOM 2887 O O . GLU A 1 354 ? 11.776 -21.156 -7.452 1.00 98.25 354 GLU A O 1
ATOM 2892 N N . LEU A 1 355 ? 13.739 -20.630 -6.487 1.00 98.12 355 LEU A N 1
ATOM 2893 C CA . LEU A 1 355 ? 13.234 -19.519 -5.682 1.00 98.12 355 LEU A CA 1
ATOM 2894 C C . LEU A 1 355 ? 12.482 -18.499 -6.546 1.00 98.12 355 LEU A C 1
ATOM 2896 O O . LEU A 1 355 ? 11.318 -18.195 -6.272 1.00 98.12 355 LEU A O 1
ATOM 2900 N N . TYR A 1 356 ? 13.112 -18.009 -7.618 1.00 98.44 356 TYR A N 1
ATOM 2901 C CA . TYR A 1 356 ? 12.491 -17.065 -8.547 1.00 98.44 356 TYR A CA 1
ATOM 2902 C C . TYR A 1 356 ? 11.214 -17.644 -9.172 1.00 98.44 356 TYR A C 1
ATOM 2904 O O . TYR A 1 356 ? 10.176 -16.976 -9.202 1.00 98.44 356 TYR A O 1
ATOM 2912 N N . THR A 1 357 ? 11.248 -18.915 -9.584 1.00 98.50 357 THR A N 1
ATOM 2913 C CA . THR A 1 357 ? 10.068 -19.620 -10.099 1.00 98.50 357 THR A CA 1
ATOM 2914 C C . THR A 1 357 ? 8.930 -19.627 -9.078 1.00 98.50 357 THR A C 1
ATOM 2916 O O . THR A 1 357 ? 7.799 -19.283 -9.424 1.00 98.50 357 THR A O 1
ATOM 2919 N N . ARG A 1 358 ? 9.194 -19.965 -7.810 1.00 98.62 358 ARG A N 1
ATOM 2920 C CA . ARG A 1 358 ? 8.155 -20.001 -6.766 1.00 98.62 358 ARG A CA 1
ATOM 2921 C C . ARG A 1 358 ? 7.598 -18.620 -6.444 1.00 98.62 358 ARG A C 1
ATOM 2923 O O . ARG A 1 358 ? 6.390 -18.485 -6.252 1.00 98.62 358 ARG A O 1
ATOM 2930 N N . PHE A 1 359 ? 8.439 -17.590 -6.461 1.00 98.50 359 PHE A N 1
ATOM 2931 C CA . PHE A 1 359 ? 7.987 -16.207 -6.351 1.00 98.50 359 PHE A CA 1
ATOM 2932 C C . PHE A 1 359 ? 7.038 -15.817 -7.483 1.00 98.50 359 PHE A C 1
ATOM 2934 O O . PHE A 1 359 ? 6.013 -15.195 -7.220 1.00 98.50 359 PHE A O 1
ATOM 2941 N N . VAL A 1 360 ? 7.342 -16.187 -8.729 1.00 98.75 360 VAL A N 1
ATOM 2942 C CA . VAL A 1 360 ? 6.466 -15.909 -9.879 1.00 98.75 360 VAL A CA 1
ATOM 2943 C C . VAL A 1 360 ? 5.142 -16.668 -9.764 1.00 98.75 360 VAL A C 1
ATOM 2945 O O . VAL A 1 360 ? 4.079 -16.097 -10.024 1.00 98.75 360 VAL A O 1
ATOM 2948 N N . GLN A 1 361 ? 5.181 -17.928 -9.326 1.00 98.62 361 GLN A N 1
ATOM 2949 C CA . GLN A 1 361 ? 3.980 -18.735 -9.097 1.00 98.62 361 GLN A CA 1
ATOM 2950 C C . GLN A 1 361 ? 3.064 -18.097 -8.048 1.00 98.62 361 GLN A C 1
ATOM 2952 O O . GLN A 1 361 ? 1.878 -17.928 -8.315 1.00 98.62 361 GLN A O 1
ATOM 2957 N N . LEU A 1 362 ? 3.611 -17.687 -6.897 1.00 98.56 362 LEU A N 1
ATOM 2958 C CA . LEU A 1 362 ? 2.854 -16.961 -5.874 1.00 98.56 362 LEU A CA 1
ATOM 2959 C C . LEU A 1 362 ? 2.360 -15.609 -6.409 1.00 98.56 362 LEU A C 1
ATOM 2961 O O . LEU A 1 362 ? 1.174 -15.307 -6.330 1.00 98.56 362 LEU A O 1
ATOM 2965 N N . GLY A 1 363 ? 3.257 -14.829 -7.019 1.00 98.06 363 GLY A N 1
ATOM 2966 C CA . GLY A 1 363 ? 2.984 -13.497 -7.555 1.00 98.06 363 GLY A CA 1
ATOM 2967 C C . GLY A 1 363 ? 1.846 -13.466 -8.573 1.00 98.06 363 GLY A C 1
ATOM 2968 O O . GLY A 1 363 ? 1.078 -12.507 -8.598 1.00 98.06 363 GLY A O 1
ATOM 2969 N N . THR A 1 364 ? 1.681 -14.530 -9.366 1.00 98.50 364 THR A N 1
ATOM 2970 C CA . THR A 1 364 ? 0.579 -14.685 -10.338 1.00 98.50 364 THR A CA 1
ATOM 2971 C C . THR A 1 364 ? -0.794 -14.526 -9.682 1.00 98.50 364 THR A C 1
ATOM 2973 O O . THR A 1 364 ? -1.688 -13.910 -10.268 1.00 98.50 364 THR A O 1
ATOM 2976 N N . TYR A 1 365 ? -0.931 -15.008 -8.446 1.00 97.44 365 TYR A N 1
ATOM 2977 C CA . TYR A 1 365 ? -2.166 -14.969 -7.661 1.00 97.44 365 TYR A CA 1
ATOM 2978 C C . TYR A 1 365 ? -2.148 -13.903 -6.552 1.00 97.44 365 TYR A C 1
ATOM 2980 O O . TYR A 1 365 ? -3.122 -13.772 -5.816 1.00 97.44 365 TYR A O 1
ATOM 2988 N N . SER A 1 366 ? -1.068 -13.126 -6.439 1.00 96.25 366 SER A N 1
ATOM 2989 C CA . SER A 1 366 ? -0.966 -11.992 -5.514 1.00 96.25 366 SER A CA 1
ATOM 2990 C C . SER A 1 366 ? -1.724 -10.759 -6.035 1.00 96.25 366 SER A C 1
ATOM 2992 O O . SER A 1 366 ? -2.000 -10.670 -7.232 1.00 96.25 366 SER A O 1
ATOM 2994 N N . PRO A 1 367 ? -2.040 -9.766 -5.184 1.00 94.56 367 PRO A N 1
ATOM 2995 C CA . PRO A 1 367 ? -2.802 -8.581 -5.589 1.00 94.56 367 PRO A CA 1
ATOM 2996 C C . PRO A 1 367 ? -2.154 -7.805 -6.752 1.00 94.56 367 PRO A C 1
ATOM 2998 O O . PRO A 1 367 ? -2.788 -7.618 -7.793 1.00 94.56 367 PRO A O 1
ATOM 3001 N N . ILE A 1 368 ? -0.871 -7.440 -6.634 1.00 97.88 368 ILE A N 1
ATOM 3002 C CA . ILE A 1 368 ? -0.082 -6.784 -7.692 1.00 97.88 368 ILE A CA 1
ATOM 3003 C C . ILE A 1 368 ? 1.085 -7.687 -8.118 1.00 97.88 368 ILE A C 1
ATOM 3005 O O . ILE A 1 368 ? 1.830 -8.193 -7.277 1.00 97.88 368 ILE A O 1
ATOM 3009 N N . PHE A 1 369 ? 1.266 -7.868 -9.432 1.00 98.62 369 PHE A N 1
ATOM 3010 C CA . PHE A 1 369 ? 2.373 -8.643 -10.002 1.00 98.62 369 PHE A CA 1
ATOM 3011 C C . PHE A 1 369 ? 3.504 -7.709 -10.440 1.00 98.62 369 PHE A C 1
ATOM 3013 O O . PHE A 1 369 ? 3.422 -7.091 -11.503 1.00 98.62 369 PHE A O 1
ATOM 3020 N N . ARG A 1 370 ? 4.581 -7.631 -9.650 1.00 98.25 370 ARG A N 1
ATOM 3021 C CA . ARG A 1 370 ? 5.718 -6.749 -9.940 1.00 98.25 370 ARG A CA 1
ATOM 3022 C C . ARG A 1 370 ? 7.057 -7.473 -9.908 1.00 98.25 370 ARG A C 1
ATOM 3024 O O . ARG A 1 370 ? 7.574 -7.800 -8.840 1.00 98.25 370 ARG A O 1
ATOM 3031 N N . LEU A 1 371 ? 7.650 -7.652 -11.089 1.00 98.19 371 LEU A N 1
ATOM 3032 C CA . LEU A 1 371 ? 9.063 -8.002 -11.219 1.00 98.19 371 LEU A CA 1
ATOM 3033 C C . LEU A 1 371 ? 9.873 -6.764 -10.829 1.00 98.19 371 LEU A C 1
ATOM 3035 O O . LEU A 1 371 ? 9.787 -5.741 -11.503 1.00 98.19 371 LEU A O 1
ATOM 3039 N N . SER A 1 372 ? 10.591 -6.838 -9.710 1.00 97.12 372 SER A N 1
ATOM 3040 C CA . SER A 1 372 ? 11.316 -5.702 -9.136 1.00 97.12 372 SER A CA 1
ATOM 3041 C C . SER A 1 372 ? 12.636 -6.160 -8.530 1.00 97.12 372 SER A C 1
ATOM 3043 O O . SER A 1 372 ? 12.694 -7.226 -7.914 1.00 97.12 372 SER A O 1
ATOM 3045 N N . SER A 1 373 ? 13.692 -5.374 -8.729 1.00 97.31 373 SER A N 1
ATOM 3046 C CA . SER A 1 373 ? 14.987 -5.582 -8.084 1.00 97.31 373 SER A CA 1
ATOM 3047 C C . SER A 1 373 ? 15.771 -4.283 -7.949 1.00 97.31 373 SER A C 1
ATOM 3049 O O . SER A 1 373 ? 15.549 -3.325 -8.693 1.00 97.31 373 SER A O 1
ATOM 3051 N N . LYS A 1 374 ? 16.782 -4.313 -7.084 1.00 97.00 374 LYS A N 1
ATOM 3052 C CA . LYS A 1 374 ? 17.899 -3.374 -7.118 1.00 97.00 374 LYS A CA 1
ATOM 3053 C C . LYS A 1 374 ? 18.642 -3.461 -8.460 1.00 97.00 374 LYS A C 1
ATOM 3055 O O . LYS A 1 374 ? 18.527 -4.455 -9.193 1.00 97.00 374 LYS A O 1
ATOM 3060 N N . GLU A 1 375 ? 19.391 -2.417 -8.800 1.00 94.62 375 GLU A N 1
ATOM 3061 C CA . GLU A 1 375 ? 20.373 -2.470 -9.884 1.00 94.62 375 GLU A CA 1
ATOM 3062 C C . GLU A 1 375 ? 21.494 -3.482 -9.619 1.00 94.62 375 GLU A C 1
ATOM 3064 O O . GLU A 1 375 ? 21.804 -3.830 -8.480 1.00 94.62 375 GLU A O 1
ATOM 3069 N N . GLY A 1 376 ? 22.138 -3.928 -10.696 1.00 90.31 376 GLY A N 1
ATOM 3070 C CA . GLY A 1 376 ? 23.292 -4.819 -10.638 1.00 90.31 376 GLY A CA 1
ATOM 3071 C C . GLY A 1 376 ? 23.086 -6.108 -11.423 1.00 90.31 376 GLY A C 1
ATOM 3072 O O . GLY A 1 376 ? 21.983 -6.640 -11.536 1.00 90.31 376 GLY A O 1
ATOM 3073 N N . HIS A 1 377 ? 24.182 -6.632 -11.968 1.00 85.31 377 HIS A N 1
ATOM 3074 C CA . HIS A 1 377 ? 24.166 -7.848 -12.784 1.00 85.31 377 HIS A CA 1
ATOM 3075 C C . HIS A 1 377 ? 23.857 -9.119 -11.976 1.00 85.31 377 HIS A C 1
ATOM 3077 O O . HIS A 1 377 ? 23.530 -10.151 -12.565 1.00 85.31 377 HIS A O 1
ATOM 3083 N N . TYR A 1 378 ? 23.946 -9.036 -10.644 1.00 88.06 378 TYR A N 1
ATOM 3084 C CA . TYR A 1 378 ? 23.634 -10.126 -9.729 1.00 88.06 378 TYR A CA 1
ATOM 3085 C C . TYR A 1 378 ? 22.133 -10.385 -9.590 1.00 88.06 378 TYR A C 1
ATOM 3087 O O . TYR A 1 378 ? 21.779 -11.521 -9.308 1.00 88.06 378 TYR A O 1
ATOM 3095 N N . TYR A 1 379 ? 21.259 -9.397 -9.832 1.00 93.00 379 TYR A N 1
ATOM 3096 C CA . TYR A 1 379 ? 19.811 -9.567 -9.678 1.00 93.00 379 TYR A CA 1
ATOM 3097 C C . TYR A 1 379 ? 19.142 -9.950 -10.998 1.00 93.00 379 TYR A C 1
ATOM 3099 O O . TYR A 1 379 ? 19.176 -9.203 -11.983 1.00 93.00 379 TYR A O 1
ATOM 3107 N N . LYS A 1 380 ? 18.499 -11.119 -11.030 1.00 91.62 380 LYS A N 1
ATOM 3108 C CA . LYS A 1 380 ? 17.946 -11.714 -12.256 1.00 91.62 380 LYS A CA 1
ATOM 3109 C C . LYS A 1 380 ? 16.423 -11.748 -12.192 1.00 91.62 380 LYS A C 1
ATOM 3111 O O . LYS A 1 380 ? 15.814 -12.687 -11.685 1.00 91.62 380 LYS A O 1
ATOM 3116 N N . ARG A 1 381 ? 15.791 -10.705 -12.735 1.00 95.94 381 ARG A N 1
ATOM 3117 C CA . ARG A 1 381 ? 14.323 -10.621 -12.880 1.00 95.94 381 ARG A CA 1
ATOM 3118 C C . ARG A 1 381 ? 13.859 -10.794 -14.315 1.00 95.94 381 ARG A C 1
ATOM 3120 O O . ARG A 1 381 ? 12.686 -11.070 -14.533 1.00 95.94 381 ARG A O 1
ATOM 3127 N N . GLU A 1 382 ? 14.766 -10.654 -15.277 1.00 95.88 382 GLU A N 1
ATOM 3128 C CA . GLU A 1 382 ? 14.525 -10.950 -16.680 1.00 95.88 382 GLU A CA 1
ATOM 3129 C C . GLU A 1 382 ? 14.318 -12.457 -16.865 1.00 95.88 382 GLU A C 1
ATOM 3131 O O . GLU A 1 382 ? 15.259 -13.228 -16.652 1.00 95.88 382 GLU A O 1
ATOM 3136 N N . PRO A 1 383 ? 13.146 -12.902 -17.339 1.00 96.00 383 PRO A N 1
ATOM 3137 C CA . PRO A 1 383 ? 12.887 -14.329 -17.512 1.00 96.00 383 PRO A CA 1
ATOM 3138 C C . PRO A 1 383 ? 13.869 -14.999 -18.486 1.00 96.00 383 PRO A C 1
ATOM 3140 O O . PRO A 1 383 ? 14.297 -16.123 -18.259 1.00 96.00 383 PRO A O 1
ATOM 3143 N N . TRP A 1 384 ? 14.293 -14.283 -19.533 1.00 96.81 384 TRP A N 1
ATOM 3144 C CA . TRP A 1 384 ? 15.227 -14.761 -20.565 1.00 96.81 384 TRP A CA 1
ATOM 3145 C C . TRP A 1 384 ? 16.701 -14.824 -20.131 1.00 96.81 384 TRP A C 1
ATOM 3147 O O . TRP A 1 384 ? 17.552 -15.193 -20.935 1.00 96.81 384 TRP A O 1
ATOM 3157 N N . LYS A 1 385 ? 17.039 -14.432 -18.895 1.00 95.50 385 LYS A N 1
ATOM 3158 C CA . LYS A 1 385 ? 18.386 -14.641 -18.327 1.00 95.50 385 LYS A CA 1
ATOM 3159 C C . LYS A 1 385 ? 18.527 -15.985 -17.606 1.00 95.50 385 LYS A C 1
ATOM 3161 O O . LYS A 1 385 ? 19.624 -16.314 -17.152 1.00 95.50 385 LYS A O 1
ATOM 3166 N N . TRP A 1 386 ? 17.431 -16.724 -17.472 1.00 96.50 386 TRP A N 1
ATOM 3167 C CA . TRP A 1 386 ? 17.396 -18.040 -16.851 1.00 96.50 386 TRP A CA 1
ATOM 3168 C C . TRP A 1 386 ? 17.475 -19.157 -17.891 1.00 96.50 386 TRP A C 1
ATOM 3170 O O . TRP A 1 386 ? 17.407 -18.915 -19.096 1.00 96.50 386 TRP A O 1
ATOM 3180 N N . ASP A 1 387 ? 17.621 -20.393 -17.416 1.00 96.81 387 ASP A N 1
ATOM 3181 C CA . ASP A 1 387 ? 17.525 -21.569 -18.273 1.00 96.81 387 ASP A CA 1
ATOM 3182 C C . ASP A 1 387 ? 16.148 -21.655 -18.968 1.00 96.81 387 ASP A C 1
ATOM 3184 O O . ASP A 1 387 ? 15.155 -21.059 -18.536 1.00 96.81 387 ASP A O 1
ATOM 3188 N N . VAL A 1 388 ? 16.083 -22.435 -20.050 1.00 97.62 388 VAL A N 1
ATOM 3189 C CA . VAL A 1 388 ? 14.883 -22.569 -20.894 1.00 97.62 388 VAL A CA 1
ATOM 3190 C C . VAL A 1 388 ? 13.658 -23.033 -20.099 1.00 97.62 388 VAL A C 1
ATOM 3192 O O . VAL A 1 388 ? 12.541 -22.597 -20.384 1.00 97.62 388 VAL A O 1
ATOM 3195 N N . LYS A 1 389 ? 13.838 -23.899 -19.093 1.00 98.12 389 LYS A N 1
ATOM 3196 C CA . LYS A 1 389 ? 12.737 -24.411 -18.270 1.00 98.12 389 LYS A CA 1
ATOM 3197 C C . LYS A 1 389 ? 12.175 -23.292 -17.395 1.00 98.12 389 LYS A C 1
ATOM 3199 O O . LYS A 1 389 ? 10.968 -23.063 -17.420 1.00 98.12 389 LYS A O 1
ATOM 3204 N N . THR A 1 390 ? 13.031 -22.585 -16.666 1.00 98.31 390 THR A N 1
ATOM 3205 C CA . THR A 1 390 ? 12.653 -21.469 -15.792 1.00 98.31 390 THR A CA 1
ATOM 3206 C C . THR A 1 390 ? 11.986 -20.354 -16.593 1.00 98.31 390 THR A C 1
ATOM 3208 O O . THR A 1 390 ? 10.877 -19.934 -16.268 1.00 98.31 390 THR A O 1
ATOM 3211 N N . MET A 1 391 ? 12.595 -19.940 -17.707 1.00 98.12 391 MET A N 1
ATOM 3212 C CA . MET A 1 391 ? 12.029 -18.934 -18.604 1.00 98.12 391 MET A CA 1
ATOM 3213 C C . MET A 1 391 ? 10.631 -19.328 -19.105 1.00 98.12 391 MET A C 1
ATOM 3215 O O . MET A 1 391 ? 9.710 -18.510 -19.059 1.00 98.12 391 MET A O 1
ATOM 3219 N N . LYS A 1 392 ? 10.455 -20.579 -19.556 1.00 98.50 392 LYS A N 1
ATOM 3220 C CA . LYS A 1 392 ? 9.161 -21.087 -20.029 1.00 98.50 392 LYS A CA 1
ATOM 3221 C C . LYS A 1 392 ? 8.104 -21.034 -18.928 1.00 98.50 392 LYS A C 1
ATOM 3223 O O . LYS A 1 392 ? 7.012 -20.539 -19.178 1.00 98.50 392 LYS A O 1
ATOM 3228 N N . ILE A 1 393 ? 8.433 -21.483 -17.715 1.00 98.50 393 ILE A N 1
ATOM 3229 C CA . ILE A 1 393 ? 7.501 -21.434 -16.580 1.00 98.50 393 ILE A CA 1
ATOM 3230 C C . ILE A 1 393 ? 7.082 -19.986 -16.312 1.00 98.50 393 ILE A C 1
ATOM 3232 O O . ILE A 1 393 ? 5.894 -19.693 -16.204 1.00 98.50 393 ILE A O 1
ATOM 3236 N N . VAL A 1 394 ? 8.034 -19.057 -16.262 1.00 98.38 394 VAL A N 1
ATOM 3237 C CA . VAL A 1 394 ? 7.734 -17.648 -15.983 1.00 98.38 394 VAL A CA 1
ATOM 3238 C C . VAL A 1 394 ? 6.867 -17.023 -17.077 1.00 98.38 394 VAL A C 1
ATOM 3240 O O . VAL A 1 394 ? 5.904 -16.318 -16.764 1.00 98.38 394 VAL A O 1
ATOM 3243 N N . ARG A 1 395 ? 7.139 -17.321 -18.352 1.00 98.69 395 ARG A N 1
ATOM 3244 C CA . ARG A 1 395 ? 6.275 -16.921 -19.472 1.00 98.69 395 ARG A CA 1
ATOM 3245 C C . ARG A 1 395 ? 4.857 -17.471 -19.314 1.00 98.69 395 ARG A C 1
ATOM 3247 O O . ARG A 1 395 ? 3.892 -16.727 -19.463 1.00 98.69 395 ARG A O 1
ATOM 3254 N N . ASP A 1 396 ? 4.711 -18.751 -18.994 1.00 98.75 396 ASP A N 1
ATOM 3255 C CA . ASP A 1 396 ? 3.394 -19.383 -18.902 1.00 98.75 396 ASP A CA 1
ATOM 3256 C C . ASP A 1 396 ? 2.571 -18.765 -17.749 1.00 98.75 396 ASP A C 1
ATOM 3258 O O . ASP A 1 396 ? 1.408 -18.402 -17.936 1.00 98.75 396 ASP A O 1
ATOM 3262 N N . TYR A 1 397 ? 3.187 -18.530 -16.584 1.00 98.81 397 TYR A N 1
ATOM 3263 C CA . TYR A 1 397 ? 2.531 -17.911 -15.422 1.00 98.81 397 TYR A CA 1
ATOM 3264 C C . TYR A 1 397 ? 2.210 -16.421 -15.614 1.00 98.81 397 TYR A C 1
ATOM 3266 O O . TYR A 1 397 ? 1.135 -15.969 -15.222 1.00 98.81 397 TYR A O 1
ATOM 3274 N N . THR A 1 398 ? 3.080 -15.651 -16.268 1.00 98.62 398 THR A N 1
ATOM 3275 C CA . THR A 1 398 ? 2.779 -14.246 -16.615 1.00 98.62 398 THR A CA 1
ATOM 3276 C C . THR A 1 398 ? 1.626 -14.139 -17.619 1.00 98.62 398 THR A C 1
ATOM 3278 O O . THR A 1 398 ? 0.784 -13.246 -17.505 1.00 98.62 398 THR A O 1
ATOM 3281 N N . ASN A 1 399 ? 1.501 -15.093 -18.546 1.00 98.75 399 ASN A N 1
ATOM 3282 C CA . ASN A 1 399 ? 0.332 -15.201 -19.419 1.00 98.75 399 ASN A CA 1
ATOM 3283 C C . ASN A 1 399 ? -0.942 -15.594 -18.649 1.00 98.75 399 ASN A C 1
ATOM 3285 O O . ASN A 1 399 ? -2.009 -15.037 -18.912 1.00 98.75 399 ASN A O 1
ATOM 3289 N N . VAL A 1 400 ? -0.855 -16.500 -17.665 1.00 98.69 400 VAL A N 1
ATOM 3290 C CA . VAL A 1 400 ? -1.977 -16.796 -16.750 1.00 98.69 400 VAL A CA 1
ATOM 3291 C C . VAL A 1 400 ? -2.395 -15.542 -15.983 1.00 98.69 400 VAL A C 1
ATOM 3293 O O . VAL A 1 400 ? -3.579 -15.212 -15.979 1.00 98.69 400 VAL A O 1
ATOM 3296 N N . ARG A 1 401 ? -1.443 -14.790 -15.412 1.00 98.50 401 ARG A N 1
ATOM 3297 C CA . ARG A 1 401 ? -1.713 -13.516 -14.728 1.00 98.50 401 ARG A CA 1
ATOM 3298 C C . ARG A 1 401 ? -2.534 -12.575 -15.606 1.00 98.50 401 ARG A C 1
ATOM 3300 O O . ARG A 1 401 ? -3.534 -12.028 -15.151 1.00 98.50 401 ARG A O 1
ATOM 3307 N N . HIS A 1 402 ? -2.141 -12.419 -16.868 1.00 97.81 402 HIS A N 1
ATOM 3308 C CA . HIS A 1 402 ? -2.847 -11.546 -17.801 1.00 97.81 402 HIS A CA 1
ATOM 3309 C C . HIS A 1 402 ? -4.264 -12.058 -18.125 1.00 97.81 402 HIS A C 1
ATOM 3311 O O . HIS A 1 402 ? -5.215 -11.277 -18.161 1.00 97.81 402 HIS A O 1
ATOM 3317 N N . LYS A 1 403 ? -4.444 -13.378 -18.283 1.00 98.38 403 LYS A N 1
ATOM 3318 C CA . LYS A 1 403 ? -5.764 -14.006 -18.488 1.00 98.38 403 LYS A CA 1
ATOM 3319 C C . LYS A 1 403 ? -6.694 -13.868 -17.278 1.00 98.38 403 LYS A C 1
ATOM 3321 O O . LYS A 1 403 ? -7.907 -13.851 -17.458 1.00 98.38 403 LYS A O 1
ATOM 3326 N N . LEU A 1 404 ? -6.149 -13.738 -16.066 1.00 98.50 404 LEU A N 1
ATOM 3327 C CA . LEU A 1 404 ? -6.918 -13.556 -14.829 1.00 98.50 404 LEU A CA 1
ATOM 3328 C C . LEU A 1 404 ? -7.441 -12.128 -14.626 1.00 98.50 404 LEU A C 1
ATOM 3330 O O . LEU A 1 404 ? -8.270 -11.925 -13.741 1.00 98.50 404 LEU A O 1
ATOM 3334 N N . ILE A 1 405 ? -7.013 -11.144 -15.428 1.00 98.44 405 ILE A N 1
ATOM 3335 C CA . ILE A 1 405 ? -7.411 -9.737 -15.253 1.00 98.44 405 ILE A CA 1
ATOM 3336 C C . ILE A 1 405 ? -8.936 -9.552 -15.126 1.00 98.44 405 ILE A C 1
ATOM 3338 O O . ILE A 1 405 ? -9.334 -8.822 -14.222 1.00 98.44 405 ILE A O 1
ATOM 3342 N N . PRO A 1 406 ? -9.812 -10.178 -15.942 1.00 98.38 406 PRO A N 1
ATOM 3343 C CA . PRO A 1 406 ? -11.259 -10.033 -15.776 1.00 98.38 406 PRO A CA 1
ATOM 3344 C C . PRO A 1 406 ? -11.757 -10.491 -14.399 1.00 98.38 406 PRO A C 1
ATOM 3346 O O . PRO A 1 406 ? -12.506 -9.762 -13.760 1.00 98.38 406 PRO A O 1
ATOM 3349 N N . TYR A 1 407 ? -11.287 -11.646 -13.913 1.00 98.25 407 TYR A N 1
ATOM 3350 C CA . TYR A 1 407 ? -11.635 -12.160 -12.586 1.00 98.25 407 TYR A CA 1
ATOM 3351 C C . TYR A 1 407 ? -11.127 -11.231 -11.477 1.00 98.25 407 TYR A C 1
ATOM 3353 O O . TYR A 1 407 ? -11.902 -10.791 -10.633 1.00 98.25 407 TYR A O 1
ATOM 3361 N N . LEU A 1 408 ? -9.841 -10.866 -11.521 1.00 97.88 408 LEU A N 1
ATOM 3362 C CA . LEU A 1 408 ? -9.225 -9.976 -10.532 1.00 97.88 408 LEU A CA 1
ATOM 3363 C C . LEU A 1 408 ? -9.925 -8.616 -10.477 1.00 97.88 408 LEU A C 1
ATOM 3365 O O . LEU A 1 408 ? -10.089 -8.044 -9.406 1.00 97.88 408 LEU A O 1
ATOM 3369 N N . TYR A 1 409 ? -10.359 -8.104 -11.626 1.00 97.62 409 TYR A N 1
ATOM 3370 C CA . TYR A 1 409 ? -11.055 -6.831 -11.718 1.00 97.62 409 TYR A CA 1
ATOM 3371 C C . TYR A 1 409 ? -12.504 -6.910 -11.212 1.00 97.62 409 TYR A C 1
ATOM 3373 O O . TYR A 1 409 ? -12.986 -5.960 -10.599 1.00 97.62 409 TYR A O 1
ATOM 3381 N N . SER A 1 410 ? -13.189 -8.045 -11.398 1.00 97.94 410 SER A N 1
ATOM 3382 C CA . SER A 1 410 ? -14.487 -8.304 -10.762 1.00 97.94 410 SER A CA 1
ATOM 3383 C C . SER A 1 410 ? -14.377 -8.399 -9.239 1.00 97.94 410 SER A C 1
ATOM 3385 O O . SER A 1 410 ? -15.224 -7.848 -8.541 1.00 97.94 410 SER A O 1
ATOM 3387 N N . GLU A 1 411 ? -13.334 -9.042 -8.710 1.00 96.81 411 GLU A N 1
ATOM 3388 C CA . GLU A 1 411 ? -13.091 -9.078 -7.261 1.00 96.81 411 GLU A CA 1
ATOM 3389 C C . GLU A 1 411 ? -12.678 -7.704 -6.718 1.00 96.81 411 GLU A C 1
ATOM 3391 O O . GLU A 1 411 ? -13.139 -7.305 -5.651 1.00 96.81 411 GLU A O 1
ATOM 3396 N N . ALA A 1 412 ? -11.903 -6.927 -7.483 1.00 96.06 412 ALA A N 1
ATOM 3397 C CA . ALA A 1 412 ? -11.598 -5.540 -7.146 1.00 96.06 412 ALA A CA 1
ATOM 3398 C C . ALA A 1 412 ? -12.875 -4.698 -7.015 1.00 96.06 412 ALA A C 1
ATOM 3400 O O . ALA A 1 412 ? -13.008 -3.949 -6.057 1.00 96.06 412 ALA A O 1
ATOM 3401 N N . TYR A 1 413 ? -13.839 -4.871 -7.927 1.00 96.31 413 TYR A N 1
ATOM 3402 C CA . TYR A 1 413 ? -15.134 -4.188 -7.863 1.00 96.31 413 TYR A CA 1
ATOM 3403 C C . TYR A 1 413 ? -15.988 -4.594 -6.654 1.00 96.31 413 TYR A C 1
ATOM 3405 O O . TYR A 1 413 ? -16.782 -3.792 -6.195 1.00 96.31 413 TYR A O 1
ATOM 3413 N N . LYS A 1 414 ? -15.856 -5.822 -6.137 1.00 94.62 414 LYS A N 1
ATOM 3414 C CA . LYS A 1 414 ? -16.563 -6.245 -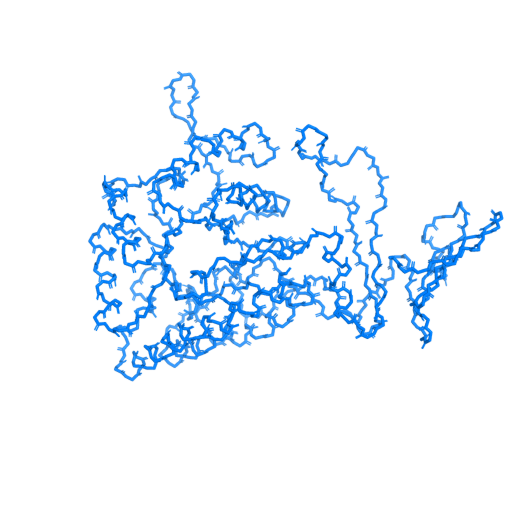4.911 1.00 94.62 414 LYS A CA 1
ATOM 3415 C C . LYS A 1 414 ? -15.916 -5.700 -3.638 1.00 94.62 414 LYS A C 1
ATOM 3417 O O . LYS A 1 414 ? -16.586 -5.587 -2.615 1.00 94.62 414 LYS A O 1
ATOM 3422 N N . TYR A 1 415 ? -14.602 -5.494 -3.681 1.00 94.06 415 TYR A N 1
ATOM 3423 C CA . TYR A 1 415 ? -13.822 -4.966 -2.568 1.00 94.06 415 TYR A CA 1
ATOM 3424 C C . TYR A 1 415 ? -14.015 -3.453 -2.395 1.00 94.06 415 TYR A C 1
ATOM 3426 O O . TYR A 1 415 ? -14.053 -2.976 -1.260 1.00 94.06 415 TYR A O 1
ATOM 3434 N N . SER A 1 416 ? -14.130 -2.732 -3.511 1.00 91.12 416 SER A N 1
ATOM 3435 C CA . SER A 1 416 ? -14.449 -1.302 -3.575 1.00 91.12 416 SER A CA 1
ATOM 3436 C C . SER A 1 416 ? -15.930 -1.025 -3.360 1.00 91.12 416 SER A C 1
ATOM 3438 O O . SER A 1 416 ? -16.238 -0.022 -2.678 1.00 91.12 416 SER A O 1
#

Solvent-accessible surface area (backbone atoms only — not comparable to full-atom values): 22424 Å² total; per-residue (Å²): 132,83,71,71,48,80,49,74,61,96,56,36,41,34,45,35,46,95,52,35,38,36,41,36,37,58,99,51,60,52,59,30,55,93,94,43,37,46,71,21,21,30,35,36,37,60,100,56,96,41,67,48,33,57,88,59,83,69,81,59,46,67,24,15,40,55,46,56,39,58,76,36,70,62,86,68,88,56,39,85,26,56,41,28,84,73,14,45,40,74,46,83,53,52,81,54,70,41,74,44,97,89,67,38,62,40,73,67,94,66,94,61,89,43,72,49,76,48,74,37,60,87,42,60,70,58,44,49,50,55,50,25,72,74,71,50,58,30,59,58,64,48,74,58,64,48,27,38,29,45,35,42,57,41,68,58,38,59,66,52,50,54,53,50,53,50,52,32,58,77,62,66,32,69,64,19,31,45,40,38,41,46,47,34,89,56,68,53,54,71,33,50,91,39,36,75,56,54,53,58,56,42,48,54,38,45,75,71,60,30,41,35,30,40,43,33,58,68,64,50,36,82,44,75,57,98,87,40,83,42,79,41,74,54,52,77,65,38,55,68,56,46,53,50,47,39,64,70,32,48,45,58,41,47,76,48,49,48,65,34,45,29,47,56,68,82,73,88,53,60,64,54,52,38,45,48,54,50,52,53,36,56,55,43,46,64,43,84,98,54,57,31,44,36,37,26,60,38,50,62,76,71,37,34,61,49,55,28,28,32,34,57,54,22,35,15,48,71,50,40,62,64,40,48,65,57,51,50,57,26,20,44,31,60,61,35,68,45,43,32,48,34,38,45,23,21,39,73,79,59,87,45,70,65,58,38,49,53,27,45,60,53,30,47,77,39,64,27,31,32,37,28,30,46,63,58,92,79,59,84,69,57,50,87,81,49,57,72,68,55,22,49,52,50,28,54,42,46,45,48,27,54,70,39,36,67,59,56,50,54,52,40,60,72,68,61